Protein 7CBC (pdb70)

Foldseek 3Di:
DVLLLLLLLLLLLLLLLLLVLLVLLLVLLVLLVLLLVLLLVLLPDQPPVVNVVSLVVNVVVNVVSLVVSVVSLVVSVVVNVVSLVVSCVVVVPPPDPLSVLSSVLSSVLSVLLSVLSVLLSVLVSVLSVLSSVLSVVLSPDQDVVVNVVSLVVSVVVNCVSLVVSVVSLVVSVVVNVVSLVVSLVVLVVDDDPSSVSSNLSSVLSVVSSVLSSVSSVLSSVLSSVLSVLSSVLSVVSSVDPPCVVNNVSSVVSVVVNVVSSVVSVVRSCPCSLLSSLVSCVVVPDDLVRSLVSSVSSVHDPVSSVVNSVVCVVDPPD/DVLLVLLLLLLLLLLLLLLVLLVLVLVLLVLLVLLLVLLVCLLVDQPPVVNVVSLVVSVVVNVVSLVVSVVSLVVSVVVNVVSLVVSCVVVPPPPPPLSVLSSVLSSVLSVLLSVLSVLLSVLVSVLSVLSSVLSVVLSVDQDVVVNVVSLVVSVVVNVVSLVSSVVSLVVSVVVNVVSLVVSLVVLVPDDDDVSVSSVLSSVLSVVSSVLSSVSSVLVSVLVSVLSVLSSVLSVCSSPDPDVVVNVVSSVVSVVVNVVSSVVSVCDRCVCVLLSSLLSCVVVPDDLVRSQVSVVSSVHDNVSSVVSVVVNVD

Secondary structure (DSSP, 8-state):
-HHHHHHHHHHHHHHHHHHHHHHHHHH--HHHHHHHHHHHHHHH---HHHHHHHHHHHHHHHHHHHHHHHHHHHHHHHHHHHHHHHHHHHHTTTT-HHHHHHHHHHHHHHHHHHHHHHHHHHHHHHHHHHHHHHHHHHHH---HHHHHHHHHHHHHHHHHHHHHHHHHHHHHHHHHHHHHHHHHHHHHT--SHHHHHHHHHHHHHHHHHHHHHHHHHHHHHHHHHHHHHHHHHHHHHTS-S-HHHHHHHHHHHHHHHHHHHHHHHHSTTTTHHHHHHHHHHHTT--HHHHHHHHHHTT--HHHHHHHHHHHHHSTT-/-HHHHHHHHHHHHHHHHHHHHHHHHHH--HHHHHHHHHHHHHHH---HHHHHHHHHHHHHHHHHHHHHHHHHHHHHHHHHHHHHHHHHHHHTTS--HHHHHHHHHHHHHHHHHHHHHHHHHHHHHHHHHHHHHHHHHHTT---HHHHHHHHHHHHHHHHHHHHHHHHHHHHHHHHHHHHHHHHHHHHHT--SHHHHHHHHHHHHHHHHHHHHHHHHHHHHHHHHHHHHHHHHHHHHHHH---HHHHHHHHHHHHHHHHHHHHHHHHSSSTTHHHHHHHHHHHTT--HHHHHHHHHHTT--HHHHHHHHHHHH-

Sequence (630 aa):
SELARKLLEASTKLQRLNIRLAEALLEAARLQELNLELVYLAVELTDPKRIRDEIKEVKDKSKEIIRRAEKEIDDAAKESEKILEEAREAISGSGSYLAKLLLKAIAETQDLNLRAAKAFLEAAAKLQELNIRAVELLVKLYDPATIREALEHAKRRSKEIIDEAERAIRAAKRESERIIEEARRLIEKGSGSGSELARELLRAHAQLQRLNLELLRELLRALAQLQELNLDLLRLASELTDPDEARKAIARSKRESKRIVEDAERGGGTFACRIAAKIAAEFGYSEEQIKELLKNAGCSEDEARDAVEYLRSRPGLSELARKLLEASTKLQRLNIRLAEALLEAARLQELNLELVYLAVELTDPKRIRDEIKEVKDKSKEIIRRAEKEIDDAAKESEKILEEAREAISGSGSYLAKLLLKAIAETQDLNLRAAKAFLEAAAKLQELNIRAVELLVKLYDPATIREALEHAKRRSKEIIDEAERAIRAAKRESERIIEEARRLIEKGSGSGSELARELLRAHAQLQRLNLELLRELLRALAQLQELNLDLLRLASELTDPDEARKAIARSKRESKRIVEDAERGGGTFACRIAAKIAAEFGYSEEQIKELLKNAGCSEDEARDAVEYLRS

Solvent-accessible surface area: 32249 Å² total

Nearest PDB structures (foldseek):
  7cbc-assembly2_B  TM=9.978E-01  e=4.893E-31  synthetic construct
  7jh5-assembly1_A  TM=9.258E-01  e=6.608E-23  synthetic construct
  7jh5-assembly2_B  TM=9.285E-01  e=1.652E-22  synthetic construct
  7sqc-assembly1_1K  TM=2.642E-01  e=3.205E+00  Chlamydomonas reinhardtii
  7sqc-assembly1_1J  TM=1.547E-01  e=5.652E+00  Chlamydomonas reinhardtii

Radius of gyration: 29.93 Å; Cα contacts (8 Å, |Δi|>4): 578; chains: 2; bounding box: 89×37×78 Å

Structure (mmCIF, N/CA/C/O backbone):
data_7CBC
#
_entry.id   7CBC
#
_cell.length_a   178.993
_cell.length_b   60.127
_cell.length_c   71.799
_cell.angle_alpha   90.000
_cell.angle_beta   112.460
_cell.angle_gamma   90.000
#
_symmetry.space_group_name_H-M   'C 1 2 1'
#
loop_
_entity.id
_entity.type
_entity.pdbx_description
1 polymer 'De novo designed switch protein caging a hemagglutinin binder (sCageHA267_1S)'
2 non-polymer ETHANOL
3 water water
#
loop_
_atom_site.group_PDB
_atom_site.id
_atom_site.type_symbol
_atom_site.label_atom_id
_atom_site.label_alt_id
_atom_site.label_comp_id
_atom_site.label_asym_id
_atom_site.label_entity_id
_atom_site.label_seq_id
_atom_site.pdbx_PDB_ins_code
_atom_site.Cartn_x
_atom_site.Cartn_y
_atom_site.Cartn_z
_atom_site.occupancy
_atom_site.B_iso_or_equiv
_atom_site.auth_seq_id
_atom_site.auth_comp_id
_atom_site.auth_asym_id
_atom_site.auth_atom_id
_atom_site.pdbx_PDB_model_num
ATOM 9 N N . SER A 1 2 ? -11.541 25.470 32.734 1.00 57.12 2 SER A N 1
ATOM 10 C CA . SER A 1 2 ? -11.646 25.181 31.304 1.00 53.30 2 SER A CA 1
ATOM 11 C C . SER A 1 2 ? -10.656 24.079 30.979 1.00 53.59 2 SER A C 1
ATOM 12 O O . SER A 1 2 ? -9.529 24.102 31.487 1.00 47.68 2 SER A O 1
ATOM 15 N N . GLU A 1 3 ? -11.031 23.129 30.122 1.00 48.98 3 GLU A N 1
ATOM 16 C CA . GLU A 1 3 ? -10.045 22.117 29.754 1.00 51.25 3 GLU A CA 1
ATOM 17 C C . GLU A 1 3 ? -8.895 22.712 28.945 1.00 45.16 3 GLU A C 1
ATOM 18 O O . GLU A 1 3 ? -7.761 22.222 29.032 1.00 43.76 3 GLU A O 1
ATOM 24 N N . LEU A 1 4 ? -9.155 23.765 28.165 1.00 41.20 4 LEU A N 1
ATOM 25 C CA . LEU A 1 4 ? -8.091 24.377 27.380 1.00 38.46 4 LEU A CA 1
ATOM 26 C C . LEU A 1 4 ? -7.162 25.203 28.261 1.00 39.78 4 LEU A C 1
ATOM 27 O O . LEU A 1 4 ? -5.956 25.272 28.008 1.00 34.88 4 LEU A O 1
ATOM 32 N N . ALA A 1 5 ? -7.703 25.838 29.299 1.00 40.16 5 ALA A N 1
ATOM 33 C CA . ALA A 1 5 ? -6.844 26.543 30.240 1.00 40.13 5 ALA A CA 1
ATOM 34 C C . ALA A 1 5 ? -5.959 25.570 31.006 1.00 39.60 5 ALA A C 1
ATOM 35 O O . ALA A 1 5 ? -4.786 25.863 31.266 1.00 30.84 5 ALA A O 1
ATOM 37 N N . ARG A 1 6 ? -6.505 24.411 31.388 1.00 37.72 6 ARG A N 1
ATOM 38 C CA . ARG A 1 6 ? -5.703 23.431 32.111 1.00 39.35 6 ARG A CA 1
ATOM 39 C C . ARG A 1 6 ? -4.606 22.868 31.234 1.00 37.71 6 ARG A C 1
ATOM 40 O O . ARG A 1 6 ? -3.537 22.496 31.726 1.00 34.28 6 ARG A O 1
ATOM 48 N N . LYS A 1 7 ? -4.863 22.780 29.938 1.00 34.97 7 LYS A N 1
ATOM 49 C CA . LYS A 1 7 ? -3.867 22.253 29.026 1.00 35.10 7 LYS A CA 1
ATOM 50 C C . LYS A 1 7 ? -2.724 23.245 28.856 1.00 33.05 7 LYS A C 1
ATOM 51 O O . LYS A 1 7 ? -1.555 22.851 28.861 1.00 35.01 7 LYS A O 1
ATOM 57 N N . LEU A 1 8 ? -3.035 24.538 28.772 1.00 31.43 8 LEU A N 1
ATOM 58 C CA . LEU A 1 8 ? -1.994 25.552 28.680 1.00 33.41 8 LEU A CA 1
ATOM 59 C C . LEU A 1 8 ? -1.097 25.537 29.908 1.00 33.03 8 LEU A C 1
ATOM 60 O O . LEU A 1 8 ? 0.135 25.477 29.790 1.00 30.83 8 LEU A O 1
ATOM 65 N N . LEU A 1 9 ? -1.696 25.580 31.100 1.00 30.18 9 LEU A N 1
ATOM 66 C CA . LEU A 1 9 ? -0.898 25.527 32.318 1.00 31.32 9 LEU A CA 1
ATOM 67 C C . LEU A 1 9 ? -0.076 24.246 32.376 1.00 33.27 9 LEU A C 1
ATOM 68 O O . LEU A 1 9 ? 1.082 24.260 32.798 1.00 26.40 9 LEU A O 1
ATOM 73 N N . GLU A 1 10 ? -0.654 23.133 31.930 1.00 29.69 10 GLU A N 1
ATOM 74 C CA . GLU A 1 10 ? 0.065 21.866 31.907 1.00 32.23 10 GLU A CA 1
ATOM 75 C C . GLU A 1 10 ? 1.267 21.927 30.959 1.00 35.31 10 GLU A C 1
ATOM 76 O O . GLU A 1 10 ? 2.348 21.403 31.271 1.00 32.13 10 GLU A O 1
ATOM 82 N N . ALA A 1 11 ? 1.119 22.603 29.818 1.00 31.28 11 ALA A N 1
ATOM 83 C CA . ALA A 1 11 ? 2.269 22.835 28.950 1.00 32.71 11 ALA A CA 1
ATOM 84 C C . ALA A 1 11 ? 3.331 23.671 29.658 1.00 33.35 11 ALA A C 1
ATOM 85 O O . ALA A 1 11 ? 4.521 23.327 29.651 1.00 29.74 11 ALA A O 1
ATOM 87 N N . SER A 1 12 ? 2.915 24.771 30.291 1.00 30.04 12 SER A N 1
ATOM 88 C CA . SER A 1 12 ? 3.877 25.707 30.865 1.00 30.34 12 SER A CA 1
ATOM 89 C C . SER A 1 12 ? 4.679 25.076 31.996 1.00 30.79 12 SER A C 1
ATOM 90 O O . SER A 1 12 ? 5.905 25.238 32.060 1.00 29.38 12 SER A O 1
ATOM 93 N N . THR A 1 13 ? 4.015 24.362 32.903 1.00 28.90 13 THR A N 1
ATOM 94 C CA . THR A 1 13 ? 4.748 23.744 34.005 1.00 28.07 13 THR A CA 1
ATOM 95 C C . THR A 1 13 ? 5.674 22.644 33.494 1.00 31.85 13 THR A C 1
ATOM 96 O O . THR A 1 13 ? 6.829 22.540 33.934 1.00 29.39 13 THR A O 1
ATOM 100 N N . LYS A 1 14 ? 5.209 21.838 32.540 1.00 26.03 14 LYS A N 1
ATOM 101 C CA . LYS A 1 14 ? 6.081 20.819 31.959 1.00 32.85 14 LYS A CA 1
ATOM 102 C C . LYS A 1 14 ? 7.292 21.442 31.273 1.00 29.10 14 LYS A C 1
ATOM 103 O O . LYS A 1 14 ? 8.407 20.910 31.354 1.00 28.53 14 LYS A O 1
ATOM 109 N N . LEU A 1 15 ? 7.088 22.559 30.573 1.00 28.95 15 LEU A N 1
ATOM 110 C CA . LEU A 1 15 ? 8.211 23.252 29.963 1.00 27.53 15 LEU A CA 1
ATOM 111 C C . LEU A 1 15 ? 9.144 23.830 31.013 1.00 31.65 15 LEU A C 1
ATOM 112 O O . LEU A 1 15 ? 10.369 23.873 30.803 1.00 27.55 15 LEU A O 1
ATOM 117 N N . GLN A 1 16 ? 8.598 24.271 32.152 1.00 25.05 16 GLN A N 1
ATOM 118 C CA . GLN A 1 16 ? 9.471 24.772 33.204 1.00 28.34 16 GLN A CA 1
ATOM 119 C C . GLN A 1 16 ? 10.309 23.647 33.801 1.00 28.48 16 GLN A C 1
ATOM 120 O O . GLN A 1 16 ? 11.513 23.819 34.019 1.00 25.09 16 GLN A O 1
ATOM 126 N N . ARG A 1 17 ? 9.704 22.483 34.048 1.00 27.22 17 ARG A N 1
ATOM 127 C CA . ARG A 1 17 ? 10.479 21.344 34.539 1.00 29.85 17 ARG A CA 1
ATOM 128 C C . ARG A 1 17 ? 11.631 21.031 33.595 1.00 29.61 17 ARG A C 1
ATOM 129 O O . ARG A 1 17 ? 12.780 20.845 34.022 1.00 30.04 17 ARG A O 1
ATOM 137 N N . LEU A 1 18 ? 11.331 20.975 32.300 1.00 25.26 18 LEU A N 1
ATOM 138 C CA . LEU A 1 18 ? 12.351 20.735 31.295 1.00 29.89 18 LEU A CA 1
ATOM 139 C C . LEU A 1 18 ? 13.512 21.710 31.440 1.00 27.91 18 LEU A C 1
ATOM 140 O O . LEU A 1 18 ? 14.682 21.312 31.409 1.00 26.28 18 LEU A O 1
ATOM 145 N N . ASN A 1 19 ? 13.196 23.000 31.590 1.00 27.91 19 ASN A N 1
ATOM 146 C CA . ASN A 1 19 ? 14.220 24.026 31.720 1.00 23.95 19 ASN A CA 1
ATOM 147 C C . ASN A 1 19 ? 15.017 23.850 32.996 1.00 25.49 19 ASN A C 1
ATOM 148 O O . ASN A 1 19 ? 16.247 23.976 32.981 1.00 27.81 19 ASN A O 1
ATOM 153 N N . ILE A 1 20 ? 14.342 23.517 34.098 1.00 23.77 20 ILE A N 1
ATOM 154 C CA . ILE A 1 20 ? 15.046 23.214 35.343 1.00 27.62 20 ILE A CA 1
ATOM 155 C C . ILE A 1 20 ? 16.049 22.086 35.130 1.00 29.77 20 ILE A C 1
ATOM 156 O O . ILE A 1 20 ? 17.215 22.172 35.548 1.00 27.27 20 ILE A O 1
ATOM 161 N N . ARG A 1 21 ? 15.606 20.996 34.501 1.00 24.33 21 ARG A N 1
ATOM 162 C CA . ARG A 1 21 ? 16.506 19.866 34.282 1.00 30.69 21 ARG A CA 1
ATOM 163 C C . ARG A 1 21 ? 17.692 20.254 33.404 1.00 26.35 21 ARG A C 1
ATOM 164 O O . ARG A 1 21 ? 18.822 19.821 33.648 1.00 31.08 21 ARG A O 1
ATOM 172 N N . LEU A 1 22 ? 17.440 21.042 32.359 1.00 27.19 22 LEU A N 1
ATOM 173 C CA . LEU A 1 22 ? 18.497 21.515 31.479 1.00 26.52 22 LEU A CA 1
ATOM 174 C C . LEU A 1 22 ? 19.492 22.396 32.228 1.00 28.51 22 LEU A C 1
ATOM 175 O O . LEU A 1 22 ? 20.718 22.262 32.048 1.00 24.52 22 LEU A O 1
ATOM 180 N N . ALA A 1 23 ? 18.985 23.285 33.091 1.00 23.84 23 ALA A N 1
ATOM 181 C CA . ALA A 1 23 ? 19.864 24.151 33.869 1.00 28.17 23 ALA A CA 1
ATOM 182 C C . ALA A 1 23 ? 20.713 23.343 34.838 1.00 30.42 23 ALA A C 1
ATOM 183 O O . ALA A 1 23 ? 21.885 23.674 35.086 1.00 21.29 23 ALA A O 1
ATOM 185 N N . GLU A 1 24 ? 20.136 22.292 35.414 1.00 22.04 24 GLU A N 1
ATOM 186 C CA . GLU A 1 24 ? 20.927 21.413 36.265 1.00 30.10 24 GLU A CA 1
ATOM 187 C C . GLU A 1 24 ? 22.048 20.732 35.476 1.00 28.35 24 GLU A C 1
ATOM 188 O O . GLU A 1 24 ? 23.195 20.651 35.947 1.00 30.64 24 GLU A O 1
ATOM 194 N N . ALA A 1 25 ? 21.747 20.280 34.255 1.00 28.52 25 ALA A N 1
ATOM 195 C CA . ALA A 1 25 ? 22.757 19.641 33.413 1.00 28.54 25 ALA A CA 1
ATOM 196 C C . ALA A 1 25 ? 23.874 20.611 33.019 1.00 29.52 25 ALA A C 1
ATOM 197 O O . ALA A 1 25 ? 25.056 20.251 33.035 1.00 27.12 25 ALA A O 1
ATOM 199 N N . LEU A 1 26 ? 23.509 21.832 32.613 1.00 24.90 26 LEU A N 1
ATOM 200 C CA . LEU A 1 26 ? 24.499 22.840 32.257 1.00 25.35 26 LEU A CA 1
ATOM 201 C C . LEU A 1 26 ? 25.367 23.207 33.450 1.00 28.49 26 LEU A C 1
ATOM 202 O O . LEU A 1 26 ? 26.577 23.421 33.306 1.00 25.46 26 LEU A O 1
ATOM 207 N N . LEU A 1 27 ? 24.766 23.282 34.638 1.00 22.38 27 LEU A N 1
ATOM 208 C CA . LEU A 1 27 ? 25.543 23.472 35.855 1.00 25.61 27 LEU A CA 1
ATOM 209 C C . LEU A 1 27 ? 26.518 22.319 36.074 1.00 28.62 27 LEU A C 1
ATOM 210 O O . LEU A 1 27 ? 27.692 22.539 36.389 1.00 28.61 27 LEU A O 1
ATOM 215 N N . GLU A 1 28 ? 26.040 21.080 35.930 1.00 26.97 28 GLU A N 1
ATOM 216 C CA . GLU A 1 28 ? 26.907 19.918 36.074 1.00 28.07 28 GLU A CA 1
ATOM 217 C C . GLU A 1 28 ? 28.095 20.008 35.119 1.00 31.78 28 GLU A C 1
ATOM 218 O O . GLU A 1 28 ? 29.248 19.872 35.535 1.00 29.99 28 GLU A O 1
ATOM 224 N N . ALA A 1 29 ? 27.822 20.245 33.833 1.00 26.98 29 ALA A N 1
ATOM 225 C CA . ALA A 1 29 ? 28.881 20.332 32.840 1.00 30.36 29 ALA A CA 1
ATOM 226 C C . ALA A 1 29 ? 29.861 21.443 33.163 1.00 31.86 29 ALA A C 1
ATOM 227 O O . ALA A 1 29 ? 31.059 21.310 32.893 1.00 30.23 29 ALA A O 1
ATOM 237 N N . ALA A 1 31 ? 30.484 22.414 36.206 1.00 29.42 31 ALA A N 1
ATOM 238 C CA . ALA A 1 31 ? 31.267 21.859 37.306 1.00 32.49 31 ALA A CA 1
ATOM 239 C C . ALA A 1 31 ? 32.371 20.948 36.785 1.00 35.04 31 ALA A C 1
ATOM 240 O O . ALA A 1 31 ? 33.513 21.010 37.263 1.00 34.82 31 ALA A O 1
ATOM 242 N N . ARG A 1 32 ? 32.063 20.114 35.787 1.00 31.69 32 ARG A N 1
ATOM 243 C CA . ARG A 1 32 ? 33.089 19.242 35.223 1.00 32.61 32 ARG A CA 1
ATOM 244 C C . ARG A 1 32 ? 34.190 20.050 34.554 1.00 34.57 32 ARG A C 1
ATOM 245 O O . ARG A 1 32 ? 35.376 19.783 34.775 1.00 29.67 32 ARG A O 1
ATOM 253 N N . LEU A 1 33 ? 33.821 21.039 33.727 1.00 31.01 33 LEU A N 1
ATOM 254 C CA . LEU A 1 33 ? 34.832 21.869 33.062 1.00 33.23 33 LEU A CA 1
ATOM 255 C C . LEU A 1 33 ? 35.765 22.526 34.071 1.00 35.12 33 LEU A C 1
ATOM 256 O O . LEU A 1 33 ? 36.991 22.548 33.890 1.00 30.90 33 LEU A O 1
ATOM 261 N N . GLN A 1 34 ? 35.188 23.105 35.128 1.00 34.41 34 GLN A N 1
ATOM 262 C CA . GLN A 1 34 ? 35.991 23.734 36.172 1.00 34.31 34 GLN A CA 1
ATOM 263 C C . GLN A 1 34 ? 36.922 22.728 36.827 1.00 33.94 34 GLN A C 1
ATOM 264 O O . GLN A 1 34 ? 38.094 23.028 37.097 1.00 36.10 34 GLN A O 1
ATOM 270 N N . GLU A 1 35 ? 36.405 21.533 37.104 1.00 33.51 35 GLU A N 1
ATOM 271 C CA . GLU A 1 35 ? 37.209 20.475 37.698 1.00 37.70 35 GLU A CA 1
ATOM 272 C C . GLU A 1 35 ? 38.432 20.170 36.840 1.00 36.57 35 GLU A C 1
ATOM 273 O O . GLU A 1 35 ? 39.539 19.982 37.364 1.00 37.04 35 GLU A O 1
ATOM 279 N N . LEU A 1 36 ? 38.254 20.158 35.513 1.00 33.61 36 LEU A N 1
ATOM 280 C CA . LEU A 1 36 ? 39.378 19.975 34.597 1.00 36.86 36 LEU A CA 1
ATOM 281 C C . LEU A 1 36 ? 40.334 21.158 34.635 1.00 39.39 36 LEU A C 1
ATOM 282 O O . LEU A 1 36 ? 41.558 20.978 34.634 1.00 32.06 36 LEU A O 1
ATOM 287 N N . ASN A 1 37 ? 39.801 22.381 34.614 1.00 33.57 37 ASN A N 1
ATOM 288 C CA . ASN A 1 37 ? 40.690 23.537 34.610 1.00 33.72 37 ASN A CA 1
ATOM 289 C C . ASN A 1 37 ? 41.571 23.562 35.855 1.00 39.17 37 ASN A C 1
ATOM 290 O O . ASN A 1 37 ? 42.779 23.823 35.764 1.00 35.87 37 ASN A O 1
ATOM 295 N N . LEU A 1 38 ? 40.995 23.279 37.025 1.00 34.43 38 LEU A N 1
ATOM 296 C CA . LEU A 1 38 ? 41.807 23.279 38.235 1.00 37.22 38 LEU A CA 1
ATOM 297 C C . LEU A 1 38 ? 42.889 22.215 38.156 1.00 39.77 38 LEU A C 1
ATOM 298 O O . LEU A 1 38 ? 44.052 22.474 38.491 1.00 39.13 38 LEU A O 1
ATOM 303 N N . GLU A 1 39 ? 42.526 21.018 37.693 1.00 39.59 39 GLU A N 1
ATOM 304 C CA . GLU A 1 39 ? 43.499 19.948 37.525 1.00 41.48 39 GLU A CA 1
ATOM 305 C C . GLU A 1 39 ? 44.601 20.343 36.552 1.00 44.81 39 GLU A C 1
ATOM 306 O O . GLU A 1 39 ? 45.776 20.032 36.775 1.00 42.85 39 GLU A O 1
ATOM 312 N N . LEU A 1 40 ? 44.241 21.018 35.461 1.00 38.25 40 LEU A N 1
ATOM 313 C CA . LEU A 1 40 ? 45.247 21.419 34.486 1.00 39.42 40 LEU A CA 1
ATOM 314 C C . LEU A 1 40 ? 46.207 22.449 35.071 1.00 44.93 40 LEU A C 1
ATOM 315 O O . LEU A 1 40 ? 47.427 22.377 34.851 1.00 45.10 40 LEU A O 1
ATOM 320 N N . VAL A 1 41 ? 45.678 23.423 35.815 1.00 41.82 41 VAL A N 1
ATOM 321 C CA . VAL A 1 41 ? 46.551 24.385 36.478 1.00 42.49 41 VAL A CA 1
ATOM 322 C C . VAL A 1 41 ? 47.509 23.667 37.415 1.00 46.80 41 VAL A C 1
ATOM 323 O O . VAL A 1 41 ? 48.707 23.976 37.463 1.00 50.28 41 VAL A O 1
ATOM 327 N N . TYR A 1 42 ? 46.999 22.682 38.162 1.00 45.93 42 TYR A N 1
ATOM 328 C CA . TYR A 1 42 ? 47.820 21.997 39.151 1.00 50.75 42 TYR A CA 1
ATOM 329 C C . TYR A 1 42 ? 48.978 21.261 38.489 1.00 52.92 42 TYR A C 1
ATOM 330 O O . TYR A 1 42 ? 50.093 21.230 39.025 1.00 51.42 42 TYR A O 1
ATOM 339 N N . LEU A 1 43 ? 48.738 20.672 37.317 1.00 53.02 43 LEU A N 1
ATOM 340 C CA . LEU A 1 43 ? 49.798 19.950 36.632 1.00 50.97 43 LEU A CA 1
ATOM 341 C C . LEU A 1 43 ? 50.787 20.890 35.963 1.00 53.67 43 LEU A C 1
ATOM 342 O O . LEU A 1 43 ? 51.972 20.556 35.852 1.00 57.21 43 LEU A O 1
ATOM 347 N N . ALA A 1 44 ? 50.327 22.060 35.520 1.00 50.45 44 ALA A N 1
ATOM 348 C CA . ALA A 1 44 ? 51.221 23.051 34.935 1.00 51.38 44 ALA A CA 1
ATOM 349 C C . ALA A 1 44 ? 52.224 23.596 35.942 1.00 52.25 44 ALA A C 1
ATOM 350 O O . ALA A 1 44 ? 53.257 24.131 35.535 1.00 50.47 44 ALA A O 1
ATOM 352 N N . VAL A 1 45 ? 51.924 23.498 37.240 1.00 54.16 45 VAL A N 1
ATOM 353 C CA . VAL A 1 45 ? 52.891 23.867 38.270 1.00 54.34 45 VAL A CA 1
ATOM 354 C C . VAL A 1 45 ? 54.044 22.869 38.296 1.00 57.79 45 VAL A C 1
ATOM 355 O O . VAL A 1 45 ? 55.209 23.245 38.477 1.00 60.10 45 VAL A O 1
ATOM 359 N N . GLU A 1 46 ? 53.740 21.587 38.075 1.00 60.98 46 GLU A N 1
ATOM 360 C CA . GLU A 1 46 ? 54.737 20.522 38.147 1.00 66.44 46 GLU A CA 1
ATOM 361 C C . GLU A 1 46 ? 55.530 20.376 36.846 1.00 65.14 46 GLU A C 1
ATOM 362 O O . GLU A 1 46 ? 56.755 20.549 36.824 1.00 68.05 46 GLU A O 1
ATOM 368 N N . LEU A 1 47 ? 54.836 20.067 35.751 1.00 67.51 47 LEU A N 1
ATOM 369 C CA . LEU A 1 47 ? 55.481 19.570 34.539 1.00 66.55 47 LEU A CA 1
ATOM 370 C C . LEU A 1 47 ? 56.325 20.639 33.845 1.00 62.75 47 LEU A C 1
ATOM 371 O O . LEU A 1 47 ? 55.948 21.809 33.769 1.00 61.43 47 LEU A O 1
ATOM 373 N N . THR A 1 48 ? 57.481 20.213 33.332 1.00 65.51 48 THR A N 1
ATOM 374 C CA . THR A 1 48 ? 58.358 21.005 32.482 1.00 65.93 48 THR A CA 1
ATOM 375 C C . THR A 1 48 ? 58.692 20.304 31.167 1.00 63.76 48 THR A C 1
ATOM 376 O O . THR A 1 48 ? 59.014 20.983 30.190 1.00 63.17 48 THR A O 1
ATOM 380 N N . ASP A 1 49 ? 58.650 18.975 31.125 1.00 57.84 49 ASP A N 1
ATOM 381 C CA . ASP A 1 49 ? 58.764 18.163 29.919 1.00 62.27 49 ASP A CA 1
ATOM 382 C C . ASP A 1 49 ? 57.941 18.775 28.775 1.00 62.15 49 ASP A C 1
ATOM 383 O O . ASP A 1 49 ? 56.707 18.934 28.922 1.00 63.65 49 ASP A O 1
ATOM 388 N N . PRO A 1 50 ? 58.579 19.151 27.656 1.00 63.43 50 PRO A N 1
ATOM 389 C CA . PRO A 1 50 ? 57.809 19.753 26.550 1.00 60.56 50 PRO A CA 1
ATOM 390 C C . PRO A 1 50 ? 56.903 18.761 25.841 1.00 64.91 50 PRO A C 1
ATOM 391 O O . PRO A 1 50 ? 55.789 19.133 25.435 1.00 63.99 50 PRO A O 1
ATOM 395 N N . LYS A 1 51 ? 57.365 17.508 25.660 1.00 66.50 51 LYS A N 1
ATOM 396 C CA . LYS A 1 51 ? 56.546 16.482 25.016 1.00 62.38 51 LYS A CA 1
ATOM 397 C C . LYS A 1 51 ? 55.332 16.129 25.861 1.00 62.08 51 LYS A C 1
ATOM 398 O O . LYS A 1 51 ? 54.259 15.822 25.324 1.00 64.66 51 LYS A O 1
ATOM 404 N N . ARG A 1 52 ? 55.484 16.164 27.180 1.00 59.34 52 ARG A N 1
ATOM 405 C CA . ARG A 1 52 ? 54.407 15.755 28.067 1.00 54.83 52 ARG A CA 1
ATOM 406 C C . ARG A 1 52 ? 53.337 16.831 28.182 1.00 58.87 52 ARG A C 1
ATOM 407 O O . ARG A 1 52 ? 52.142 16.528 28.113 1.00 59.46 52 ARG A O 1
ATOM 415 N N . ILE A 1 53 ? 53.744 18.091 28.348 1.00 56.31 53 ILE A N 1
ATOM 416 C CA . ILE A 1 53 ? 52.770 19.162 28.514 1.00 54.39 53 ILE A CA 1
ATOM 417 C C . ILE A 1 53 ? 51.882 19.284 27.285 1.00 54.93 53 ILE A C 1
ATOM 418 O O . ILE A 1 53 ? 50.685 19.566 27.404 1.00 55.42 53 ILE A O 1
ATOM 423 N N . ARG A 1 54 ? 52.428 19.052 26.092 1.00 53.51 54 ARG A N 1
ATOM 424 C CA . ARG A 1 54 ? 51.579 19.111 24.909 1.00 55.27 54 ARG A CA 1
ATOM 425 C C . ARG A 1 54 ? 50.568 17.970 24.891 1.00 55.11 54 ARG A C 1
ATOM 426 O O . ARG A 1 54 ? 49.466 18.137 24.360 1.00 56.33 54 ARG A O 1
ATOM 434 N N . ASP A 1 55 ? 50.917 16.821 25.480 1.00 57.12 55 ASP A N 1
ATOM 435 C CA . ASP A 1 55 ? 50.006 15.679 25.524 1.00 53.38 55 ASP A CA 1
ATOM 436 C C . ASP A 1 55 ? 48.879 15.905 26.523 1.00 51.33 55 ASP A C 1
ATOM 437 O O . ASP A 1 55 ? 47.730 15.520 26.271 1.00 47.89 55 ASP A O 1
ATOM 442 N N . GLU A 1 56 ? 49.193 16.506 27.672 1.00 49.33 56 GLU A N 1
ATOM 443 C CA . GLU A 1 56 ? 48.166 16.721 28.681 1.00 51.04 56 GLU A CA 1
ATOM 444 C C . GLU A 1 56 ? 47.272 17.896 28.310 1.00 49.73 56 GLU A C 1
ATOM 445 O O . GLU A 1 56 ? 46.077 17.892 28.623 1.00 44.44 56 GLU A O 1
ATOM 451 N N . ILE A 1 57 ? 47.829 18.911 27.647 1.00 45.49 57 ILE A N 1
ATOM 452 C CA . ILE A 1 57 ? 46.997 19.974 27.090 1.00 47.92 57 ILE A CA 1
ATOM 453 C C . ILE A 1 57 ? 46.015 19.399 26.073 1.00 49.72 57 ILE A C 1
ATOM 454 O O . ILE A 1 57 ? 44.810 19.673 26.128 1.00 39.54 57 ILE A O 1
ATOM 459 N N . LYS A 1 58 ? 46.512 18.581 25.137 1.00 48.04 58 LYS A N 1
ATOM 460 C CA . LYS A 1 58 ? 45.621 17.964 24.157 1.00 47.51 58 LYS A CA 1
ATOM 461 C C . LYS A 1 58 ? 44.525 17.148 24.838 1.00 46.44 58 LYS A C 1
ATOM 462 O O . LYS A 1 58 ? 43.361 17.175 24.412 1.00 43.92 58 LYS A O 1
ATOM 468 N N . GLU A 1 59 ? 44.877 16.417 25.899 1.00 39.83 59 GLU A N 1
ATOM 469 C CA . GLU A 1 59 ? 43.909 15.538 26.531 1.00 45.49 59 GLU A CA 1
ATOM 470 C C . GLU A 1 59 ? 42.855 16.323 27.306 1.00 45.24 59 GLU A C 1
ATOM 471 O O . GLU A 1 59 ? 41.701 15.904 27.356 1.00 37.55 59 GLU A O 1
ATOM 477 N N . VAL A 1 60 ? 43.218 17.450 27.917 1.00 39.50 60 VAL A N 1
ATOM 478 C CA . VAL A 1 60 ? 42.179 18.243 28.556 1.00 39.83 60 VAL A CA 1
ATOM 479 C C . VAL A 1 60 ? 41.360 18.976 27.500 1.00 42.29 60 VAL A C 1
ATOM 480 O O . VAL A 1 60 ? 40.156 19.192 27.681 1.00 39.07 60 VAL A O 1
ATOM 484 N N . LYS A 1 61 ? 41.964 19.335 26.366 1.00 39.44 61 LYS A N 1
ATOM 485 C CA . LYS A 1 61 ? 41.167 19.882 25.274 1.00 38.40 61 LYS A CA 1
ATOM 486 C C . LYS A 1 61 ? 40.121 18.877 24.818 1.00 42.38 61 LYS A C 1
ATOM 487 O O . LYS A 1 61 ? 38.917 19.160 24.840 1.00 39.55 61 LYS A O 1
ATOM 493 N N . ASP A 1 62 ? 40.561 17.682 24.421 1.00 39.63 62 ASP A N 1
ATOM 494 C CA . ASP A 1 62 ? 39.608 16.667 23.983 1.00 38.54 62 ASP A CA 1
ATOM 495 C C . ASP A 1 62 ? 38.578 16.370 25.067 1.00 38.99 62 ASP A C 1
ATOM 496 O O . ASP A 1 62 ? 37.390 16.219 24.770 1.00 35.01 62 ASP A O 1
ATOM 501 N N . LYS A 1 63 ? 38.999 16.310 26.335 1.00 39.96 63 LYS A N 1
ATOM 502 C CA . LYS A 1 63 ? 38.032 16.032 27.394 1.00 35.61 63 LYS A CA 1
ATOM 503 C C . LYS A 1 63 ? 37.014 17.164 27.520 1.00 37.73 63 LYS A C 1
ATOM 504 O O . LYS A 1 63 ? 35.820 16.912 27.725 1.00 38.00 63 LYS A O 1
ATOM 510 N N . SER A 1 64 ? 37.464 18.414 27.385 1.00 34.59 64 SER A N 1
ATOM 511 C CA . SER A 1 64 ? 36.554 19.553 27.448 1.00 34.65 64 SER A CA 1
ATOM 512 C C . SER A 1 64 ? 35.560 19.541 26.296 1.00 35.29 64 SER A C 1
ATOM 513 O O . SER A 1 64 ? 34.368 19.818 26.494 1.00 33.44 64 SER A O 1
ATOM 516 N N . LYS A 1 65 ? 36.029 19.240 25.083 1.00 32.62 65 LYS A N 1
ATOM 517 C CA . LYS A 1 65 ? 35.132 19.278 23.940 1.00 36.75 65 LYS A CA 1
ATOM 518 C C . LYS A 1 65 ? 34.082 18.182 24.034 1.00 39.54 65 LYS A C 1
ATOM 519 O O . LYS A 1 65 ? 32.947 18.371 23.583 1.00 39.25 65 LYS A O 1
ATOM 525 N N . GLU A 1 66 ? 34.430 17.051 24.643 1.00 36.08 66 GLU A N 1
ATOM 526 C CA . GLU A 1 66 ? 33.441 16.016 24.879 1.00 40.61 66 GLU A CA 1
ATOM 527 C C . GLU A 1 66 ? 32.378 16.503 25.861 1.00 40.00 66 GLU A C 1
ATOM 528 O O . GLU A 1 66 ? 31.179 16.342 25.617 1.00 36.59 66 GLU A O 1
ATOM 534 N N . ILE A 1 67 ? 32.800 17.129 26.966 1.00 35.98 67 ILE A N 1
ATOM 535 C CA . ILE A 1 67 ? 31.848 17.709 27.911 1.00 32.80 67 ILE A CA 1
ATOM 536 C C . ILE A 1 67 ? 30.935 18.701 27.206 1.00 33.08 67 ILE A C 1
ATOM 537 O O . ILE A 1 67 ? 29.716 18.702 27.408 1.00 34.78 67 ILE A O 1
ATOM 542 N N . ILE A 1 68 ? 31.505 19.540 26.346 1.00 29.31 68 ILE A N 1
ATOM 543 C CA . ILE A 1 68 ? 30.724 20.576 25.689 1.00 31.03 68 ILE A CA 1
ATOM 544 C C . ILE A 1 68 ? 29.797 19.970 24.640 1.00 36.54 68 ILE A C 1
ATOM 545 O O . ILE A 1 68 ? 28.615 20.335 24.549 1.00 28.92 68 ILE A O 1
ATOM 550 N N . ARG A 1 69 ? 30.301 19.012 23.856 1.00 35.77 69 ARG A N 1
ATOM 551 C CA . ARG A 1 69 ? 29.457 18.366 22.854 1.00 36.37 69 ARG A CA 1
ATOM 552 C C . ARG A 1 69 ? 28.302 17.602 23.495 1.00 36.75 69 ARG A C 1
ATOM 553 O O . ARG A 1 69 ? 27.203 17.548 22.930 1.00 37.66 69 ARG A O 1
ATOM 561 N N . ARG A 1 70 ? 28.512 17.013 24.668 1.00 34.71 70 ARG A N 1
ATOM 562 C CA . ARG A 1 70 ? 27.405 16.314 25.305 1.00 36.17 70 ARG A CA 1
ATOM 563 C C . ARG A 1 70 ? 26.426 17.297 25.957 1.00 38.92 70 ARG A C 1
ATOM 564 O O . ARG A 1 70 ? 25.223 17.029 26.008 1.00 33.39 70 ARG A O 1
ATOM 572 N N . ALA A 1 71 ? 26.902 18.461 26.416 1.00 36.77 71 ALA A N 1
ATOM 573 C CA . ALA A 1 71 ? 25.982 19.504 26.876 1.00 35.85 71 ALA A CA 1
ATOM 574 C C . ALA A 1 71 ? 25.194 20.116 25.722 1.00 32.10 71 ALA A C 1
ATOM 575 O O . ALA A 1 71 ? 24.033 20.496 25.905 1.00 33.42 71 ALA A O 1
ATOM 577 N N . GLU A 1 72 ? 25.793 20.225 24.531 1.00 28.17 72 GLU A N 1
ATOM 578 C CA . GLU A 1 72 ? 25.012 20.614 23.358 1.00 34.52 72 GLU A CA 1
ATOM 579 C C . GLU A 1 72 ? 23.913 19.603 23.059 1.00 35.03 72 GLU A C 1
ATOM 580 O O . GLU A 1 72 ? 22.844 19.977 22.563 1.00 32.09 72 GLU A O 1
ATOM 586 N N . LYS A 1 73 ? 24.168 18.323 23.351 1.00 35.77 73 LYS A N 1
ATOM 587 C CA . LYS A 1 73 ? 23.171 17.279 23.144 1.00 37.34 73 LYS A CA 1
ATOM 588 C C . LYS A 1 73 ? 22.004 17.422 24.113 1.00 36.34 73 LYS A C 1
ATOM 589 O O . LYS A 1 73 ? 20.852 17.204 23.732 1.00 37.29 73 LYS A O 1
ATOM 595 N N . GLU A 1 74 ? 22.278 17.767 25.379 1.00 39.80 74 GLU A N 1
ATOM 596 C CA . GLU A 1 74 ? 21.188 17.993 26.330 1.00 35.85 74 GLU A CA 1
ATOM 597 C C . GLU A 1 74 ? 20.307 19.154 25.890 1.00 34.27 74 GLU A C 1
ATOM 598 O O . GLU A 1 74 ? 19.089 19.123 26.085 1.00 30.23 74 GLU A O 1
ATOM 604 N N . ILE A 1 75 ? 20.903 20.199 25.313 1.00 30.80 75 ILE A N 1
ATOM 605 C CA . ILE A 1 75 ? 20.106 21.327 24.829 1.00 31.00 75 ILE A CA 1
ATOM 606 C C . ILE A 1 75 ? 19.210 20.889 23.677 1.00 32.28 75 ILE A C 1
ATOM 607 O O . ILE A 1 75 ? 18.025 21.236 23.620 1.00 30.88 75 ILE A O 1
ATOM 612 N N . ASP A 1 76 ? 19.778 20.147 22.727 1.00 33.87 76 ASP A N 1
ATOM 613 C CA . ASP A 1 76 ? 19.018 19.666 21.580 1.00 36.25 76 ASP A CA 1
ATOM 614 C C . ASP A 1 76 ? 18.008 18.616 21.996 1.00 35.37 76 ASP A C 1
ATOM 615 O O . ASP A 1 76 ? 16.929 18.527 21.405 1.00 36.04 76 ASP A O 1
ATOM 620 N N . ASP A 1 77 ? 18.342 17.807 23.001 1.00 31.90 77 ASP A N 1
ATOM 621 C CA . ASP A 1 77 ? 17.356 16.899 23.561 1.00 35.55 77 ASP A CA 1
ATOM 622 C C . ASP A 1 77 ? 16.206 17.669 24.199 1.00 36.67 77 ASP A C 1
ATOM 623 O O . ASP A 1 77 ? 15.046 17.264 24.092 1.00 33.81 77 ASP A O 1
ATOM 628 N N . ALA A 1 78 ? 16.517 18.782 24.871 1.00 33.44 78 ALA A N 1
ATOM 629 C CA . ALA A 1 78 ? 15.492 19.627 25.467 1.00 30.54 78 ALA A CA 1
ATOM 630 C C . ALA A 1 78 ? 14.653 20.328 24.408 1.00 34.15 78 ALA A C 1
ATOM 631 O O . ALA A 1 78 ? 13.451 20.542 24.616 1.00 30.13 78 ALA A O 1
ATOM 633 N N . ALA A 1 79 ? 15.260 20.707 23.277 1.00 32.61 79 ALA A N 1
ATOM 634 C CA . ALA A 1 79 ? 14.468 21.266 22.183 1.00 33.64 79 ALA A CA 1
ATOM 635 C C . ALA A 1 79 ? 13.449 20.258 21.650 1.00 34.62 79 ALA A C 1
ATOM 636 O O . ALA A 1 79 ? 12.283 20.608 21.421 1.00 35.39 79 ALA A O 1
ATOM 638 N N . LYS A 1 80 ? 13.863 19.000 21.454 1.00 34.87 80 LYS A N 1
ATOM 639 C CA . LYS A 1 80 ? 12.947 18.003 20.898 1.00 35.72 80 LYS A CA 1
ATOM 640 C C . LYS A 1 80 ? 11.802 17.712 21.857 1.00 36.82 80 LYS A C 1
ATOM 641 O O . LYS A 1 80 ? 10.647 17.555 21.432 1.00 36.83 80 LYS A O 1
ATOM 647 N N . GLU A 1 81 ? 12.101 17.625 23.155 1.00 35.88 81 GLU A N 1
ATOM 648 C CA . GLU A 1 81 ? 11.039 17.418 24.129 1.00 32.94 81 GLU A CA 1
ATOM 649 C C . GLU A 1 81 ? 10.184 18.665 24.292 1.00 34.82 81 GLU A C 1
ATOM 650 O O . GLU A 1 81 ? 8.988 18.555 24.593 1.00 33.10 81 GLU A O 1
ATOM 656 N N . SER A 1 82 ? 10.767 19.853 24.102 1.00 29.89 82 SER A N 1
ATOM 657 C CA . SER A 1 82 ? 9.965 21.074 24.110 1.00 29.72 82 SER A CA 1
ATOM 658 C C . SER A 1 82 ? 8.921 21.032 23.003 1.00 32.53 82 SER A C 1
ATOM 659 O O . SER A 1 82 ? 7.764 21.421 23.207 1.00 31.31 82 SER A O 1
ATOM 662 N N . GLU A 1 83 ? 9.323 20.547 21.825 1.00 32.22 83 GLU A N 1
ATOM 663 C CA . GLU A 1 83 ? 8.461 20.493 20.655 1.00 37.39 83 GLU A CA 1
ATOM 664 C C . GLU A 1 83 ? 7.400 19.412 20.797 1.00 40.80 83 GLU A C 1
ATOM 665 O O . GLU A 1 83 ? 6.307 19.544 20.235 1.00 40.74 83 GLU A O 1
ATOM 671 N N . LYS A 1 84 ? 7.699 18.345 21.544 1.00 36.76 84 LYS A N 1
ATOM 672 C CA . LYS A 1 84 ? 6.684 17.342 21.842 1.00 39.13 84 LYS A CA 1
ATOM 673 C C . LYS A 1 84 ? 5.664 17.882 22.838 1.00 42.35 84 LYS A C 1
ATOM 674 O O . LYS A 1 84 ? 4.457 17.695 22.660 1.00 37.46 84 LYS A O 1
ATOM 680 N N . ILE A 1 85 ? 6.128 18.544 23.901 1.00 37.39 85 ILE A N 1
ATOM 681 C CA . ILE A 1 85 ? 5.205 19.094 24.888 1.00 34.76 85 ILE A CA 1
ATOM 682 C C . ILE A 1 85 ? 4.287 20.119 24.236 1.00 40.96 85 ILE A C 1
ATOM 683 O O . ILE A 1 85 ? 3.065 20.114 24.447 1.00 37.40 85 ILE A O 1
ATOM 688 N N . LEU A 1 86 ? 4.856 21.004 23.415 1.00 35.18 86 LEU A N 1
ATOM 689 C CA . LEU A 1 86 ? 4.017 21.981 22.731 1.00 39.51 86 LEU A CA 1
ATOM 690 C C . LEU A 1 86 ? 3.096 21.321 21.712 1.00 43.55 86 LEU A C 1
ATOM 691 O O . LEU A 1 86 ? 2.068 21.910 21.346 1.00 43.07 86 LEU A O 1
ATOM 696 N N . GLU A 1 87 ? 3.417 20.096 21.281 1.00 39.21 87 GLU A N 1
ATOM 697 C CA . GLU A 1 87 ? 2.615 19.414 20.273 1.00 44.68 87 GLU A CA 1
ATOM 698 C C . GLU A 1 87 ? 1.394 18.749 20.890 1.00 45.03 87 GLU A C 1
ATOM 699 O O . GLU A 1 87 ? 0.288 18.838 20.344 1.00 48.05 87 GLU A O 1
ATOM 705 N N . GLU A 1 88 ? 1.576 18.068 22.022 1.00 43.62 88 GLU A N 1
ATOM 706 C CA . GLU A 1 88 ? 0.417 17.588 22.763 1.00 48.09 88 GLU A CA 1
ATOM 707 C C . GLU A 1 88 ? -0.506 18.744 23.112 1.00 46.92 88 GLU A C 1
ATOM 708 O O . GLU A 1 88 ? -1.731 18.635 23.001 1.00 51.14 88 GLU A O 1
ATOM 714 N N . ALA A 1 89 ? 0.072 19.870 23.526 1.00 46.22 89 ALA A N 1
ATOM 715 C CA . ALA A 1 89 ? -0.725 21.058 23.803 1.00 44.28 89 ALA A CA 1
ATOM 716 C C . ALA A 1 89 ? -1.453 21.536 22.557 1.00 45.29 89 ALA A C 1
ATOM 717 O O . ALA A 1 89 ? -2.658 21.809 22.591 1.00 46.37 89 ALA A O 1
ATOM 719 N N . ARG A 1 90 ? -0.731 21.637 21.442 1.00 44.32 90 ARG A N 1
ATOM 720 C CA . ARG A 1 90 ? -1.315 22.138 20.207 1.00 47.11 90 ARG A CA 1
ATOM 721 C C . ARG A 1 90 ? -2.380 21.189 19.668 1.00 53.65 90 ARG A C 1
ATOM 722 O O . ARG A 1 90 ? -3.357 21.638 19.057 1.00 51.46 90 ARG A O 1
ATOM 730 N N . GLU A 1 91 ? -2.224 19.882 19.911 1.00 55.13 91 GLU A N 1
ATOM 731 C CA . GLU A 1 91 ? -3.211 18.907 19.454 1.00 52.79 91 GLU A CA 1
ATOM 732 C C . GLU A 1 91 ? -4.583 19.186 20.056 1.00 57.52 91 GLU A C 1
ATOM 733 O O . GLU A 1 91 ? -5.614 18.961 19.409 1.00 56.00 91 GLU A O 1
ATOM 739 N N . ALA A 1 92 ? -4.620 19.639 21.308 1.00 56.62 92 ALA A N 1
ATOM 740 C CA . ALA A 1 92 ? -5.897 20.007 21.902 1.00 53.89 92 ALA A CA 1
ATOM 741 C C . ALA A 1 92 ? -6.319 21.419 21.509 1.00 54.61 92 ALA A C 1
ATOM 742 O O . ALA A 1 92 ? -7.515 21.669 21.319 1.00 48.34 92 ALA A O 1
ATOM 744 N N . ILE A 1 93 ? -5.361 22.339 21.348 1.00 51.25 93 ILE A N 1
ATOM 745 C CA . ILE A 1 93 ? -5.695 23.747 21.121 1.00 49.39 93 ILE A CA 1
ATOM 746 C C . ILE A 1 93 ? -6.029 24.000 19.653 1.00 55.92 93 ILE A C 1
ATOM 747 O O . ILE A 1 93 ? -7.064 24.601 19.333 1.00 57.61 93 ILE A O 1
ATOM 752 N N . SER A 1 94 ? -5.163 23.539 18.741 1.00 55.10 94 SER A N 1
ATOM 753 C CA . SER A 1 94 ? -5.295 23.906 17.330 1.00 57.95 94 SER A CA 1
ATOM 754 C C . SER A 1 94 ? -6.663 23.556 16.762 1.00 56.73 94 SER A C 1
ATOM 755 O O . SER A 1 94 ? -7.197 24.290 15.924 1.00 63.83 94 SER A O 1
ATOM 758 N N . GLY A 1 95 ? -7.248 22.445 17.204 1.00 55.20 95 GLY A N 1
ATOM 759 C CA . GLY A 1 95 ? -8.509 22.011 16.647 1.00 56.33 95 GLY A CA 1
ATOM 760 C C . GLY A 1 95 ? -9.746 22.486 17.367 1.00 58.16 95 GLY A C 1
ATOM 761 O O . GLY A 1 95 ? -10.854 22.091 16.994 1.00 58.32 95 GLY A O 1
ATOM 762 N N . SER A 1 96 ? -9.603 23.324 18.393 1.00 59.15 96 SER A N 1
ATOM 763 C CA . SER A 1 96 ? -10.743 23.752 19.193 1.00 53.01 96 SER A CA 1
ATOM 764 C C . SER A 1 96 ? -11.359 25.054 18.701 1.00 54.88 96 SER A C 1
ATOM 765 O O . SER A 1 96 ? -12.480 25.389 19.112 1.00 54.23 96 SER A O 1
ATOM 768 N N . GLY A 1 97 ? -10.658 25.793 17.844 1.00 53.81 97 GLY A N 1
ATOM 769 C CA . GLY A 1 97 ? -11.183 27.050 17.348 1.00 52.55 97 GLY A CA 1
ATOM 770 C C . GLY A 1 97 ? -11.229 28.164 18.367 1.00 50.89 97 GLY A C 1
ATOM 771 O O . GLY A 1 97 ? -12.044 29.079 18.232 1.00 49.21 97 GLY A O 1
ATOM 772 N N . SER A 1 98 ? -10.376 28.114 19.390 1.00 49.70 98 SER A N 1
ATOM 773 C CA . SER A 1 98 ? -10.340 29.134 20.434 1.00 41.23 98 SER A CA 1
ATOM 774 C C . SER A 1 98 ? -9.213 30.110 20.108 1.00 43.68 98 SER A C 1
ATOM 775 O O . SER A 1 98 ? -8.031 29.746 20.160 1.00 38.62 98 SER A O 1
ATOM 778 N N . TYR A 1 99 ? -9.578 31.346 19.762 1.00 37.29 99 TYR A N 1
ATOM 779 C CA . TYR A 1 99 ? -8.560 32.338 19.431 1.00 38.85 99 TYR A CA 1
ATOM 780 C C . TYR A 1 99 ? -7.655 32.632 20.622 1.00 40.04 99 TYR A C 1
ATOM 781 O O . TYR A 1 99 ? -6.472 32.950 20.441 1.00 42.50 99 TYR A O 1
ATOM 790 N N . LEU A 1 100 ? -8.184 32.530 21.844 1.00 37.28 100 LEU A N 1
ATOM 791 C CA . LEU A 1 100 ? -7.387 32.849 23.024 1.00 38.28 100 LEU A CA 1
ATOM 792 C C . LEU A 1 100 ? -6.423 31.714 23.361 1.00 36.42 100 LEU A C 1
ATOM 793 O O . LEU A 1 100 ? -5.252 31.958 23.664 1.00 33.88 100 LEU A O 1
ATOM 798 N N . ALA A 1 101 ? -6.902 30.469 23.307 1.00 38.06 101 ALA A N 1
ATOM 799 C CA . ALA A 1 101 ? -6.027 29.319 23.504 1.00 35.03 101 ALA A CA 1
ATOM 800 C C . ALA A 1 101 ? -4.864 29.335 22.519 1.00 39.55 101 ALA A C 1
ATOM 801 O O . ALA A 1 101 ? -3.716 29.083 22.896 1.00 30.97 101 ALA A O 1
ATOM 803 N N . LYS A 1 102 ? -5.143 29.627 21.243 1.00 37.09 102 LYS A N 1
ATOM 804 C CA . LYS A 1 102 ? -4.076 29.632 20.245 1.00 38.34 102 LYS A CA 1
ATOM 805 C C . LYS A 1 102 ? -3.102 30.781 20.485 1.00 36.68 102 LYS A C 1
ATOM 806 O O . LYS A 1 102 ? -1.898 30.642 20.250 1.00 36.22 102 LYS A O 1
ATOM 812 N N . LEU A 1 103 ? -3.608 31.925 20.948 1.00 35.48 103 LEU A N 1
ATOM 813 C CA . LEU A 1 103 ? -2.752 33.070 21.230 1.00 30.65 103 LEU A CA 1
ATOM 814 C C . LEU A 1 103 ? -1.832 32.798 22.415 1.00 36.17 103 LEU A C 1
ATOM 815 O O . LEU A 1 103 ? -0.621 33.073 22.362 1.00 29.85 103 LEU A O 1
ATOM 820 N N . LEU A 1 104 ? -2.395 32.288 23.511 1.00 32.09 104 LEU A N 1
ATOM 821 C CA . LEU A 1 104 ? -1.569 31.947 24.660 1.00 26.99 104 LEU A CA 1
ATOM 822 C C . LEU A 1 104 ? -0.500 30.936 24.267 1.00 30.99 104 LEU A C 1
ATOM 823 O O . LEU A 1 104 ? 0.683 31.121 24.574 1.00 30.29 104 LEU A O 1
ATOM 828 N N . LEU A 1 105 ? -0.891 29.897 23.520 1.00 29.91 105 LEU A N 1
ATOM 829 C CA . LEU A 1 105 ? 0.051 28.848 23.148 1.00 30.79 105 LEU A CA 1
ATOM 830 C C . LEU A 1 105 ? 1.158 29.374 22.245 1.00 32.79 105 LEU A C 1
ATOM 831 O O . LEU A 1 105 ? 2.321 28.979 22.392 1.00 26.88 105 LEU A O 1
ATOM 836 N N . LYS A 1 106 ? 0.829 30.253 21.296 1.00 30.32 106 LYS A N 1
ATOM 837 C CA . LYS A 1 106 ? 1.902 30.866 20.513 1.00 32.26 106 LYS A CA 1
ATOM 838 C C . LYS A 1 106 ? 2.846 31.652 21.413 1.00 32.98 106 LYS A C 1
ATOM 839 O O . LYS A 1 106 ? 4.067 31.665 21.198 1.00 31.30 106 LYS A O 1
ATOM 845 N N . ALA A 1 107 ? 2.303 32.306 22.439 1.00 29.60 107 ALA A N 1
ATOM 846 C CA . ALA A 1 107 ? 3.165 33.029 23.362 1.00 31.09 107 ALA A CA 1
ATOM 847 C C . ALA A 1 107 ? 4.028 32.072 24.163 1.00 28.76 107 ALA A C 1
ATOM 848 O O . ALA A 1 107 ? 5.156 32.413 24.519 1.00 31.19 107 ALA A O 1
ATOM 850 N N . ILE A 1 108 ? 3.529 30.873 24.450 1.00 26.34 108 ILE A N 1
ATOM 851 C CA . ILE A 1 108 ? 4.349 29.912 25.176 1.00 27.70 108 ILE A CA 1
ATOM 852 C C . ILE A 1 108 ? 5.425 29.341 24.266 1.00 32.30 108 ILE A C 1
ATOM 853 O O . ILE A 1 108 ? 6.570 29.132 24.689 1.00 24.93 108 ILE A O 1
ATOM 858 N N . ALA A 1 109 ? 5.082 29.076 23.004 1.00 30.93 109 ALA A N 1
ATOM 859 C CA . ALA A 1 109 ? 6.070 28.510 22.093 1.00 26.55 109 ALA A CA 1
ATOM 860 C C . ALA A 1 109 ? 7.183 29.505 21.807 1.00 30.03 109 ALA A C 1
ATOM 861 O O . ALA A 1 109 ? 8.365 29.144 21.844 1.00 28.20 109 ALA A O 1
ATOM 863 N N . GLU A 1 110 ? 6.834 30.763 21.521 1.00 30.37 110 GLU A N 1
ATOM 864 C CA . GLU A 1 110 ? 7.868 31.771 21.288 1.00 32.92 110 GLU A CA 1
ATOM 865 C C . GLU A 1 110 ? 8.754 31.951 22.505 1.00 30.64 110 GLU A C 1
ATOM 866 O O . GLU A 1 110 ? 9.969 32.174 22.381 1.00 25.81 110 GLU A O 1
ATOM 872 N N . THR A 1 111 ? 8.150 31.945 23.691 1.00 26.44 111 THR A N 1
ATOM 873 C CA . THR A 1 111 ? 8.940 32.160 24.894 1.00 27.23 111 THR A CA 1
ATOM 874 C C . THR A 1 111 ? 9.890 30.992 25.124 1.00 32.17 111 THR A C 1
ATOM 875 O O . THR A 1 111 ? 11.073 31.191 25.438 1.00 32.71 111 THR A O 1
ATOM 879 N N . GLN A 1 112 ? 9.408 29.765 24.920 1.00 28.35 112 GLN A N 1
ATOM 880 C CA . GLN A 1 112 ? 10.284 28.623 25.123 1.00 31.46 112 GLN A CA 1
ATOM 881 C C . GLN A 1 112 ? 11.423 28.604 24.118 1.00 33.96 112 GLN A C 1
ATOM 882 O O . GLN A 1 112 ? 12.530 28.184 24.450 1.00 29.11 112 GLN A O 1
ATOM 888 N N . ASP A 1 113 ? 11.192 29.072 22.895 1.00 35.83 113 ASP A N 1
ATOM 889 C CA . ASP A 1 113 ? 12.300 29.122 21.955 1.00 31.28 113 ASP A CA 1
ATOM 890 C C . ASP A 1 113 ? 13.349 30.130 22.405 1.00 35.09 113 ASP A C 1
ATOM 891 O O . ASP A 1 113 ? 14.552 29.894 22.228 1.00 30.35 113 ASP A O 1
ATOM 896 N N . LEU A 1 114 ? 12.922 31.244 23.012 1.00 32.16 114 LEU A N 1
ATOM 897 C CA . LEU A 1 114 ? 13.889 32.179 23.591 1.00 32.28 114 LEU A CA 1
ATOM 898 C C . LEU A 1 114 ? 14.735 31.500 24.657 1.00 32.47 114 LEU A C 1
ATOM 899 O O . LEU A 1 114 ? 15.965 31.659 24.692 1.00 29.42 114 LEU A O 1
ATOM 904 N N . ASN A 1 115 ? 14.085 30.755 25.556 1.00 27.02 115 ASN A N 1
ATOM 905 C CA . ASN A 1 115 ? 14.818 30.104 26.635 1.00 30.90 115 ASN A CA 1
ATOM 906 C C . ASN A 1 115 ? 15.889 29.168 26.088 1.00 27.72 115 ASN A C 1
ATOM 907 O O . ASN A 1 115 ? 17.008 29.132 26.605 1.00 27.72 115 ASN A O 1
ATOM 912 N N . LEU A 1 116 ? 15.578 28.432 25.019 1.00 29.12 116 LEU A N 1
ATOM 913 C CA . LEU A 1 116 ? 16.550 27.508 24.437 1.00 30.80 116 LEU A CA 1
ATOM 914 C C . LEU A 1 116 ? 17.714 28.253 23.793 1.00 31.49 116 LEU A C 1
ATOM 915 O O . LEU A 1 116 ? 18.880 27.923 24.035 1.00 32.54 116 LEU A O 1
ATOM 920 N N . ARG A 1 117 ? 17.425 29.282 22.990 1.00 33.65 117 ARG A N 1
ATOM 921 C CA . ARG A 1 117 ? 18.502 30.087 22.417 1.00 36.10 117 ARG A CA 1
ATOM 922 C C . ARG A 1 117 ? 19.373 30.723 23.494 1.00 32.63 117 ARG A C 1
ATOM 923 O O . ARG A 1 117 ? 20.591 30.862 23.312 1.00 29.94 117 ARG A O 1
ATOM 931 N N . ALA A 1 118 ? 18.773 31.107 24.622 1.00 27.55 118 ALA A N 1
ATOM 932 C CA . ALA A 1 118 ? 19.550 31.658 25.726 1.00 28.56 118 ALA A CA 1
ATOM 933 C C . ALA A 1 118 ? 20.409 30.582 26.381 1.00 30.41 118 ALA A C 1
ATOM 934 O O . ALA A 1 118 ? 21.560 30.838 26.748 1.00 26.27 118 ALA A O 1
ATOM 936 N N . ALA A 1 119 ? 19.875 29.365 26.521 1.00 27.28 119 ALA A N 1
ATOM 937 C CA . ALA A 1 119 ? 20.684 28.258 27.030 1.00 27.22 119 ALA A CA 1
ATOM 938 C C . ALA A 1 119 ? 21.878 27.969 26.121 1.00 28.17 119 ALA A C 1
ATOM 939 O O . ALA A 1 119 ? 22.985 27.697 26.607 1.00 32.53 119 ALA A O 1
ATOM 941 N N . LYS A 1 120 ? 21.675 28.024 24.799 1.00 29.10 120 LYS A N 1
ATOM 942 C CA . LYS A 1 120 ? 22.782 27.867 23.852 1.00 31.43 120 LYS A CA 1
ATOM 943 C C . LYS A 1 120 ? 23.786 28.996 23.987 1.00 30.36 120 LYS A C 1
ATOM 944 O O . LYS A 1 120 ? 25.001 28.765 23.964 1.00 33.89 120 LYS A O 1
ATOM 950 N N . ALA A 1 121 ? 23.298 30.229 24.119 1.00 29.34 121 ALA A N 1
ATOM 951 C CA . ALA A 1 121 ? 24.197 31.349 24.337 1.00 29.33 121 ALA A CA 1
ATOM 952 C C . ALA A 1 121 ? 25.037 31.146 25.587 1.00 31.57 121 ALA A C 1
ATOM 953 O O . ALA A 1 121 ? 26.229 31.457 25.590 1.00 32.73 121 ALA A O 1
ATOM 955 N N . PHE A 1 122 ? 24.446 30.616 26.663 1.00 29.52 122 PHE A N 1
ATOM 956 C CA . PHE A 1 122 ? 25.243 30.419 27.870 1.00 28.04 122 PHE A CA 1
ATOM 957 C C . PHE A 1 122 ? 26.318 29.360 27.658 1.00 30.68 122 PHE A C 1
ATOM 958 O O . PHE A 1 122 ? 27.469 29.529 28.095 1.00 26.77 122 PHE A O 1
ATOM 966 N N . LEU A 1 123 ? 25.963 28.253 27.008 1.00 25.72 123 LEU A N 1
ATOM 967 C CA . LEU A 1 123 ? 26.926 27.178 26.832 1.00 28.71 123 LEU A CA 1
ATOM 968 C C . LEU A 1 123 ? 28.084 27.629 25.953 1.00 33.50 123 LEU A C 1
ATOM 969 O O . LEU A 1 123 ? 29.237 27.238 26.176 1.00 24.96 123 LEU A O 1
ATOM 974 N N . GLU A 1 124 ? 27.802 28.481 24.966 1.00 29.95 124 GLU A N 1
ATOM 975 C CA . GLU A 1 124 ? 28.860 28.947 24.087 1.00 32.05 124 GLU A CA 1
ATOM 976 C C . GLU A 1 124 ? 29.864 29.804 24.853 1.00 32.30 124 GLU A C 1
ATOM 977 O O . GLU A 1 124 ? 31.085 29.636 24.694 1.00 28.88 124 GLU A O 1
ATOM 983 N N . ALA A 1 125 ? 29.377 30.664 25.750 1.00 31.81 125 ALA A N 1
ATOM 984 C CA . ALA A 1 125 ? 30.284 31.422 26.610 1.00 29.18 125 ALA A CA 1
ATOM 985 C C . ALA A 1 125 ? 31.094 30.503 27.509 1.00 31.45 125 ALA A C 1
ATOM 986 O O . ALA A 1 125 ? 32.262 30.779 27.792 1.00 25.87 125 ALA A O 1
ATOM 988 N N . ALA A 1 126 ? 30.503 29.406 27.979 1.00 30.48 126 ALA A N 1
ATOM 989 C CA . ALA A 1 126 ? 31.284 28.487 28.808 1.00 26.88 126 ALA A CA 1
ATOM 990 C C . ALA A 1 126 ? 32.361 27.779 27.993 1.00 27.56 126 ALA A C 1
ATOM 991 O O . ALA A 1 126 ? 33.479 27.555 28.487 1.00 28.23 126 ALA A O 1
ATOM 993 N N . ALA A 1 127 ? 32.058 27.420 26.742 1.00 26.90 127 ALA A N 1
ATOM 994 C CA . ALA A 1 127 ? 33.089 26.823 25.890 1.00 25.69 127 ALA A CA 1
ATOM 995 C C . ALA A 1 127 ? 34.200 27.817 25.579 1.00 30.11 127 ALA A C 1
ATOM 996 O O . ALA A 1 127 ? 35.387 27.455 25.591 1.00 29.33 127 ALA A O 1
ATOM 998 N N . LYS A 1 128 ? 33.845 29.073 25.293 1.00 23.01 128 LYS A N 1
ATOM 999 C CA . LYS A 1 128 ? 34.866 30.062 24.973 1.00 25.43 128 LYS A CA 1
ATOM 1000 C C . LYS A 1 128 ? 35.799 30.300 26.155 1.00 31.08 128 LYS A C 1
ATOM 1001 O O . LYS A 1 128 ? 37.019 30.382 25.974 1.00 32.15 128 LYS A O 1
ATOM 1007 N N . LEU A 1 129 ? 35.253 30.402 27.370 1.00 26.34 129 LEU A N 1
ATOM 1008 C CA . LEU A 1 129 ? 36.115 30.551 28.534 1.00 24.42 129 LEU A CA 1
ATOM 1009 C C . LEU A 1 129 ? 37.016 29.340 28.708 1.00 31.65 129 LEU A C 1
ATOM 1010 O O . LEU A 1 129 ? 38.189 29.485 29.065 1.00 26.22 129 LEU A O 1
ATOM 1015 N N . GLN A 1 130 ? 36.500 28.136 28.452 1.00 30.94 130 GLN A N 1
ATOM 1016 C CA . GLN A 1 130 ? 37.342 26.946 28.590 1.00 27.83 130 GLN A CA 1
ATOM 1017 C C . GLN A 1 130 ? 38.513 26.979 27.617 1.00 32.81 130 GLN A C 1
ATOM 1018 O O . GLN A 1 130 ? 39.671 26.795 28.012 1.00 33.14 130 GLN A O 1
ATOM 1024 N N . GLU A 1 131 ? 38.228 27.196 26.335 1.00 32.06 131 GLU A N 1
ATOM 1025 C CA . GLU A 1 131 ? 39.292 27.285 25.344 1.00 35.31 131 GLU A CA 1
ATOM 1026 C C . GLU A 1 131 ? 40.292 28.376 25.712 1.00 33.75 131 GLU A C 1
ATOM 1027 O O . GLU A 1 131 ? 41.514 28.165 25.656 1.00 33.33 131 GLU A O 1
ATOM 1033 N N . LEU A 1 132 ? 39.787 29.538 26.122 1.00 28.01 132 LEU A N 1
ATOM 1034 C CA . LEU A 1 132 ? 40.643 30.594 26.640 1.00 31.32 132 LEU A CA 1
ATOM 1035 C C . LEU A 1 132 ? 41.473 30.103 27.811 1.00 35.39 132 LEU A C 1
ATOM 1036 O O . LEU A 1 132 ? 42.673 30.390 27.893 1.00 32.88 132 LEU A O 1
ATOM 1041 N N . ASN A 1 133 ? 40.858 29.358 28.732 1.00 30.15 133 ASN A N 1
ATOM 1042 C CA . ASN A 1 133 ? 41.597 28.945 29.919 1.00 35.06 133 ASN A CA 1
ATOM 1043 C C . ASN A 1 133 ? 42.663 27.908 29.587 1.00 38.26 133 ASN A C 1
ATOM 1044 O O . ASN A 1 133 ? 43.709 27.862 30.247 1.00 35.55 133 ASN A O 1
ATOM 1049 N N . ILE A 1 134 ? 42.428 27.077 28.572 1.00 35.54 134 ILE A N 1
ATOM 1050 C CA . ILE A 1 134 ? 43.441 26.108 28.174 1.00 35.71 134 ILE A CA 1
ATOM 1051 C C . ILE A 1 134 ? 44.599 26.811 27.476 1.00 37.24 134 ILE A C 1
ATOM 1052 O O . ILE A 1 134 ? 45.775 26.548 27.759 1.00 35.44 134 ILE A O 1
ATOM 1057 N N . ARG A 1 135 ? 44.276 27.698 26.533 1.00 35.57 135 ARG A N 1
ATOM 1058 C CA . ARG A 1 135 ? 45.299 28.434 25.807 1.00 36.32 135 ARG A CA 1
ATOM 1059 C C . ARG A 1 135 ? 46.162 29.241 26.765 1.00 40.49 135 ARG A C 1
ATOM 1060 O O . ARG A 1 135 ? 47.385 29.339 26.584 1.00 38.09 135 ARG A O 1
ATOM 1068 N N . ALA A 1 136 ? 45.539 29.810 27.801 1.00 34.16 136 ALA A N 1
ATOM 1069 C CA . ALA A 1 136 ? 46.275 30.585 28.792 1.00 35.60 136 ALA A CA 1
ATOM 1070 C C . ALA A 1 136 ? 47.315 29.728 29.504 1.00 39.38 136 ALA A C 1
ATOM 1071 O O . ALA A 1 136 ? 48.475 30.134 29.645 1.00 33.45 136 ALA A O 1
ATOM 1073 N N . VAL A 1 137 ? 46.917 28.544 29.973 1.00 36.11 137 VAL A N 1
ATOM 1074 C CA . VAL A 1 137 ? 47.869 27.646 30.623 1.00 37.89 137 VAL A CA 1
ATOM 1075 C C . VAL A 1 137 ? 48.972 27.251 29.646 1.00 41.95 137 VAL A C 1
ATOM 1076 O O . VAL A 1 137 ? 50.170 27.312 29.965 1.00 35.55 137 VAL A O 1
ATOM 1080 N N . GLU A 1 138 ? 48.570 26.855 28.436 1.00 35.86 138 GLU A N 1
ATOM 1081 C CA . GLU A 1 138 ? 49.495 26.442 27.385 1.00 40.16 138 GLU A CA 1
ATOM 1082 C C . GLU A 1 138 ? 50.569 27.497 27.129 1.00 45.21 138 GLU A C 1
ATOM 1083 O O . GLU A 1 138 ? 51.761 27.176 27.021 1.00 49.67 138 GLU A O 1
ATOM 1089 N N . LEU A 1 139 ? 50.170 28.765 27.043 1.00 41.81 139 LEU A N 1
ATOM 1090 C CA . LEU A 1 139 ? 51.136 29.830 26.820 1.00 41.43 139 LEU A CA 1
ATOM 1091 C C . LEU A 1 139 ? 51.908 30.171 28.087 1.00 45.59 139 LEU A C 1
ATOM 1092 O O . LEU A 1 139 ? 53.077 30.565 28.007 1.00 45.24 139 LEU A O 1
ATOM 1097 N N . LEU A 1 140 ? 51.294 30.008 29.263 1.00 40.51 140 LEU A N 1
ATOM 1098 C CA . LEU A 1 140 ? 51.995 30.363 30.493 1.00 42.26 140 LEU A CA 1
ATOM 1099 C C . LEU A 1 140 ? 53.137 29.401 30.804 1.00 46.07 140 LEU A C 1
ATOM 1100 O O . LEU A 1 140 ? 54.144 29.813 31.395 1.00 48.45 140 LEU A O 1
ATOM 1105 N N . VAL A 1 141 ? 53.021 28.129 30.416 1.00 42.79 141 VAL A N 1
ATOM 1106 C CA . VAL A 1 141 ? 54.075 27.184 30.778 1.00 48.00 141 VAL A CA 1
ATOM 1107 C C . VAL A 1 141 ? 55.341 27.406 29.947 1.00 49.26 141 VAL A C 1
ATOM 1108 O O . VAL A 1 141 ? 56.445 27.058 30.389 1.00 53.96 141 VAL A O 1
ATOM 1112 N N . LYS A 1 142 ? 55.216 27.976 28.741 1.00 50.05 142 LYS A N 1
ATOM 1113 C CA . LYS A 1 142 ? 56.381 28.246 27.903 1.00 49.23 142 LYS A CA 1
ATOM 1114 C C . LYS A 1 142 ? 57.071 29.561 28.244 1.00 49.95 142 LYS A C 1
ATOM 1115 O O . LYS A 1 142 ? 58.240 29.741 27.892 1.00 56.46 142 LYS A O 1
ATOM 1121 N N . LEU A 1 143 ? 56.382 30.492 28.890 1.00 49.79 143 LEU A N 1
ATOM 1122 C CA . LEU A 1 143 ? 56.937 31.810 29.158 1.00 51.46 143 LEU A CA 1
ATOM 1123 C C . LEU A 1 143 ? 57.556 31.849 30.548 1.00 49.42 143 LEU A C 1
ATOM 1124 O O . LEU A 1 143 ? 57.080 31.185 31.473 1.00 46.10 143 LEU A O 1
ATOM 1129 N N . TYR A 1 144 ? 58.626 32.626 30.683 1.00 51.67 144 TYR A N 1
ATOM 1130 C CA . TYR A 1 144 ? 59.288 32.847 31.960 1.00 49.51 144 TYR A CA 1
ATOM 1131 C C . TYR A 1 144 ? 59.401 34.316 32.326 1.00 48.86 144 TYR A C 1
ATOM 1132 O O . TYR A 1 144 ? 59.462 34.634 33.519 1.00 50.32 144 TYR A O 1
ATOM 1141 N N . ASP A 1 145 ? 59.421 35.211 31.336 1.00 47.57 145 ASP A N 1
ATOM 1142 C CA . ASP A 1 145 ? 59.604 36.634 31.599 1.00 46.95 145 ASP A CA 1
ATOM 1143 C C . ASP A 1 145 ? 58.334 37.226 32.205 1.00 48.13 145 ASP A C 1
ATOM 1144 O O . ASP A 1 145 ? 57.259 37.133 31.596 1.00 42.18 145 ASP A O 1
ATOM 1149 N N . PRO A 1 146 ? 58.418 37.845 33.386 1.00 45.67 146 PRO A N 1
ATOM 1150 C CA . PRO A 1 146 ? 57.198 38.295 34.076 1.00 40.80 146 PRO A CA 1
ATOM 1151 C C . PRO A 1 146 ? 56.384 39.321 33.305 1.00 44.83 146 PRO A C 1
ATOM 1152 O O . PRO A 1 146 ? 55.195 39.498 33.608 1.00 41.06 146 PRO A O 1
ATOM 1156 N N . ALA A 1 147 ? 56.975 40.003 32.323 1.00 42.16 147 ALA A N 1
ATOM 1157 C CA . ALA A 1 147 ? 56.210 40.971 31.548 1.00 41.06 147 ALA A CA 1
ATOM 1158 C C . ALA A 1 147 ? 55.325 40.270 30.527 1.00 44.17 147 ALA A C 1
ATOM 1159 O O . ALA A 1 147 ? 54.150 40.621 30.359 1.00 40.58 147 ALA A O 1
ATOM 1161 N N . THR A 1 148 ? 55.885 39.286 29.818 1.00 44.88 148 THR A N 1
ATOM 1162 C CA . THR A 1 148 ? 55.111 38.547 28.825 1.00 44.23 148 THR A CA 1
ATOM 1163 C C . THR A 1 148 ? 54.089 37.628 29.481 1.00 38.12 148 THR A C 1
ATOM 1164 O O . THR A 1 148 ? 53.049 37.338 28.885 1.00 46.06 148 THR A O 1
ATOM 1168 N N . ILE A 1 149 ? 54.397 37.133 30.684 1.00 42.16 149 ILE A N 1
ATOM 1169 C CA . ILE A 1 149 ? 53.432 36.393 31.487 1.00 38.63 149 ILE A CA 1
ATOM 1170 C C . ILE A 1 149 ? 52.242 37.278 31.823 1.00 44.88 149 ILE A C 1
ATOM 1171 O O . ILE A 1 149 ? 51.079 36.866 31.713 1.00 39.82 149 ILE A O 1
ATOM 1176 N N . ARG A 1 150 ? 52.515 38.510 32.245 1.00 37.63 150 ARG A N 1
ATOM 1177 C CA . ARG A 1 150 ? 51.431 39.390 32.640 1.00 40.29 150 ARG A CA 1
ATOM 1178 C C . ARG A 1 150 ? 50.634 39.854 31.428 1.00 43.46 150 ARG A C 1
ATOM 1179 O O . ARG A 1 150 ? 49.401 39.965 31.493 1.00 35.12 150 ARG A O 1
ATOM 1187 N N . GLU A 1 151 ? 51.313 40.102 30.304 1.00 37.99 151 GLU A N 1
ATOM 1188 C CA . GLU A 1 151 ? 50.592 40.417 29.072 1.00 39.58 151 GLU A CA 1
ATOM 1189 C C . GLU A 1 151 ? 49.585 39.323 28.735 1.00 42.63 151 GLU A C 1
ATOM 1190 O O . GLU A 1 151 ? 48.460 39.612 28.311 1.00 40.80 151 GLU A O 1
ATOM 1196 N N . ALA A 1 152 ? 49.966 38.061 28.937 1.00 40.94 152 ALA A N 1
ATOM 1197 C CA . ALA A 1 152 ? 49.045 36.960 28.680 1.00 39.60 152 ALA A CA 1
ATOM 1198 C C . ALA A 1 152 ? 47.908 36.933 29.699 1.00 37.89 152 ALA A C 1
ATOM 1199 O O . ALA A 1 152 ? 46.764 36.635 29.348 1.00 37.24 152 ALA A O 1
ATOM 1201 N N . LEU A 1 153 ? 48.200 37.234 30.965 1.00 38.97 153 LEU A N 1
ATOM 1202 C CA . LEU A 1 153 ? 47.150 37.273 31.978 1.00 36.88 153 LEU A CA 1
ATOM 1203 C C . LEU A 1 153 ? 46.170 38.417 31.722 1.00 39.54 153 LEU A C 1
ATOM 1204 O O . LEU A 1 153 ? 44.948 38.239 31.820 1.00 35.08 153 LEU A O 1
ATOM 1209 N N . GLU A 1 154 ? 46.691 39.604 31.404 1.00 37.03 154 GLU A N 1
ATOM 1210 C CA . GLU A 1 154 ? 45.827 40.740 31.094 1.00 37.76 154 GLU A CA 1
ATOM 1211 C C . GLU A 1 154 ? 44.954 40.454 29.882 1.00 37.91 154 GLU A C 1
ATOM 1212 O O . GLU A 1 154 ? 43.796 40.886 29.820 1.00 38.32 154 GLU A O 1
ATOM 1218 N N . HIS A 1 155 ? 45.488 39.721 28.906 1.00 35.23 155 HIS A N 1
ATOM 1219 C CA . HIS A 1 155 ? 44.680 39.368 27.747 1.00 40.13 155 HIS A CA 1
ATOM 1220 C C . HIS A 1 155 ? 43.553 38.416 28.137 1.00 39.91 155 HIS A C 1
ATOM 1221 O O . HIS A 1 155 ? 42.410 38.585 27.694 1.00 35.01 155 HIS A O 1
ATOM 1228 N N . ALA A 1 156 ? 43.858 37.422 28.981 1.00 38.94 156 ALA A N 1
ATOM 1229 C CA . ALA A 1 156 ? 42.841 36.490 29.465 1.00 38.17 156 ALA A CA 1
ATOM 1230 C C . ALA A 1 156 ? 41.770 37.206 30.280 1.00 37.45 156 ALA A C 1
ATOM 1231 O O . ALA A 1 156 ? 40.579 36.891 30.170 1.00 30.96 156 ALA A O 1
ATOM 1233 N N . LYS A 1 157 ? 42.179 38.154 31.123 1.00 36.65 157 LYS A N 1
ATOM 1234 C CA . LYS A 1 157 ? 41.216 38.952 31.867 1.00 36.47 157 LYS A CA 1
ATOM 1235 C C . LYS A 1 157 ? 40.286 39.708 30.923 1.00 38.59 157 LYS A C 1
ATOM 1236 O O . LYS A 1 157 ? 39.059 39.659 31.071 1.00 31.90 157 LYS A O 1
ATOM 1242 N N . ARG A 1 158 ? 40.854 40.389 29.922 1.00 34.02 158 ARG A N 1
ATOM 1243 C CA . ARG A 1 158 ? 40.036 41.191 29.017 1.00 37.03 158 ARG A CA 1
ATOM 1244 C C . ARG A 1 158 ? 39.054 40.319 28.245 1.00 38.09 158 ARG A C 1
ATOM 1245 O O . ARG A 1 158 ? 37.853 40.617 28.196 1.00 38.06 158 ARG A O 1
ATOM 1253 N N . ARG A 1 159 ? 39.545 39.230 27.640 1.00 32.59 159 ARG A N 1
ATOM 1254 C CA . ARG A 1 159 ? 38.685 38.369 26.831 1.00 36.77 159 ARG A CA 1
ATOM 1255 C C . ARG A 1 159 ? 37.614 37.695 27.676 1.00 37.42 159 ARG A C 1
ATOM 1256 O O . ARG A 1 159 ? 36.470 37.569 27.234 1.00 35.32 159 ARG A O 1
ATOM 1264 N N . SER A 1 160 ? 37.974 37.243 28.881 1.00 33.96 160 SER A N 1
ATOM 1265 C CA . SER A 1 160 ? 36.999 36.694 29.815 1.00 32.26 160 SER A CA 1
ATOM 1266 C C . SER A 1 160 ? 35.809 37.628 29.999 1.00 38.98 160 SER A C 1
ATOM 1267 O O . SER A 1 160 ? 34.646 37.209 29.882 1.00 26.60 160 SER A O 1
ATOM 1270 N N . LYS A 1 161 ? 36.083 38.902 30.300 1.00 35.16 161 LYS A N 1
ATOM 1271 C CA . LYS A 1 161 ? 34.993 39.827 30.585 1.00 36.31 161 LYS A CA 1
ATOM 1272 C C . LYS A 1 161 ? 34.215 40.194 29.329 1.00 38.98 161 LYS A C 1
ATOM 1273 O O . LYS A 1 161 ? 32.999 40.390 29.403 1.00 38.48 161 LYS A O 1
ATOM 1279 N N . GLU A 1 162 ? 34.882 40.295 28.176 1.00 36.85 162 GLU A N 1
ATOM 1280 C CA . GLU A 1 162 ? 34.150 40.428 26.919 1.00 37.76 162 GLU A CA 1
ATOM 1281 C C . GLU A 1 162 ? 33.231 39.231 26.694 1.00 37.85 162 GLU A C 1
ATOM 1282 O O . GLU A 1 162 ? 32.074 39.399 26.300 1.00 34.61 162 GLU A O 1
ATOM 1288 N N . ILE A 1 163 ? 33.724 38.014 26.947 1.00 35.63 163 ILE A N 1
ATOM 1289 C CA . ILE A 1 163 ? 32.895 36.820 26.752 1.00 37.16 163 ILE A CA 1
ATOM 1290 C C . ILE A 1 163 ? 31.708 36.823 27.716 1.00 34.96 163 ILE A C 1
ATOM 1291 O O . ILE A 1 163 ? 30.563 36.567 27.325 1.00 35.22 163 ILE A O 1
ATOM 1296 N N . ILE A 1 164 ? 31.966 37.096 28.996 1.00 29.60 164 ILE A N 1
ATOM 1297 C CA . ILE A 1 164 ? 30.891 37.096 29.978 1.00 32.76 164 ILE A CA 1
ATOM 1298 C C . ILE A 1 164 ? 29.924 38.246 29.724 1.00 37.82 164 ILE A C 1
ATOM 1299 O O . ILE A 1 164 ? 28.705 38.102 29.916 1.00 36.92 164 ILE A O 1
ATOM 1304 N N . ASP A 1 165 ? 30.438 39.398 29.280 1.00 35.89 165 ASP A N 1
ATOM 1305 C CA . ASP A 1 165 ? 29.563 40.535 29.007 1.00 39.30 165 ASP A CA 1
ATOM 1306 C C . ASP A 1 165 ? 28.613 40.255 27.854 1.00 40.33 165 ASP A C 1
ATOM 1307 O O . ASP A 1 165 ? 27.476 40.741 27.869 1.00 43.01 165 ASP A O 1
ATOM 1312 N N . GLU A 1 166 ? 29.039 39.486 26.842 1.00 37.36 166 GLU A N 1
ATOM 1313 C CA . GLU A 1 166 ? 28.097 39.191 25.762 1.00 38.53 166 GLU A CA 1
ATOM 1314 C C . GLU A 1 166 ? 27.085 38.118 26.167 1.00 40.88 166 GLU A C 1
ATOM 1315 O O . GLU A 1 166 ? 25.956 38.101 25.651 1.00 38.15 166 GLU A O 1
ATOM 1321 N N . ALA A 1 167 ? 27.454 37.242 27.103 1.00 35.09 167 ALA A N 1
ATOM 1322 C CA . ALA A 1 167 ? 26.486 36.322 27.686 1.00 37.64 167 ALA A CA 1
ATOM 1323 C C . ALA A 1 167 ? 25.448 37.070 28.512 1.00 40.20 167 ALA A C 1
ATOM 1324 O O . ALA A 1 167 ? 24.263 36.723 28.496 1.00 34.58 167 ALA A O 1
ATOM 1326 N N . GLU A 1 168 ? 25.868 38.099 29.247 1.00 37.20 168 GLU A N 1
ATOM 1327 C CA . GLU A 1 168 ? 24.903 38.891 29.994 1.00 38.98 168 GLU A CA 1
ATOM 1328 C C . GLU A 1 168 ? 24.054 39.764 29.082 1.00 40.17 168 GLU A C 1
ATOM 1329 O O . GLU A 1 168 ? 22.931 40.117 29.455 1.00 44.94 168 GLU A O 1
ATOM 1335 N N . ARG A 1 169 ? 24.545 40.099 27.887 1.00 37.85 169 ARG A N 1
ATOM 1336 C CA . ARG A 1 169 ? 23.693 40.781 26.919 1.00 39.74 169 ARG A CA 1
ATOM 1337 C C . ARG A 1 169 ? 22.607 39.853 26.393 1.00 41.73 169 ARG A C 1
ATOM 1338 O O . ARG A 1 169 ? 21.455 40.271 26.211 1.00 34.59 169 ARG A O 1
ATOM 1346 N N . ALA A 1 170 ? 22.965 38.599 26.111 1.00 38.35 170 ALA A N 1
ATOM 1347 C CA . ALA A 1 170 ? 21.994 37.674 25.543 1.00 38.32 170 ALA A CA 1
ATOM 1348 C C . ALA A 1 170 ? 20.870 37.388 26.528 1.00 38.74 170 ALA A C 1
ATOM 1349 O O . ALA A 1 170 ? 19.700 37.295 26.130 1.00 36.75 170 ALA A O 1
ATOM 1351 N N . ILE A 1 171 ? 21.201 37.244 27.814 1.00 36.55 171 ILE A N 1
ATOM 1352 C CA . ILE A 1 171 ? 20.154 36.997 28.797 1.00 34.89 171 ILE A CA 1
ATOM 1353 C C . ILE A 1 171 ? 19.272 38.225 28.944 1.00 37.63 171 ILE A C 1
ATOM 1354 O O . ILE A 1 171 ? 18.038 38.121 28.969 1.00 34.20 171 ILE A O 1
ATOM 1359 N N . ARG A 1 172 ? 19.884 39.410 28.991 1.00 36.06 172 ARG A N 1
ATOM 1360 C CA . ARG A 1 172 ? 19.097 40.635 28.993 1.00 37.78 172 ARG A CA 1
ATOM 1361 C C . ARG A 1 172 ? 18.251 40.760 27.727 1.00 38.22 172 ARG A C 1
ATOM 1362 O O . ARG A 1 172 ? 17.166 41.348 27.766 1.00 40.70 172 ARG A O 1
ATOM 1370 N N . ALA A 1 173 ? 18.702 40.197 26.603 1.00 34.93 173 ALA A N 1
ATOM 1371 C CA . ALA A 1 173 ? 17.842 40.214 25.425 1.00 38.77 173 ALA A CA 1
ATOM 1372 C C . ALA A 1 173 ? 16.708 39.210 25.554 1.00 39.07 173 ALA A C 1
ATOM 1373 O O . ALA A 1 173 ? 15.579 39.479 25.110 1.00 33.98 173 ALA A O 1
ATOM 1375 N N . ALA A 1 174 ? 16.997 38.041 26.135 1.00 33.62 174 ALA A N 1
ATOM 1376 C CA . ALA A 1 174 ? 15.942 37.068 26.389 1.00 33.85 174 ALA A CA 1
ATOM 1377 C C . ALA A 1 174 ? 14.893 37.642 27.332 1.00 34.75 174 ALA A C 1
ATOM 1378 O O . ALA A 1 174 ? 13.687 37.409 27.160 1.00 32.11 174 ALA A O 1
ATOM 1380 N N . LYS A 1 175 ? 15.331 38.412 28.326 1.00 28.59 175 LYS A N 1
ATOM 1381 C CA . LYS A 1 175 ? 14.388 39.032 29.244 1.00 33.49 175 LYS A CA 1
ATOM 1382 C C . LYS A 1 175 ? 13.501 40.034 28.516 1.00 37.08 175 LYS A C 1
ATOM 1383 O O . LYS A 1 175 ? 12.268 39.972 28.595 1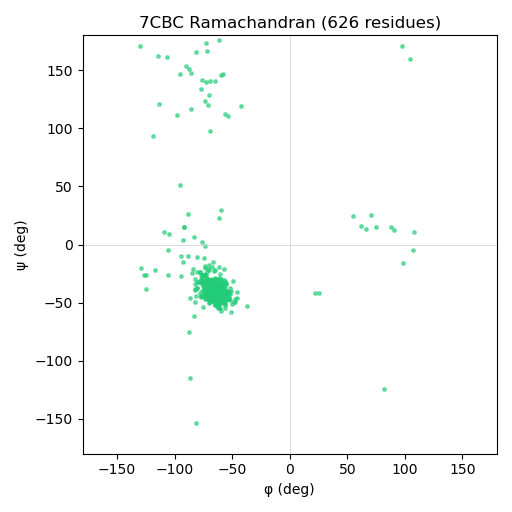.00 34.14 175 LYS A O 1
ATOM 1389 N N . ARG A 1 176 ? 14.115 40.958 27.780 1.00 35.45 176 ARG A N 1
ATOM 1390 C CA . ARG A 1 176 ? 13.335 41.999 27.136 1.00 36.44 176 ARG A CA 1
ATOM 1391 C C . ARG A 1 176 ? 12.398 41.432 26.078 1.00 37.61 176 ARG A C 1
ATOM 1392 O O . ARG A 1 176 ? 11.280 41.929 25.922 1.00 34.97 176 ARG A O 1
ATOM 1400 N N . GLU A 1 177 ? 12.822 40.384 25.367 1.00 33.25 177 GLU A N 1
ATOM 1401 C CA . GLU A 1 177 ? 11.966 39.759 24.358 1.00 38.41 177 GLU A CA 1
ATOM 1402 C C . GLU A 1 177 ? 10.845 38.923 24.993 1.00 36.98 177 GLU A C 1
ATOM 1403 O O . GLU A 1 177 ? 9.779 38.738 24.384 1.00 38.52 177 GLU A O 1
ATOM 1409 N N . SER A 1 178 ? 11.053 38.424 26.214 1.00 32.19 178 SER A N 1
ATOM 1410 C CA . SER A 1 178 ? 9.987 37.726 26.921 1.00 32.88 178 SER A CA 1
ATOM 1411 C C . SER A 1 178 ? 8.880 38.690 27.329 1.00 35.67 178 SER A C 1
ATOM 1412 O O . SER A 1 178 ? 7.688 38.385 27.185 1.00 34.41 178 SER A O 1
ATOM 1415 N N . GLU A 1 179 ? 9.261 39.857 27.853 1.00 34.95 179 GLU A N 1
ATOM 1416 C CA . GLU A 1 179 ? 8.276 40.857 28.235 1.00 40.56 179 GLU A CA 1
ATOM 1417 C C . GLU A 1 179 ? 7.552 41.412 27.019 1.00 39.66 179 GLU A C 1
ATOM 1418 O O . GLU A 1 179 ? 6.349 41.686 27.083 1.00 37.88 179 GLU A O 1
ATOM 1424 N N . ARG A 1 180 ? 8.261 41.569 25.900 1.00 37.19 180 ARG A N 1
ATOM 1425 C CA . ARG A 1 180 ? 7.614 42.076 24.696 1.00 40.27 180 ARG A CA 1
ATOM 1426 C C . ARG A 1 180 ? 6.581 41.086 24.173 1.00 38.15 180 ARG A C 1
ATOM 1427 O O . ARG A 1 180 ? 5.506 41.490 23.716 1.00 41.00 180 ARG A O 1
ATOM 1435 N N . ILE A 1 181 ? 6.876 39.786 24.258 1.00 38.56 181 ILE A N 1
ATOM 1436 C CA . ILE A 1 181 ? 5.897 38.762 23.895 1.00 35.01 181 ILE A CA 1
ATOM 1437 C C . ILE A 1 181 ? 4.655 38.886 24.769 1.00 34.88 181 ILE A C 1
ATOM 1438 O O . ILE A 1 181 ? 3.518 38.862 24.282 1.00 35.58 181 ILE A O 1
ATOM 1443 N N . ILE A 1 182 ? 4.864 39.033 26.075 1.00 34.26 182 ILE A N 1
ATOM 1444 C CA . ILE A 1 182 ? 3.757 39.158 27.007 1.00 33.49 182 ILE A CA 1
ATOM 1445 C C . ILE A 1 182 ? 2.975 40.438 26.741 1.00 33.17 182 ILE A C 1
ATOM 1446 O O . ILE A 1 182 ? 1.750 40.409 26.586 1.00 36.38 182 ILE A O 1
ATOM 1451 N N . GLU A 1 183 ? 3.664 41.578 26.677 1.00 33.57 183 GLU A N 1
ATOM 1452 C CA . GLU A 1 183 ? 2.963 42.849 26.519 1.00 37.23 183 GLU A CA 1
ATOM 1453 C C . GLU A 1 183 ? 2.167 42.892 25.218 1.00 39.15 183 GLU A C 1
ATOM 1454 O O . GLU A 1 183 ? 1.056 43.433 25.181 1.00 36.50 183 GLU A O 1
ATOM 1460 N N . GLU A 1 184 ? 2.704 42.310 24.145 1.00 36.53 184 GLU A N 1
ATOM 1461 C CA . GLU A 1 184 ? 1.936 42.192 22.908 1.00 36.29 184 GLU A CA 1
ATOM 1462 C C . GLU A 1 184 ? 0.662 41.382 23.117 1.00 38.29 184 GLU A C 1
ATOM 1463 O O . GLU A 1 184 ? -0.421 41.769 22.659 1.00 36.30 184 GLU A O 1
ATOM 1469 N N . ALA A 1 185 ? 0.785 40.221 23.761 1.00 32.12 185 ALA A N 1
ATOM 1470 C CA . ALA A 1 185 ? -0.379 39.379 23.979 1.00 35.55 185 ALA A CA 1
ATOM 1471 C C . ALA A 1 185 ? -1.357 40.041 24.944 1.00 37.84 185 ALA A C 1
ATOM 1472 O O . ALA A 1 185 ? -2.569 40.016 24.713 1.00 36.07 185 ALA A O 1
ATOM 1474 N N . ARG A 1 186 ? -0.853 40.664 26.011 1.00 34.55 186 ARG A N 1
ATOM 1475 C CA . ARG A 1 186 ? -1.733 41.389 26.919 1.00 37.26 186 ARG A CA 1
ATOM 1476 C C . ARG A 1 186 ? -2.536 42.442 26.169 1.00 41.75 186 ARG A C 1
ATOM 1477 O O . ARG A 1 186 ? -3.767 42.447 26.225 1.00 43.63 186 ARG A O 1
ATOM 1485 N N . ARG A 1 187 ? -1.853 43.329 25.438 1.00 40.83 187 ARG A N 1
ATOM 1486 C CA . ARG A 1 187 ? -2.558 44.388 24.722 1.00 41.30 187 ARG A CA 1
ATOM 1487 C C . ARG A 1 187 ? -3.627 43.816 23.811 1.00 44.12 187 ARG A C 1
ATOM 1488 O O . ARG A 1 187 ? -4.732 44.365 23.717 1.00 42.07 187 ARG A O 1
ATOM 1496 N N . LEU A 1 188 ? -3.327 42.701 23.147 1.00 39.96 188 LEU A N 1
ATOM 1497 C CA . LEU A 1 188 ? -4.336 42.085 22.301 1.00 41.40 188 LEU A CA 1
ATOM 1498 C C . LEU A 1 188 ? -5.518 41.579 23.124 1.00 43.76 188 LEU A C 1
ATOM 1499 O O . LEU A 1 188 ? -6.674 41.723 22.715 1.00 45.64 188 LEU A O 1
ATOM 1504 N N . ILE A 1 189 ? -5.258 41.014 24.302 1.00 41.28 189 ILE A N 1
ATOM 1505 C CA . ILE A 1 189 ? -6.357 40.503 25.114 1.00 41.70 189 ILE A CA 1
ATOM 1506 C C . ILE A 1 189 ? -7.211 41.647 25.655 1.00 42.45 189 ILE A C 1
ATOM 1507 O O . ILE A 1 189 ? -8.445 41.582 25.607 1.00 46.27 189 ILE A O 1
ATOM 1512 N N . GLU A 1 190 ? -6.575 42.719 26.163 1.00 42.49 190 GLU A N 1
ATOM 1513 C CA . GLU A 1 190 ? -7.298 43.746 26.919 1.00 44.07 190 GLU A CA 1
ATOM 1514 C C . GLU A 1 190 ? -8.431 44.366 26.120 1.00 45.18 190 GLU A C 1
ATOM 1515 O O . GLU A 1 190 ? -9.349 44.937 26.713 1.00 46.33 190 GLU A O 1
ATOM 1521 N N . LYS A 1 191 ? -8.383 44.274 24.792 1.00 47.67 191 LYS A N 1
ATOM 1522 C CA . LYS A 1 191 ? -9.489 44.744 23.976 1.00 44.37 191 LYS A CA 1
ATOM 1523 C C . LYS A 1 191 ? -10.744 43.906 24.174 1.00 50.12 191 LYS A C 1
ATOM 1524 O O . LYS A 1 191 ? -11.835 44.343 23.793 1.00 55.66 191 LYS A O 1
ATOM 1530 N N . GLY A 1 192 ? -10.621 42.722 24.770 1.00 46.19 192 GLY A N 1
ATOM 1531 C CA . GLY A 1 192 ? -11.760 41.844 24.939 1.00 47.12 192 GLY A CA 1
ATOM 1532 C C . GLY A 1 192 ? -12.514 42.061 26.240 1.00 46.05 192 GLY A C 1
ATOM 1533 O O . GLY A 1 192 ? -11.965 42.526 27.239 1.00 48.62 192 GLY A O 1
ATOM 1534 N N . SER A 1 193 ? -13.799 41.725 26.201 1.00 46.28 193 SER A N 1
ATOM 1535 C CA . SER A 1 193 ? -14.647 41.618 27.377 1.00 46.20 193 SER A CA 1
ATOM 1536 C C . SER A 1 193 ? -15.066 40.163 27.537 1.00 40.80 193 SER A C 1
ATOM 1537 O O . SER A 1 193 ? -14.943 39.360 26.610 1.00 44.99 193 SER A O 1
ATOM 1540 N N . GLY A 1 194 ? -15.516 39.809 28.722 1.00 35.94 194 GLY A N 1
ATOM 1541 C CA . GLY A 1 194 ? -16.014 38.457 28.891 1.00 37.92 194 GLY A CA 1
ATOM 1542 C C . GLY A 1 194 ? -15.029 37.581 29.639 1.00 38.51 194 GLY A C 1
ATOM 1543 O O . GLY A 1 194 ? -13.826 37.838 29.711 1.00 32.63 194 GLY A O 1
ATOM 1544 N N . SER A 1 195 ? -15.571 36.489 30.200 1.00 32.55 195 SER A N 1
ATOM 1545 C CA . SER A 1 195 ? -14.794 35.666 31.120 1.00 28.57 195 SER A CA 1
ATOM 1546 C C . SER A 1 195 ? -13.593 35.020 30.438 1.00 33.90 195 SER A C 1
ATOM 1547 O O . SER A 1 195 ? -12.575 34.768 31.092 1.00 25.70 195 SER A O 1
ATOM 1550 N N . GLY A 1 196 ? -13.694 34.738 29.133 1.00 32.72 196 GLY A N 1
ATOM 1551 C CA . GLY A 1 196 ? -12.585 34.120 28.429 1.00 28.89 196 GLY A CA 1
ATOM 1552 C C . GLY A 1 196 ? -11.389 35.036 28.294 1.00 31.73 196 GLY A C 1
ATOM 1553 O O . GLY A 1 196 ? -10.243 34.573 28.327 1.00 30.70 196 GLY A O 1
ATOM 1554 N N . SER A 1 197 ? -11.634 36.339 28.134 1.00 29.71 197 SER A N 1
ATOM 1555 C CA . SER A 1 197 ? -10.551 37.308 28.055 1.00 29.02 197 SER A CA 1
ATOM 1556 C C . SER A 1 197 ? -9.891 37.504 29.411 1.00 33.25 197 SER A C 1
ATOM 1557 O O . SER A 1 197 ? -8.657 37.551 29.503 1.00 30.33 197 SER A O 1
ATOM 1560 N N . GLU A 1 198 ? -10.685 37.608 30.477 1.00 26.88 198 GLU A N 1
ATOM 1561 C CA . GLU A 1 198 ? -10.084 37.761 31.795 1.00 27.81 198 GLU A CA 1
ATOM 1562 C C . GLU A 1 198 ? -9.331 36.501 32.208 1.00 30.28 198 GLU A C 1
ATOM 1563 O O . GLU A 1 198 ? -8.265 36.594 32.835 1.00 28.64 198 GLU A O 1
ATOM 1569 N N . LEU A 1 199 ? -9.843 35.313 31.843 1.00 24.49 199 LEU A N 1
ATOM 1570 C CA . LEU A 1 199 ? -9.070 34.094 32.080 1.00 26.27 199 LEU A CA 1
ATOM 1571 C C . LEU A 1 199 ? -7.732 34.148 31.356 1.00 26.64 199 LEU A C 1
ATOM 1572 O O . LEU A 1 199 ? -6.689 33.831 31.940 1.00 23.23 199 LEU A O 1
ATOM 1577 N N . ALA A 1 200 ? -7.744 34.571 30.089 1.00 24.93 200 ALA A N 1
ATOM 1578 C CA . ALA A 1 200 ? -6.513 34.658 29.318 1.00 28.32 200 ALA A CA 1
ATOM 1579 C C . ALA A 1 200 ? -5.525 35.638 29.943 1.00 29.31 200 ALA A C 1
ATOM 1580 O O . ALA A 1 200 ? -4.320 35.355 29.993 1.00 29.08 200 ALA A O 1
ATOM 1582 N N . ARG A 1 201 ? -6.007 36.799 30.417 1.00 27.19 201 ARG A N 1
ATOM 1583 C CA . ARG A 1 201 ? -5.130 37.720 31.140 1.00 28.50 201 ARG A CA 1
ATOM 1584 C C . ARG A 1 201 ? -4.538 37.062 32.379 1.00 29.09 201 ARG A C 1
ATOM 1585 O O . ARG A 1 201 ? -3.352 37.259 32.692 1.00 28.43 201 ARG A O 1
ATOM 1593 N N . GLU A 1 202 ? -5.356 36.290 33.103 1.00 23.00 202 GLU A N 1
ATOM 1594 C CA . GLU A 1 202 ? -4.889 35.543 34.270 1.00 24.03 202 GLU A CA 1
ATOM 1595 C C . GLU A 1 202 ? -3.819 34.526 33.884 1.00 30.85 202 GLU A C 1
ATOM 1596 O O . GLU A 1 202 ? -2.787 34.405 34.556 1.00 24.96 202 GLU A O 1
ATOM 1602 N N . LEU A 1 203 ? -4.058 33.765 32.811 1.00 27.36 203 LEU A N 1
ATOM 1603 C CA . LEU A 1 203 ? -3.060 32.798 32.365 1.00 24.35 203 LEU A CA 1
ATOM 1604 C C . LEU A 1 203 ? -1.793 33.500 31.910 1.00 29.51 203 LEU A C 1
ATOM 1605 O O . LEU A 1 203 ? -0.680 33.037 32.188 1.00 26.27 203 LEU A O 1
ATOM 1610 N N . LEU A 1 204 ? -1.938 34.647 31.247 1.00 25.64 204 LEU A N 1
ATOM 1611 C CA . LEU A 1 204 ? -0.757 35.413 30.883 1.00 30.24 204 LEU A CA 1
ATOM 1612 C C . LEU A 1 204 ? 0.059 35.800 32.118 1.00 29.36 204 LEU A C 1
ATOM 1613 O O . LEU A 1 204 ? 1.293 35.710 32.109 1.00 28.99 204 LEU A O 1
ATOM 1618 N N . ARG A 1 205 ? -0.604 36.221 33.198 1.00 25.25 205 ARG A N 1
ATOM 1619 C CA . ARG A 1 205 ? 0.137 36.563 34.411 1.00 32.48 205 ARG A CA 1
ATOM 1620 C C . ARG A 1 205 ? 0.787 35.338 35.050 1.00 31.02 205 ARG A C 1
ATOM 1621 O O . ARG A 1 205 ? 1.888 35.450 35.600 1.00 28.30 205 ARG A O 1
ATOM 1629 N N . ALA A 1 206 ? 0.141 34.171 34.983 1.00 21.85 206 ALA A N 1
ATOM 1630 C CA . ALA A 1 206 ? 0.792 32.939 35.432 1.00 23.85 206 ALA A CA 1
ATOM 1631 C C . ALA A 1 206 ? 1.973 32.578 34.539 1.00 30.57 206 ALA A C 1
ATOM 1632 O O . ALA A 1 206 ? 3.029 32.148 35.028 1.00 25.95 206 ALA A O 1
ATOM 1634 N N . HIS A 1 207 ? 1.817 32.739 33.224 1.00 24.68 207 HIS A N 1
ATOM 1635 C CA . HIS A 1 207 ? 2.945 32.524 32.327 1.00 28.15 207 HIS A CA 1
ATOM 1636 C C . HIS A 1 207 ? 4.118 33.416 32.700 1.00 28.84 207 HIS A C 1
ATOM 1637 O O . HIS A 1 207 ? 5.266 32.963 32.731 1.00 27.88 207 HIS A O 1
ATOM 1644 N N . ALA A 1 208 ? 3.853 34.700 32.967 1.00 25.23 208 ALA A N 1
ATOM 1645 C CA . ALA A 1 208 ? 4.940 35.626 33.268 1.00 26.98 208 ALA A CA 1
ATOM 1646 C C . ALA A 1 208 ? 5.674 35.222 34.537 1.00 34.51 208 ALA A C 1
ATOM 1647 O O . ALA A 1 208 ? 6.901 35.373 34.634 1.00 29.79 208 ALA A O 1
ATOM 1649 N N . GLN A 1 209 ? 4.937 34.709 35.522 1.00 29.18 209 GLN A N 1
ATOM 1650 C CA . GLN A 1 209 ? 5.566 34.234 36.746 1.00 29.83 209 GLN A CA 1
ATOM 1651 C C . GLN A 1 209 ? 6.495 33.051 36.467 1.00 33.95 209 GLN A C 1
ATOM 1652 O O . GLN A 1 209 ? 7.635 33.007 36.955 1.00 31.42 209 GLN A O 1
ATOM 1658 N N . LEU A 1 210 ? 6.035 32.086 35.664 1.00 29.12 210 LEU A N 1
ATOM 1659 C CA . LEU A 1 210 ? 6.875 30.931 35.349 1.00 28.09 210 LEU A CA 1
ATOM 1660 C C . LEU A 1 210 ? 8.076 31.329 34.500 1.00 28.57 210 LEU A C 1
ATOM 1661 O O . LEU A 1 210 ? 9.198 30.861 34.742 1.00 28.81 210 LEU A O 1
ATOM 1666 N N . GLN A 1 211 ? 7.870 32.208 33.514 1.00 24.52 211 GLN A N 1
ATOM 1667 C CA . GLN A 1 211 ? 8.990 32.667 32.702 1.00 24.16 211 GLN A CA 1
ATOM 1668 C C . GLN A 1 211 ? 10.036 33.385 33.541 1.00 30.27 211 GLN A C 1
ATOM 1669 O O . GLN A 1 211 ? 11.234 33.369 33.206 1.00 27.45 211 GLN A O 1
ATOM 1675 N N . ARG A 1 212 ? 9.608 34.012 34.636 1.00 27.47 212 ARG A N 1
ATOM 1676 C CA . ARG A 1 212 ? 10.545 34.660 35.550 1.00 29.89 212 ARG A CA 1
ATOM 1677 C C . ARG A 1 212 ? 11.522 33.649 36.138 1.00 27.46 212 ARG A C 1
ATOM 1678 O O . ARG A 1 212 ? 12.718 33.937 36.280 1.00 30.06 212 ARG A O 1
ATOM 1686 N N . LEU A 1 213 ? 11.033 32.455 36.482 1.00 27.02 213 LEU A N 1
ATOM 1687 C CA . LEU A 1 213 ? 11.908 31.423 37.029 1.00 27.84 213 LEU A CA 1
ATOM 1688 C C . LEU A 1 213 ? 12.794 30.822 35.946 1.00 28.72 213 LEU A C 1
ATOM 1689 O O . LEU A 1 213 ? 13.968 30.541 36.195 1.00 28.13 213 LEU A O 1
ATOM 1694 N N . ASN A 1 214 ? 12.246 30.592 34.750 1.00 29.38 214 ASN A N 1
ATOM 1695 C CA . ASN A 1 214 ? 13.072 30.138 33.633 1.00 28.13 214 ASN A CA 1
ATOM 1696 C C . ASN A 1 214 ? 14.240 31.090 33.392 1.00 28.88 214 ASN A C 1
ATOM 1697 O O . ASN A 1 214 ? 15.358 30.654 33.106 1.00 25.45 214 ASN A O 1
ATOM 1702 N N . LEU A 1 215 ? 13.992 32.400 33.462 1.00 27.44 215 LEU A N 1
ATOM 1703 C CA . LEU A 1 215 ? 15.060 33.358 33.204 1.00 27.44 215 LEU A CA 1
ATOM 1704 C C . LEU A 1 215 ? 16.039 33.421 34.369 1.00 29.56 215 LEU A C 1
ATOM 1705 O O . LEU A 1 215 ? 17.244 33.586 34.154 1.00 28.55 215 LEU A O 1
ATOM 1710 N N . GLU A 1 216 ? 15.554 33.257 35.603 1.00 29.46 216 GLU A N 1
ATOM 1711 C CA . GLU A 1 216 ? 16.465 33.259 36.745 1.00 28.49 216 GLU A CA 1
ATOM 1712 C C . GLU A 1 216 ? 17.391 32.040 36.724 1.00 32.10 216 GLU A C 1
ATOM 1713 O O . GLU A 1 216 ? 18.548 32.133 37.156 1.00 27.26 216 GLU A O 1
ATOM 1719 N N . LEU A 1 217 ? 16.910 30.901 36.215 1.00 25.13 217 LEU A N 1
ATOM 1720 C CA . LEU A 1 217 ? 17.797 29.770 35.951 1.00 29.42 217 LEU A CA 1
ATOM 1721 C C . LEU A 1 217 ? 19.047 30.215 35.200 1.00 27.33 217 LEU A C 1
ATOM 1722 O O . LEU A 1 217 ? 20.168 29.905 35.602 1.00 29.00 217 LEU A O 1
ATOM 1727 N N . LEU A 1 218 ? 18.866 30.978 34.119 1.00 27.57 218 LEU A N 1
ATOM 1728 C CA . LEU A 1 218 ? 19.996 31.372 33.290 1.00 29.23 218 LEU A CA 1
ATOM 1729 C C . LEU A 1 218 ? 20.866 32.398 33.994 1.00 29.89 218 LEU A C 1
ATOM 1730 O O . LEU A 1 218 ? 22.093 32.380 33.846 1.00 25.84 218 LEU A O 1
ATOM 1735 N N . ARG A 1 219 ? 20.251 33.316 34.740 1.00 27.73 219 ARG A N 1
ATOM 1736 C CA . ARG A 1 219 ? 21.035 34.269 35.512 1.00 29.23 219 ARG A CA 1
ATOM 1737 C C . ARG A 1 219 ? 21.880 33.560 36.556 1.00 29.61 219 ARG A C 1
ATOM 1738 O O . ARG A 1 219 ? 23.068 33.867 36.708 1.00 28.89 219 ARG A O 1
ATOM 1746 N N . GLU A 1 220 ? 21.291 32.603 37.278 1.00 25.25 220 GLU A N 1
ATOM 1747 C CA . GLU A 1 220 ? 22.044 31.859 38.284 1.00 27.63 220 GLU A CA 1
ATOM 1748 C C . GLU A 1 220 ? 23.228 31.130 37.663 1.00 30.48 220 GLU A C 1
ATOM 1749 O O . GLU A 1 220 ? 24.317 31.080 38.250 1.00 25.82 220 GLU A O 1
ATOM 1755 N N . LEU A 1 221 ? 23.039 30.564 36.475 1.00 26.85 221 LEU A N 1
ATOM 1756 C CA . LEU A 1 221 ? 24.143 29.917 35.785 1.00 28.14 221 LEU A CA 1
ATOM 1757 C C . LEU A 1 221 ? 25.214 30.927 35.397 1.00 29.27 221 LEU A C 1
ATOM 1758 O O . LEU A 1 221 ? 26.409 30.656 35.534 1.00 26.08 221 LEU A O 1
ATOM 1763 N N . LEU A 1 222 ? 24.807 32.097 34.902 1.00 28.34 222 LEU A N 1
ATOM 1764 C CA . LEU A 1 222 ? 25.792 33.072 34.449 1.00 30.11 222 LEU A CA 1
ATOM 1765 C C . LEU A 1 222 ? 26.565 33.667 35.620 1.00 33.20 222 LEU A C 1
ATOM 1766 O O . LEU A 1 222 ? 27.775 33.906 35.513 1.00 24.43 222 LEU A O 1
ATOM 1771 N N . ARG A 1 223 ? 25.892 33.921 36.744 1.00 30.83 223 ARG A N 1
ATOM 1772 C CA . ARG A 1 223 ? 26.613 34.427 37.909 1.00 33.29 223 ARG A CA 1
ATOM 1773 C C . ARG A 1 223 ? 27.650 33.427 38.390 1.00 31.65 223 ARG A C 1
ATOM 1774 O O . ARG A 1 223 ? 28.764 33.809 38.757 1.00 29.74 223 ARG A O 1
ATOM 1782 N N . ALA A 1 224 ? 27.303 32.140 38.401 1.00 31.46 224 ALA A N 1
ATOM 1783 C CA . ALA A 1 224 ? 28.272 31.125 38.790 1.00 29.48 224 ALA A CA 1
ATOM 1784 C C . ALA A 1 224 ? 29.425 31.058 37.802 1.00 33.19 224 ALA A C 1
ATOM 1785 O O . ALA A 1 224 ? 30.587 30.897 38.204 1.00 32.72 224 ALA A O 1
ATOM 1787 N N . LEU A 1 225 ? 29.129 31.161 36.503 1.00 28.77 225 LEU A N 1
ATOM 1788 C CA . LEU A 1 225 ? 30.197 31.134 35.508 1.00 26.47 225 LEU A CA 1
ATOM 1789 C C . LEU A 1 225 ? 31.160 32.299 35.705 1.00 32.64 225 LEU A C 1
ATOM 1790 O O . LEU A 1 225 ? 32.387 32.112 35.686 1.00 30.59 225 LEU A O 1
ATOM 1795 N N . ALA A 1 226 ? 30.624 33.508 35.917 1.00 29.40 226 ALA A N 1
ATOM 1796 C CA . ALA A 1 226 ? 31.474 34.679 36.132 1.00 24.01 226 ALA A CA 1
ATOM 1797 C C . ALA A 1 226 ? 32.316 34.539 37.398 1.00 34.24 226 ALA A C 1
ATOM 1798 O O . ALA A 1 226 ? 33.533 34.778 37.375 1.00 32.84 226 ALA A O 1
ATOM 1800 N N . GLN A 1 227 ? 31.696 34.145 38.513 1.00 31.75 227 GLN A N 1
ATOM 1801 C CA . GLN A 1 227 ? 32.467 33.953 39.742 1.00 34.05 227 GLN A CA 1
ATOM 1802 C C . GLN A 1 227 ? 33.536 32.875 39.576 1.00 36.46 227 GLN A C 1
ATOM 1803 O O . GLN A 1 227 ? 34.657 33.017 40.092 1.00 33.58 227 GLN A O 1
ATOM 1809 N N . LEU A 1 228 ? 33.215 31.789 38.866 1.00 28.72 228 LEU A N 1
ATOM 1810 C CA . LEU A 1 228 ? 34.220 30.763 38.617 1.00 36.59 228 LEU A CA 1
ATOM 1811 C C . LEU A 1 228 ? 35.384 31.309 37.796 1.00 32.91 228 LEU A C 1
ATOM 1812 O O . LEU A 1 228 ? 36.541 30.949 38.031 1.00 32.10 228 LEU A O 1
ATOM 1817 N N . GLN A 1 229 ? 35.099 32.173 36.821 1.00 32.85 229 GLN A N 1
ATOM 1818 C CA . GLN A 1 229 ? 36.171 32.684 35.980 1.00 32.76 229 GLN A CA 1
ATOM 1819 C C . GLN A 1 229 ? 37.016 33.721 36.705 1.00 37.07 229 GLN A C 1
ATOM 1820 O O . GLN A 1 229 ? 38.189 33.889 36.368 1.00 35.62 229 GLN A O 1
ATOM 1826 N N . GLU A 1 230 ? 36.457 34.430 37.691 1.00 36.30 230 GLU A N 1
ATOM 1827 C CA . GLU A 1 230 ? 37.300 35.307 38.502 1.00 39.27 230 GLU A CA 1
ATOM 1828 C C . GLU A 1 230 ? 38.274 34.504 39.358 1.00 39.25 230 GLU A C 1
ATOM 1829 O O . GLU A 1 230 ? 39.449 34.870 39.477 1.00 41.86 230 GLU A O 1
ATOM 1835 N N . LEU A 1 231 ? 37.814 33.402 39.952 1.00 38.65 231 LEU A N 1
ATOM 1836 C CA . LEU A 1 231 ? 38.742 32.484 40.607 1.00 38.81 231 LEU A CA 1
ATOM 1837 C C . LEU A 1 231 ? 39.831 32.029 39.654 1.00 39.85 231 LEU A C 1
ATOM 1838 O O . LEU A 1 231 ? 41.014 31.974 40.028 1.00 41.23 231 LEU A O 1
ATOM 1843 N N . ASN A 1 232 ? 39.451 31.668 38.426 1.00 34.55 232 ASN A N 1
ATOM 1844 C CA . ASN A 1 232 ? 40.419 31.114 37.485 1.00 38.66 232 ASN A CA 1
ATOM 1845 C C . ASN A 1 232 ? 41.521 32.119 37.159 1.00 38.86 232 ASN A C 1
ATOM 1846 O O . ASN A 1 232 ? 42.710 31.792 37.220 1.00 34.54 232 ASN A O 1
ATOM 1851 N N . LEU A 1 233 ? 41.147 33.355 36.827 1.00 35.99 233 LEU A N 1
ATOM 1852 C CA . LEU A 1 233 ? 42.152 34.369 36.540 1.00 37.17 233 LEU A CA 1
ATOM 1853 C C . LEU A 1 233 ? 43.001 34.675 37.771 1.00 40.83 233 LEU A C 1
ATOM 1854 O O . LEU A 1 233 ? 44.233 34.756 37.672 1.00 37.86 233 LEU A O 1
ATOM 1859 N N . ASP A 1 234 ? 42.367 34.827 38.939 1.00 40.06 234 ASP A N 1
ATOM 1860 C CA . ASP A 1 234 ? 43.112 35.055 40.178 1.00 41.39 234 ASP A CA 1
ATOM 1861 C C . ASP A 1 234 ? 44.100 33.924 40.443 1.00 43.28 234 ASP A C 1
ATOM 1862 O O . ASP A 1 234 ? 45.220 34.160 40.911 1.00 43.75 234 ASP A O 1
ATOM 1867 N N . LEU A 1 235 ? 43.702 32.687 40.146 1.00 38.08 235 LEU A N 1
ATOM 1868 C CA . LEU A 1 235 ? 44.586 31.551 40.364 1.00 37.98 235 LEU A CA 1
ATOM 1869 C C . LEU A 1 235 ? 45.732 31.541 39.361 1.00 44.14 235 LEU A C 1
ATOM 1870 O O . LEU A 1 235 ? 46.876 31.222 39.719 1.00 42.75 235 LEU A O 1
ATOM 1875 N N . LEU A 1 236 ? 45.445 31.883 38.099 1.00 41.26 236 LEU A N 1
ATOM 1876 C CA . LEU A 1 236 ? 46.503 32.003 37.097 1.00 39.06 236 LEU A CA 1
ATOM 1877 C C . LEU A 1 236 ? 47.454 33.142 37.431 1.00 43.61 236 LEU A C 1
ATOM 1878 O O . LEU A 1 236 ? 48.671 33.042 37.198 1.00 44.73 236 LEU A O 1
ATOM 1883 N N . ARG A 1 237 ? 46.916 34.245 37.949 1.00 41.30 237 ARG A N 1
ATOM 1884 C CA . ARG A 1 237 ? 47.768 35.321 38.429 1.00 44.28 237 ARG A CA 1
ATOM 1885 C C . ARG A 1 237 ? 48.735 34.810 39.484 1.00 42.98 237 ARG A C 1
ATOM 1886 O O . ARG A 1 237 ? 49.936 35.075 39.409 1.00 51.71 237 ARG A O 1
ATOM 1894 N N . LEU A 1 238 ? 48.235 34.033 40.448 1.00 43.66 238 LEU A N 1
ATOM 1895 C CA . LEU A 1 238 ? 49.062 33.548 41.551 1.00 49.17 238 LEU A CA 1
ATOM 1896 C C . LEU A 1 238 ? 49.992 32.412 41.129 1.00 51.59 238 LEU A C 1
ATOM 1897 O O . LEU A 1 238 ? 51.117 32.317 41.630 1.00 52.38 238 LEU A O 1
ATOM 1902 N N . ALA A 1 239 ? 49.542 31.532 40.231 1.00 45.89 239 ALA A N 1
ATOM 1903 C CA . ALA A 1 239 ? 50.329 30.361 39.868 1.00 48.55 239 ALA A CA 1
ATOM 1904 C C . ALA A 1 239 ? 51.515 30.697 38.980 1.00 51.35 239 ALA A C 1
ATOM 1905 O O . ALA A 1 239 ? 52.364 29.831 38.767 1.00 52.95 239 ALA A O 1
ATOM 1907 N N . SER A 1 240 ? 51.579 31.910 38.443 1.00 50.11 240 SER A N 1
ATOM 1908 C CA . SER A 1 240 ? 52.812 32.395 37.850 1.00 53.93 240 SER A CA 1
ATOM 1909 C C . SER A 1 240 ? 53.639 33.217 38.831 1.00 55.92 240 SER A C 1
ATOM 1910 O O . SER A 1 240 ? 54.782 33.550 38.516 1.00 59.17 240 SER A O 1
ATOM 1913 N N . GLU A 1 241 ? 53.094 33.561 39.996 1.00 56.86 241 GLU A N 1
ATOM 1914 C CA . GLU A 1 241 ? 53.866 34.158 41.094 1.00 58.78 241 GLU A CA 1
ATOM 1915 C C . GLU A 1 241 ? 54.311 33.078 42.067 1.00 60.06 241 GLU A C 1
ATOM 1916 O O . GLU A 1 241 ? 54.072 33.174 43.273 1.00 61.03 241 GLU A O 1
ATOM 1922 N N . LEU A 1 242 ? 54.923 32.012 41.577 1.00 61.64 242 LEU A N 1
ATOM 1923 C CA . LEU A 1 242 ? 55.385 30.944 42.446 1.00 64.29 242 LEU A CA 1
ATOM 1924 C C . LEU A 1 242 ? 56.903 30.892 42.423 1.00 73.49 242 LEU A C 1
ATOM 1925 O O . LEU A 1 242 ? 57.513 30.746 41.357 1.00 77.07 242 LEU A O 1
ATOM 1930 N N . THR A 1 243 ? 57.512 31.048 43.591 1.00 72.04 243 THR A N 1
ATOM 1931 C CA . THR A 1 243 ? 58.790 30.390 43.778 1.00 71.62 243 THR A CA 1
ATOM 1932 C C . THR A 1 243 ? 58.422 29.004 44.298 1.00 69.56 243 THR A C 1
ATOM 1933 O O . THR A 1 243 ? 58.408 28.023 43.550 1.00 66.12 243 THR A O 1
ATOM 1937 N N . ASP A 1 244 ? 58.039 28.950 45.550 1.00 68.12 244 ASP A N 1
ATOM 1938 C CA . ASP A 1 244 ? 57.477 27.827 46.278 1.00 68.91 244 ASP A CA 1
ATOM 1939 C C . ASP A 1 244 ? 56.267 27.248 45.552 1.00 72.20 244 ASP A C 1
ATOM 1940 O O . ASP A 1 244 ? 55.220 27.907 45.517 1.00 73.32 244 ASP A O 1
ATOM 1945 N N . PRO A 1 245 ? 56.330 26.040 44.973 1.00 71.51 245 PRO A N 1
ATOM 1946 C CA . PRO A 1 245 ? 55.103 25.454 44.435 1.00 66.13 245 PRO A CA 1
ATOM 1947 C C . PRO A 1 245 ? 54.244 24.806 45.498 1.00 69.37 245 PRO A C 1
ATOM 1948 O O . PRO A 1 245 ? 53.034 24.676 45.284 1.00 69.82 245 PRO A O 1
ATOM 1952 N N . ASP A 1 246 ? 54.814 24.385 46.633 1.00 69.84 246 ASP A N 1
ATOM 1953 C CA . ASP A 1 246 ? 53.978 23.792 47.675 1.00 68.78 246 ASP A CA 1
ATOM 1954 C C . ASP A 1 246 ? 52.916 24.774 48.142 1.00 71.47 246 ASP A C 1
ATOM 1955 O O . ASP A 1 246 ? 51.823 24.366 48.555 1.00 66.62 246 ASP A O 1
ATOM 1960 N N . GLU A 1 247 ? 53.221 26.069 48.073 1.00 71.30 247 GLU A N 1
ATOM 1961 C CA . GLU A 1 247 ? 52.228 27.095 48.340 1.00 69.35 247 GLU A CA 1
ATOM 1962 C C . GLU A 1 247 ? 51.319 27.314 47.137 1.00 65.89 247 GLU A C 1
ATOM 1963 O O . GLU A 1 247 ? 50.135 27.623 47.311 1.00 65.85 247 GLU A O 1
ATOM 1969 N N . ALA A 1 248 ? 51.842 27.148 45.918 1.00 65.51 248 ALA A N 1
ATOM 1970 C CA . ALA A 1 248 ? 50.981 27.202 44.741 1.00 60.90 248 ALA A CA 1
ATOM 1971 C C . ALA A 1 248 ? 49.944 26.085 44.770 1.00 62.18 248 ALA A C 1
ATOM 1972 O O . ALA A 1 248 ? 48.787 26.294 44.392 1.00 59.98 248 ALA A O 1
ATOM 1974 N N . ARG A 1 249 ? 50.336 24.892 45.232 1.00 64.64 249 ARG A N 1
ATOM 1975 C CA . ARG A 1 249 ? 49.399 23.773 45.275 1.00 59.69 249 ARG A CA 1
ATOM 1976 C C . ARG A 1 249 ? 48.268 24.019 46.268 1.00 59.67 249 ARG A C 1
ATOM 1977 O O . ARG A 1 249 ? 47.154 23.527 46.064 1.00 53.23 249 ARG A O 1
ATOM 1985 N N . LYS A 1 250 ? 48.523 24.774 47.338 1.00 60.20 250 LYS A N 1
ATOM 1986 C CA . LYS A 1 250 ? 47.475 25.049 48.310 1.00 58.50 250 LYS A CA 1
ATOM 1987 C C . LYS A 1 250 ? 46.593 26.236 47.928 1.00 53.96 250 LYS A C 1
ATOM 1988 O O . LYS A 1 250 ? 45.447 26.307 48.388 1.00 53.80 250 LYS A O 1
ATOM 1994 N N . ALA A 1 251 ? 47.092 27.168 47.109 1.00 53.30 251 ALA A N 1
ATOM 1995 C CA . ALA A 1 251 ? 46.201 28.154 46.502 1.00 52.55 251 ALA A CA 1
ATOM 1996 C C . ALA A 1 251 ? 45.220 27.489 45.546 1.00 53.50 251 ALA A C 1
ATOM 1997 O O . ALA A 1 251 ? 44.106 27.988 45.344 1.00 51.66 251 ALA A O 1
ATOM 1999 N N . ILE A 1 252 ? 45.622 26.368 44.947 1.00 51.46 252 ILE A N 1
ATOM 2000 C CA . ILE A 1 252 ? 44.708 25.577 44.136 1.00 45.44 252 ILE A CA 1
ATOM 2001 C C . ILE A 1 252 ? 43.704 24.855 45.023 1.00 51.52 252 ILE A C 1
ATOM 2002 O O . ILE A 1 252 ? 42.499 24.839 44.740 1.00 49.32 252 ILE A O 1
ATOM 2007 N N . ALA A 1 253 ? 44.184 24.242 46.109 1.00 49.06 253 ALA A N 1
ATOM 2008 C CA . ALA A 1 253 ? 43.269 23.605 47.051 1.00 50.30 253 ALA A CA 1
ATOM 2009 C C . ALA A 1 253 ? 42.219 24.595 47.552 1.00 48.77 253 ALA A C 1
ATOM 2010 O O . ALA A 1 253 ? 41.031 24.263 47.644 1.00 48.17 253 ALA A O 1
ATOM 2012 N N . ARG A 1 254 ? 42.644 25.823 47.859 1.00 46.92 254 ARG A N 1
ATOM 2013 C CA . ARG A 1 254 ? 41.719 26.874 48.264 1.00 44.32 254 ARG A CA 1
ATOM 2014 C C . ARG A 1 254 ? 40.753 27.220 47.135 1.00 48.95 254 ARG A C 1
ATOM 2015 O O . ARG A 1 254 ? 39.561 27.454 47.375 1.00 47.17 254 ARG A O 1
ATOM 2023 N N . SER A 1 255 ? 41.247 27.245 45.894 1.00 48.65 255 SER A N 1
ATOM 2024 C CA . SER A 1 255 ? 40.382 27.523 44.755 1.00 46.97 255 SER A CA 1
ATOM 2025 C C . SER A 1 255 ? 39.418 26.378 44.481 1.00 46.53 255 SER A C 1
ATOM 2026 O O . SER A 1 255 ? 38.293 26.619 44.028 1.00 45.18 255 SER A O 1
ATOM 2029 N N . LYS A 1 256 ? 39.824 25.133 44.741 1.00 43.92 256 LYS A N 1
ATOM 2030 C CA . LYS A 1 256 ? 38.877 24.032 44.597 1.00 44.48 256 LYS A CA 1
ATOM 2031 C C . LYS A 1 256 ? 37.751 24.138 45.624 1.00 49.02 256 LYS A C 1
ATOM 2032 O O . LYS A 1 256 ? 36.578 23.908 45.298 1.00 48.67 256 LYS A O 1
ATOM 2038 N N . ARG A 1 257 ? 38.078 24.528 46.861 1.00 50.69 257 ARG A N 1
ATOM 2039 C CA . ARG A 1 257 ? 37.048 24.661 47.890 1.00 48.26 257 ARG A CA 1
ATOM 2040 C C . ARG A 1 257 ? 36.031 25.737 47.531 1.00 45.12 257 ARG A C 1
ATOM 2041 O O . ARG A 1 257 ? 34.824 25.545 47.725 1.00 44.34 257 ARG A O 1
ATOM 2049 N N . GLU A 1 258 ? 36.495 26.882 47.015 1.00 42.83 258 GLU A N 1
ATOM 2050 C CA . GLU A 1 258 ? 35.562 27.963 46.704 1.00 47.29 258 GLU A CA 1
ATOM 2051 C C . GLU A 1 258 ? 34.760 27.656 45.444 1.00 42.95 258 GLU A C 1
ATOM 2052 O O . GLU A 1 258 ? 33.578 28.009 45.357 1.00 41.71 258 GLU A O 1
ATOM 2058 N N . SER A 1 259 ? 35.380 26.998 44.459 1.00 43.77 259 SER A N 1
ATOM 2059 C CA . SER A 1 259 ? 34.629 26.528 43.297 1.00 41.58 259 SER A CA 1
ATOM 2060 C C . SER A 1 259 ? 33.469 25.635 43.716 1.00 41.62 259 SER A C 1
ATOM 2061 O O . SER A 1 259 ? 32.363 25.744 43.172 1.00 40.75 259 SER A O 1
ATOM 2064 N N . LYS A 1 260 ? 33.698 24.745 44.685 1.00 40.03 260 LYS A N 1
ATOM 2065 C CA . LYS A 1 260 ? 32.607 23.899 45.150 1.00 43.23 260 LYS A CA 1
ATOM 2066 C C . LYS A 1 260 ? 31.549 24.719 45.877 1.00 44.93 260 LYS A C 1
ATOM 2067 O O . LYS A 1 260 ? 30.353 24.438 45.748 1.00 38.65 260 LYS A O 1
ATOM 2073 N N . ARG A 1 261 ? 31.963 25.764 46.601 1.00 39.62 261 ARG A N 1
ATOM 2074 C CA . ARG A 1 261 ? 30.996 26.622 47.275 1.00 43.36 261 ARG A CA 1
ATOM 2075 C C . ARG A 1 261 ? 30.194 27.457 46.283 1.00 43.68 261 ARG A C 1
ATOM 2076 O O . ARG A 1 261 ? 29.018 27.745 46.527 1.00 36.79 261 ARG A O 1
ATOM 2084 N N . ILE A 1 262 ? 30.814 27.859 45.173 1.00 42.35 262 ILE A N 1
ATOM 2085 C CA . ILE A 1 262 ? 30.112 28.626 44.152 1.00 36.53 262 ILE A CA 1
ATOM 2086 C C . ILE A 1 262 ? 29.095 27.747 43.436 1.00 40.86 262 ILE A C 1
ATOM 2087 O O . ILE A 1 262 ? 27.915 28.107 43.307 1.00 37.54 262 ILE A O 1
ATOM 2092 N N . VAL A 1 263 ? 29.531 26.573 42.976 1.00 35.91 263 VAL A N 1
ATOM 2093 C CA . VAL A 1 263 ? 28.606 25.614 42.381 1.00 33.16 263 VAL A CA 1
ATOM 2094 C C . VAL A 1 263 ? 27.472 25.297 43.353 1.00 41.88 263 VAL A C 1
ATOM 2095 O O . VAL A 1 263 ? 26.291 25.232 42.969 1.00 34.37 263 VAL A O 1
ATOM 2099 N N . GLU A 1 264 ? 27.812 25.114 44.633 1.00 40.72 264 GLU A N 1
ATOM 2100 C CA . GLU A 1 264 ? 26.799 24.848 45.648 1.00 41.73 264 GLU A CA 1
ATOM 2101 C C . GLU A 1 264 ? 25.810 26.000 45.764 1.00 42.64 264 GLU A C 1
ATOM 2102 O O . GLU A 1 264 ? 24.603 25.774 45.913 1.00 41.10 264 GLU A O 1
ATOM 2108 N N . ASP A 1 265 ? 26.304 27.247 45.723 1.00 40.13 265 ASP A N 1
ATOM 2109 C CA . ASP A 1 265 ? 25.398 28.392 45.751 1.00 38.85 265 ASP A CA 1
ATOM 2110 C C . ASP A 1 265 ? 24.375 28.327 44.622 1.00 39.55 265 ASP A C 1
ATOM 2111 O O . ASP A 1 265 ? 23.220 28.735 44.808 1.00 39.70 265 ASP A O 1
ATOM 2116 N N . ALA A 1 266 ? 24.765 27.789 43.464 1.00 33.33 266 ALA A N 1
ATOM 2117 C CA . ALA A 1 266 ? 23.841 27.684 42.345 1.00 38.54 266 ALA A CA 1
ATOM 2118 C C . ALA A 1 266 ? 22.903 26.481 42.485 1.00 39.92 266 ALA A C 1
ATOM 2119 O O . ALA A 1 266 ? 21.725 26.576 42.125 1.00 38.23 266 ALA A O 1
ATOM 2121 N N . GLU A 1 267 ? 23.407 25.353 43.008 1.00 35.58 267 GLU A N 1
ATOM 2122 C CA . GLU A 1 267 ? 22.578 24.166 43.217 1.00 40.19 267 GLU A CA 1
ATOM 2123 C C . GLU A 1 267 ? 21.408 24.467 44.144 1.00 40.58 267 GLU A C 1
ATOM 2124 O O . GLU A 1 267 ? 20.309 23.931 43.970 1.00 46.57 267 GLU A O 1
ATOM 2130 N N . ARG A 1 268 ? 21.620 25.347 45.124 1.00 42.48 268 ARG A N 1
ATOM 2131 C CA . ARG A 1 268 ? 20.601 25.584 46.138 1.00 39.47 268 ARG A CA 1
ATOM 2132 C C . ARG A 1 268 ? 19.414 26.382 45.596 1.00 42.79 268 ARG A C 1
ATOM 2133 O O . ARG A 1 268 ? 18.299 26.255 46.119 1.00 41.13 268 ARG A O 1
ATOM 2141 N N . GLY A 1 269 ? 19.619 27.195 44.562 1.00 41.05 269 GLY A N 1
ATOM 2142 C CA . GLY A 1 269 ? 18.512 27.872 43.911 1.00 36.84 269 GLY A CA 1
ATOM 2143 C C . GLY A 1 269 ? 17.915 26.987 42.836 1.00 36.21 269 GLY A C 1
ATOM 2144 O O . GLY A 1 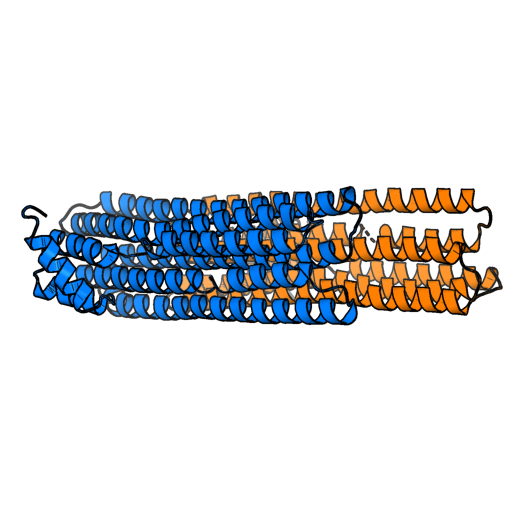269 ? 17.344 25.938 43.143 1.00 41.08 269 GLY A O 1
ATOM 2145 N N . GLY A 1 270 ? 18.028 27.409 41.579 1.00 35.77 270 GLY A N 1
ATOM 2146 C CA . GLY A 1 270 ? 17.829 26.562 40.415 1.00 35.83 270 GLY A CA 1
ATOM 2147 C C . GLY A 1 270 ? 16.530 25.785 40.258 1.00 41.78 270 GLY A C 1
ATOM 2148 O O . GLY A 1 270 ? 16.511 24.765 39.563 1.00 47.39 270 GLY A O 1
ATOM 2149 N N . GLY A 1 271 ? 15.439 26.234 40.861 1.00 31.39 271 GLY A N 1
ATOM 2150 C CA . GLY A 1 271 ? 14.185 25.514 40.759 1.00 42.72 271 GLY A CA 1
ATOM 2151 C C . GLY A 1 271 ? 13.755 24.805 42.022 1.00 42.97 271 GLY A C 1
ATOM 2152 O O . GLY A 1 271 ? 12.811 24.000 41.974 1.00 40.13 271 GLY A O 1
ATOM 2153 N N . THR A 1 272 ? 14.419 25.084 43.147 1.00 36.94 272 THR A N 1
ATOM 2154 C CA . THR A 1 272 ? 14.036 24.523 44.437 1.00 38.77 272 THR A CA 1
ATOM 2155 C C . THR A 1 272 ? 12.577 24.811 44.786 1.00 38.32 272 THR A C 1
ATOM 2156 O O . THR A 1 272 ? 11.919 23.993 45.438 1.00 38.09 272 THR A O 1
ATOM 2160 N N . PHE A 1 273 ? 12.047 25.956 44.369 1.00 40.85 273 PHE A N 1
ATOM 2161 C CA . PHE A 1 273 ? 10.713 26.364 44.791 1.00 39.86 273 PHE A CA 1
ATOM 2162 C C . PHE A 1 273 ? 9.691 26.304 43.665 1.00 39.43 273 PHE A C 1
ATOM 2163 O O . PHE A 1 273 ? 8.555 26.770 43.840 1.00 35.58 273 PHE A O 1
ATOM 2171 N N . ALA A 1 274 ? 10.055 25.704 42.528 1.00 37.04 274 ALA A N 1
ATOM 2172 C CA . ALA A 1 274 ? 9.147 25.640 41.387 1.00 35.59 274 ALA A CA 1
ATOM 2173 C C . ALA A 1 274 ? 7.886 24.846 41.711 1.00 37.78 274 ALA A C 1
ATOM 2174 O O . ALA A 1 274 ? 6.793 25.188 41.247 1.00 34.48 274 ALA A O 1
ATOM 2176 N N . CYS A 1 275 ? 8.017 23.767 42.493 1.00 36.57 275 CYS A N 1
ATOM 2177 C CA . CYS A 1 275 ? 6.852 22.944 42.794 1.00 37.54 275 CYS A CA 1
ATOM 2178 C C . CYS A 1 275 ? 5.863 23.686 43.685 1.00 35.76 275 CYS A C 1
ATOM 2179 O O . CYS A 1 275 ? 4.647 23.517 43.534 1.00 34.90 275 CYS A O 1
ATOM 2182 N N . ARG A 1 276 ? 6.353 24.532 44.592 1.00 37.42 276 ARG A N 1
ATOM 2183 C CA . ARG A 1 276 ? 5.446 25.355 45.389 1.00 37.05 276 ARG A CA 1
ATOM 2184 C C . ARG A 1 276 ? 4.848 26.484 44.562 1.00 36.32 276 ARG A C 1
ATOM 2185 O O . ARG A 1 276 ? 3.650 26.775 44.675 1.00 30.49 276 ARG A O 1
ATOM 2193 N N . ILE A 1 277 ? 5.670 27.142 43.738 1.00 35.60 277 ILE A N 1
ATOM 2194 C CA . ILE A 1 277 ? 5.175 28.253 42.928 1.00 33.13 277 ILE A CA 1
ATOM 2195 C C . ILE A 1 277 ? 4.052 27.781 42.014 1.00 33.03 277 ILE A C 1
ATOM 2196 O O . ILE A 1 277 ? 2.991 28.414 41.931 1.00 28.27 277 ILE A O 1
ATOM 2201 N N . ALA A 1 278 ? 4.264 26.655 41.323 1.00 30.27 278 ALA A N 1
ATOM 2202 C CA . ALA A 1 278 ? 3.196 26.082 40.510 1.00 33.67 278 ALA A CA 1
ATOM 2203 C C . ALA A 1 278 ? 1.996 25.718 41.368 1.00 32.77 278 ALA A C 1
ATOM 2204 O O . ALA A 1 278 ? 0.847 25.953 40.975 1.00 34.90 278 ALA A O 1
ATOM 2206 N N . ALA A 1 279 ? 2.244 25.126 42.538 1.00 33.52 279 ALA A N 1
ATOM 2207 C CA . ALA A 1 279 ? 1.155 24.805 43.450 1.00 32.47 279 ALA A CA 1
ATOM 2208 C C . ALA A 1 279 ? 0.345 26.046 43.790 1.00 34.36 279 ALA A C 1
ATOM 2209 O O . ALA A 1 279 ? -0.889 25.996 43.819 1.00 34.24 279 ALA A O 1
ATOM 2211 N N . LYS A 1 280 ? 1.016 27.175 44.031 1.00 33.55 280 LYS A N 1
ATOM 2212 C CA . LYS A 1 280 ? 0.285 28.403 44.341 1.00 33.34 280 LYS A CA 1
ATOM 2213 C C . LYS A 1 280 ? -0.521 28.877 43.141 1.00 36.05 280 LYS A C 1
ATOM 2214 O O . LYS A 1 280 ? -1.703 29.227 43.272 1.00 35.90 280 LYS A O 1
ATOM 2220 N N . ILE A 1 281 ? 0.098 28.871 41.956 1.00 30.84 281 ILE A N 1
ATOM 2221 C CA . ILE A 1 281 ? -0.612 29.245 40.734 1.00 33.29 281 ILE A CA 1
ATOM 2222 C C . ILE A 1 281 ? -1.860 28.381 40.541 1.00 35.75 281 ILE A C 1
ATOM 2223 O O . ILE A 1 281 ? -2.954 28.898 40.290 1.00 34.73 281 ILE A O 1
ATOM 2228 N N . ALA A 1 282 ? -1.726 27.055 40.677 1.00 31.95 282 ALA A N 1
ATOM 2229 C CA . ALA A 1 282 ? -2.881 26.183 40.460 1.00 30.02 282 ALA A CA 1
ATOM 2230 C C . ALA A 1 282 ? -3.977 26.414 41.486 1.00 34.57 282 ALA A C 1
ATOM 2231 O O . ALA A 1 282 ? -5.162 26.260 41.172 1.00 38.94 282 ALA A O 1
ATOM 2233 N N . ALA A 1 283 ? -3.611 26.735 42.723 1.00 35.07 283 ALA A N 1
ATOM 2234 C CA . ALA A 1 283 ? -4.633 26.994 43.727 1.00 35.47 2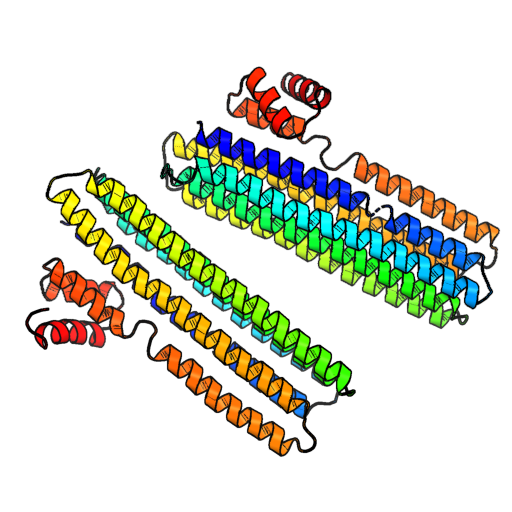83 ALA A CA 1
ATOM 2235 C C . ALA A 1 283 ? -5.394 28.273 43.406 1.00 35.37 283 ALA A C 1
ATOM 2236 O O . ALA A 1 283 ? -6.614 28.341 43.595 1.00 39.02 283 ALA A O 1
ATOM 2238 N N . GLU A 1 284 ? -4.694 29.287 42.898 1.00 34.08 284 GLU A N 1
ATOM 2239 C CA . GLU A 1 284 ? -5.353 30.531 42.530 1.00 38.05 284 GLU A CA 1
ATOM 2240 C C . GLU A 1 284 ? -6.299 30.327 41.357 1.00 40.48 284 GLU A C 1
ATOM 2241 O O . GLU A 1 284 ? -7.357 30.964 41.294 1.00 41.98 284 GLU A O 1
ATOM 2247 N N . PHE A 1 285 ? -5.977 29.413 40.451 1.00 37.28 285 PHE A N 1
ATOM 2248 C CA . PHE A 1 285 ? -6.965 29.045 39.449 1.00 34.33 285 PHE A CA 1
ATOM 2249 C C . PHE A 1 285 ? -8.067 28.135 39.991 1.00 35.49 285 PHE A C 1
ATOM 2250 O O . PHE A 1 285 ? -8.930 27.726 39.216 1.00 31.66 285 PHE A O 1
ATOM 2258 N N . GLY A 1 286 ? -8.063 27.795 41.278 1.00 34.37 286 GLY A N 1
ATOM 2259 C CA . GLY A 1 286 ? -9.148 27.018 41.847 1.00 36.69 286 GLY A CA 1
ATOM 2260 C C . GLY A 1 286 ? -9.009 25.512 41.772 1.00 39.25 286 GLY A C 1
ATOM 2261 O O . GLY A 1 286 ? -10.007 24.800 41.969 1.00 30.14 286 GLY A O 1
ATOM 2262 N N . TYR A 1 287 ? -7.814 25.005 41.484 1.00 32.30 287 TYR A N 1
ATOM 2263 C CA . TYR A 1 287 ? -7.563 23.570 41.487 1.00 35.38 287 TYR A CA 1
ATOM 2264 C C . TYR A 1 287 ? -7.842 22.975 42.864 1.00 37.40 287 TYR A C 1
ATOM 2265 O O . TYR A 1 287 ? -7.583 23.602 43.895 1.00 38.06 287 TYR A O 1
ATOM 2274 N N . SER A 1 288 ? -8.344 21.739 42.871 1.00 34.65 288 SER A N 1
ATOM 2275 C CA . SER A 1 288 ? -8.415 20.926 44.076 1.00 33.05 288 SER A CA 1
ATOM 2276 C C . SER A 1 288 ? -7.063 20.272 44.347 1.00 39.71 288 SER A C 1
ATOM 2277 O O . SER A 1 288 ? -6.198 20.204 43.473 1.00 38.66 288 SER A O 1
ATOM 2280 N N . GLU A 1 289 ? -6.895 19.751 45.568 1.00 39.88 289 GLU A N 1
ATOM 2281 C CA . GLU A 1 289 ? -5.614 19.151 45.941 1.00 42.50 289 GLU A CA 1
ATOM 2282 C C . GLU A 1 289 ? -5.236 18.009 45.006 1.00 42.38 289 GLU A C 1
ATOM 2283 O O . GLU A 1 289 ? -4.081 17.911 44.571 1.00 41.31 289 GLU A O 1
ATOM 2289 N N . GLU A 1 290 ? -6.196 17.143 44.677 1.00 41.82 290 GLU A N 1
ATOM 2290 C CA . GLU A 1 290 ? -5.937 16.082 43.709 1.00 42.65 290 GLU A CA 1
ATOM 2291 C C . GLU A 1 290 ? -5.492 16.666 42.376 1.00 40.82 290 GLU A C 1
ATOM 2292 O O . GLU A 1 290 ? -4.585 16.135 41.725 1.00 41.33 290 GLU A O 1
ATOM 2298 N N . GLN A 1 291 ? -6.103 17.776 41.964 1.00 37.05 291 GLN A N 1
ATOM 2299 C CA . GLN A 1 291 ? -5.729 18.384 40.695 1.00 39.60 291 GLN A CA 1
ATOM 2300 C C . GLN A 1 291 ? -4.353 19.030 40.772 1.00 33.92 291 GLN A C 1
ATOM 2301 O O . GLN A 1 291 ? -3.607 19.024 39.787 1.00 35.26 291 GLN A O 1
ATOM 2307 N N . ILE A 1 292 ? -4.005 19.600 41.926 1.00 31.64 292 ILE A N 1
ATOM 2308 C CA . ILE A 1 292 ? -2.675 20.172 42.091 1.00 36.51 292 ILE A CA 1
ATOM 2309 C C . ILE A 1 292 ? -1.621 19.074 42.124 1.00 38.91 292 ILE A C 1
ATOM 2310 O O . ILE A 1 292 ? -0.558 19.196 41.499 1.00 38.28 292 ILE A O 1
ATOM 2315 N N . LYS A 1 293 ? -1.894 17.978 42.838 1.00 39.11 293 LYS A N 1
ATOM 2316 C CA . LYS A 1 293 ? -0.904 16.906 42.886 1.00 41.07 293 LYS A CA 1
ATOM 2317 C C . LYS A 1 293 ? -0.737 16.235 41.525 1.00 38.86 293 LYS A C 1
ATOM 2318 O O . LYS A 1 293 ? 0.372 15.808 41.182 1.00 34.56 293 LYS A O 1
ATOM 2324 N N . GLU A 1 294 ? -1.810 16.149 40.729 1.00 35.53 294 GLU A N 1
ATOM 2325 C CA . GLU A 1 294 ? -1.669 15.626 39.374 1.00 37.62 294 GLU A CA 1
ATOM 2326 C C . GLU A 1 294 ? -0.867 16.587 38.506 1.00 36.39 294 GLU A C 1
ATOM 2327 O O . GLU A 1 294 ? -0.095 16.161 37.637 1.00 34.13 294 GLU A O 1
ATOM 2333 N N . LEU A 1 295 ? -1.041 17.892 38.728 1.00 33.17 295 LEU A N 1
ATOM 2334 C CA . LEU A 1 295 ? -0.312 18.870 37.940 1.00 33.64 295 LEU A CA 1
ATOM 2335 C C . LEU A 1 295 ? 1.175 18.838 38.278 1.00 32.54 295 LEU A C 1
ATOM 2336 O O . LEU A 1 295 ? 2.021 18.911 37.382 1.00 30.87 295 LEU A O 1
ATOM 2341 N N . LEU A 1 296 ? 1.505 18.714 39.566 1.00 33.92 296 LEU A N 1
ATOM 2342 C CA . LEU A 1 296 ? 2.906 18.700 39.982 1.00 33.78 296 LEU A CA 1
ATOM 2343 C C . LEU A 1 296 ? 3.593 17.404 39.561 1.00 34.17 296 LEU A C 1
ATOM 2344 O O . LEU A 1 296 ? 4.758 17.421 39.149 1.00 35.26 296 LEU A O 1
ATOM 2349 N N . LYS A 1 297 ? 2.888 16.270 39.659 1.00 34.36 297 LYS A N 1
ATOM 2350 C CA . LYS A 1 297 ? 3.470 14.994 39.250 1.00 36.91 297 LYS A CA 1
ATOM 2351 C C . LYS A 1 297 ? 3.806 15.010 37.765 1.00 36.91 297 LYS A C 1
ATOM 2352 O O . LYS A 1 297 ? 4.901 14.611 37.356 1.00 34.27 297 LYS A O 1
ATOM 2358 N N . ASN A 1 298 ? 2.876 15.500 36.943 1.00 35.85 298 ASN A N 1
ATOM 2359 C CA . ASN A 1 298 ? 3.106 15.586 35.505 1.00 38.00 298 ASN A CA 1
ATOM 2360 C C . ASN A 1 298 ? 4.125 16.654 35.148 1.00 34.21 298 ASN A C 1
ATOM 2361 O O . ASN A 1 298 ? 4.682 16.617 34.045 1.00 35.90 298 ASN A O 1
ATOM 2366 N N . ALA A 1 299 ? 4.343 17.625 36.036 1.00 32.33 299 ALA A N 1
ATOM 2367 C CA . ALA A 1 299 ? 5.404 18.611 35.880 1.00 34.65 299 ALA A CA 1
ATOM 2368 C C . ALA A 1 299 ? 6.724 18.140 36.492 1.00 33.25 299 ALA A C 1
ATOM 2369 O O . ALA A 1 299 ? 7.558 18.967 36.900 1.00 35.85 299 ALA A O 1
ATOM 2371 N N . GLY A 1 300 ? 6.930 16.829 36.577 1.00 35.68 300 GLY A N 1
ATOM 2372 C CA . GLY A 1 300 ? 8.188 16.280 37.054 1.00 36.23 300 GLY A CA 1
ATOM 2373 C C . GLY A 1 300 ? 8.529 16.531 38.506 1.00 37.46 300 GLY A C 1
ATOM 2374 O O . GLY A 1 300 ? 9.686 16.337 38.890 1.00 38.42 300 GLY A O 1
ATOM 2375 N N . CYS A 1 301 ? 7.582 16.975 39.328 1.00 36.89 301 CYS A N 1
ATOM 2376 C CA . CYS A 1 301 ? 7.838 17.028 40.761 1.00 40.50 301 CYS A CA 1
ATOM 2377 C C . CYS A 1 301 ? 7.837 15.611 41.311 1.00 40.84 301 CYS A C 1
ATOM 2378 O O . CYS A 1 301 ? 7.024 14.776 40.907 1.00 35.72 301 CYS A O 1
ATOM 2381 N N . SER A 1 302 ? 8.769 15.333 42.221 1.00 40.39 302 SER A N 1
ATOM 2382 C CA . SER A 1 302 ? 8.761 14.067 42.943 1.00 43.30 302 SER A CA 1
ATOM 2383 C C . SER A 1 302 ? 7.478 13.939 43.756 1.00 48.56 302 SER A C 1
ATOM 2384 O O . SER A 1 302 ? 6.667 14.874 43.813 1.00 45.41 302 SER A O 1
ATOM 2387 N N . GLU A 1 303 ? 7.282 12.793 44.407 1.00 50.67 303 GLU A N 1
ATOM 2388 C CA . GLU A 1 303 ? 6.192 12.712 45.371 1.00 51.30 303 GLU A CA 1
ATOM 2389 C C . GLU A 1 303 ? 6.517 13.504 46.628 1.00 50.06 303 GLU A C 1
ATOM 2390 O O . GLU A 1 303 ? 5.616 14.069 47.254 1.00 50.86 303 GLU A O 1
ATOM 2396 N N . ASP A 1 304 ? 7.799 13.552 47.004 1.00 53.99 304 ASP A N 1
ATOM 2397 C CA . ASP A 1 304 ? 8.235 14.390 48.117 1.00 53.33 304 ASP A CA 1
ATOM 2398 C C . ASP A 1 304 ? 7.879 15.848 47.876 1.00 46.90 304 ASP A C 1
ATOM 2399 O O . ASP A 1 304 ? 7.391 16.539 48.776 1.00 45.74 304 ASP A O 1
ATOM 2404 N N . GLU A 1 305 ? 8.159 16.337 46.669 1.00 44.90 305 GLU A N 1
ATOM 2405 C CA . GLU A 1 305 ? 8.004 17.755 46.381 1.00 44.64 305 GLU A CA 1
ATOM 2406 C C . GLU A 1 305 ? 6.530 18.129 46.268 1.00 42.40 305 GLU A C 1
ATOM 2407 O O . GLU A 1 305 ? 6.106 19.157 46.806 1.00 40.78 305 GLU A O 1
ATOM 2413 N N . ALA A 1 306 ? 5.735 17.302 45.582 1.00 41.39 306 ALA A N 1
ATOM 2414 C CA . ALA A 1 306 ? 4.316 17.607 45.407 1.00 41.32 306 ALA A CA 1
ATOM 2415 C C . ALA A 1 306 ? 3.585 17.599 46.744 1.00 44.23 306 ALA A C 1
ATOM 2416 O O . ALA A 1 306 ? 2.896 18.564 47.087 1.00 48.44 306 ALA A O 1
ATOM 2418 N N . ARG A 1 307 ? 3.726 16.515 47.515 1.00 49.61 307 ARG A N 1
ATOM 2419 C CA . ARG A 1 307 ? 3.149 16.473 48.858 1.00 49.92 307 ARG A CA 1
ATOM 2420 C C . ARG A 1 307 ? 3.582 17.684 49.674 1.00 46.83 307 ARG A C 1
ATOM 2421 O O . ARG A 1 307 ? 2.769 18.299 50.370 1.00 45.65 307 ARG A O 1
ATOM 2429 N N . ASP A 1 308 ? 4.855 18.066 49.571 1.00 49.65 308 ASP A N 1
ATOM 2430 C CA . ASP A 1 308 ? 5.331 19.237 50.302 1.00 47.98 308 ASP A CA 1
ATOM 2431 C C . ASP A 1 308 ? 4.665 20.516 49.816 1.00 41.75 308 ASP A C 1
ATOM 2432 O O . ASP A 1 308 ? 4.415 21.428 50.607 1.00 40.94 308 ASP A O 1
ATOM 2437 N N . ALA A 1 309 ? 4.409 20.619 48.509 1.00 44.07 309 ALA A N 1
ATOM 2438 C CA . ALA A 1 309 ? 3.842 21.851 47.967 1.00 43.08 309 ALA A CA 1
ATOM 2439 C C . ALA A 1 309 ? 2.378 22.019 48.372 1.00 39.48 309 ALA A C 1
ATOM 2440 O O . ALA A 1 309 ? 1.943 23.135 48.678 1.00 37.61 309 ALA A O 1
ATOM 2442 N N . VAL A 1 310 ? 1.608 20.926 48.396 1.00 41.86 310 VAL A N 1
ATOM 2443 C CA . VAL A 1 310 ? 0.208 21.027 48.809 1.00 45.09 310 VAL A CA 1
ATOM 2444 C C . VAL A 1 310 ? 0.105 21.200 50.322 1.00 46.49 310 VAL A C 1
ATOM 2445 O O . VAL A 1 310 ? -0.662 22.039 50.809 1.00 45.63 310 VAL A O 1
ATOM 2449 N N . GLU A 1 311 ? 0.882 20.423 51.089 1.00 47.06 311 GLU A N 1
ATOM 2450 C CA . GLU A 1 311 ? 0.989 20.668 52.524 1.00 46.55 311 GLU A CA 1
ATOM 2451 C C . GLU A 1 311 ? 1.426 22.101 52.805 1.00 49.60 311 GLU A C 1
ATOM 2452 O O . GLU A 1 311 ? 0.983 22.700 53.792 1.00 49.57 311 GLU A O 1
ATOM 2458 N N . TYR A 1 312 ? 2.276 22.670 51.939 1.00 50.03 312 TYR A N 1
ATOM 2459 C CA . TYR A 1 312 ? 2.716 24.054 52.107 1.00 47.26 312 TYR A CA 1
ATOM 2460 C C . TYR A 1 312 ? 1.569 25.038 51.902 1.00 44.69 312 TYR A C 1
ATOM 2461 O O . TYR A 1 312 ? 1.482 26.045 52.614 1.00 46.92 312 TYR A O 1
ATOM 2470 N N . LEU A 1 313 ? 0.689 24.782 50.929 1.00 48.58 313 LEU A N 1
ATOM 2471 C CA . LEU A 1 313 ? -0.462 25.667 50.734 1.00 47.00 313 LEU A CA 1
ATOM 2472 C C . LEU A 1 313 ? -1.379 25.654 51.951 1.00 45.13 313 LEU A C 1
ATOM 2473 O O . LEU A 1 313 ? -1.887 26.704 52.369 1.00 41.83 313 LEU A O 1
ATOM 2478 N N . ARG A 1 314 ? -1.607 24.472 52.533 1.00 45.20 314 ARG A N 1
ATOM 2479 C CA . ARG A 1 314 ? -2.474 24.375 53.703 1.00 46.92 314 ARG A CA 1
ATOM 2480 C C . ARG A 1 314 ? -1.785 24.822 54.989 1.00 46.41 314 ARG A C 1
ATOM 2481 O O . ARG A 1 314 ? -2.479 25.208 55.936 1.00 42.65 314 ARG A O 1
ATOM 2489 N N . SER A 1 315 ? -0.444 24.782 55.044 1.00 45.50 315 SER A N 1
ATOM 2490 C CA . SER A 1 315 ? 0.287 25.257 56.217 1.00 44.61 315 SER A CA 1
ATOM 2491 C C . SER A 1 315 ? 0.217 26.771 56.361 1.00 43.63 315 SER A C 1
ATOM 2492 O O . SER A 1 315 ? 0.405 27.290 57.467 1.00 46.10 315 SER A O 1
ATOM 2495 N N . ARG A 1 316 ? -0.057 27.488 55.272 1.00 43.48 316 ARG A N 1
ATOM 2496 C CA . ARG A 1 316 ? -0.284 28.931 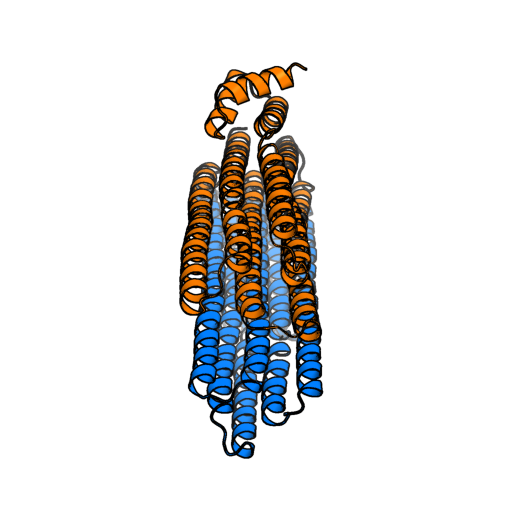55.300 1.00 43.70 316 ARG A CA 1
ATOM 2497 C C . ARG A 1 316 ? -1.702 29.206 54.805 1.00 45.44 316 ARG A C 1
ATOM 2498 O O . ARG A 1 316 ? -1.941 29.314 53.591 1.00 46.25 316 ARG A O 1
ATOM 2506 N N . PRO A 1 317 ? -2.679 29.302 55.700 1.00 40.75 317 PRO A N 1
ATOM 2507 C CA . PRO A 1 317 ? -4.015 29.739 55.272 1.00 46.91 317 PRO A CA 1
ATOM 2508 C C . PRO A 1 317 ? -3.958 31.117 54.623 1.00 46.59 317 PRO A C 1
ATOM 2509 O O . PRO A 1 317 ? -3.130 31.964 54.977 1.00 48.32 317 PRO A O 1
ATOM 2513 N N . GLY A 1 318 ? -4.836 31.327 53.640 1.00 45.58 318 GLY A N 1
ATOM 2514 C CA . GLY A 1 318 ? -4.910 32.573 52.912 1.00 43.34 318 GLY A CA 1
ATOM 2515 C C . GLY A 1 318 ? -4.195 32.578 51.575 1.00 46.98 318 GLY A C 1
ATOM 2516 O O . GLY A 1 318 ? -4.428 33.489 50.769 1.00 44.49 318 GLY A O 1
ATOM 2517 N N . LEU A 1 319 ? -3.315 31.612 51.327 1.00 47.66 319 LEU A N 1
ATOM 2518 C CA . LEU A 1 319 ? -2.745 31.427 49.989 1.00 51.68 319 LEU A CA 1
ATOM 2519 C C . LEU A 1 319 ? -3.854 31.062 48.992 1.00 51.71 319 LEU A C 1
ATOM 2520 O O . LEU A 1 319 ? -4.647 31.911 48.559 1.00 56.91 319 LEU A O 1
ATOM 2533 N N . SER B 1 2 ? 1.563 39.209 1.929 1.00 54.29 2 SER B N 1
ATOM 2534 C CA . SER B 1 2 ? 2.465 39.535 0.833 1.00 46.72 2 SER B CA 1
ATOM 2535 C C . SER B 1 2 ? 3.406 40.668 1.220 1.00 48.55 2 SER B C 1
ATOM 2536 O O . SER B 1 2 ? 4.612 40.593 0.958 1.00 37.92 2 SER B O 1
ATOM 2539 N N . GLU B 1 3 ? 2.879 41.726 1.849 1.00 42.11 3 GLU B N 1
ATOM 2540 C CA . GLU B 1 3 ? 3.744 42.850 2.206 1.00 45.13 3 GLU B CA 1
ATOM 2541 C C . GLU B 1 3 ? 4.918 42.393 3.060 1.00 39.97 3 GLU B C 1
ATOM 2542 O O . GLU B 1 3 ? 6.054 42.847 2.859 1.00 39.17 3 GLU B O 1
ATOM 2548 N N . LEU B 1 4 ? 4.665 41.493 4.016 1.00 40.44 4 LEU B N 1
ATOM 2549 C CA . LEU B 1 4 ? 5.750 40.963 4.829 1.00 40.49 4 LEU B CA 1
ATOM 2550 C C . LEU B 1 4 ? 6.710 40.145 3.978 1.00 38.72 4 LEU B C 1
ATOM 2551 O O . LEU B 1 4 ? 7.925 40.205 4.180 1.00 33.05 4 LEU B O 1
ATOM 2556 N N . ALA B 1 5 ? 6.185 39.382 3.014 1.00 36.76 5 ALA B N 1
ATOM 2557 C CA . ALA B 1 5 ? 7.058 38.649 2.105 1.00 32.87 5 ALA B CA 1
ATOM 2558 C C . ALA B 1 5 ? 7.983 39.589 1.340 1.00 35.26 5 ALA B C 1
ATOM 2559 O O . ALA B 1 5 ? 9.180 39.307 1.184 1.00 27.28 5 ALA B O 1
ATOM 2561 N N . ARG B 1 6 ? 7.460 40.719 0.861 1.00 29.29 6 ARG B N 1
ATOM 2562 C CA . ARG B 1 6 ? 8.318 41.581 0.055 1.00 34.26 6 ARG B CA 1
ATOM 2563 C C . ARG B 1 6 ? 9.360 42.292 0.917 1.00 33.84 6 ARG B C 1
ATOM 2564 O O . ARG B 1 6 ? 10.499 42.489 0.473 1.00 30.58 6 ARG B O 1
ATOM 2572 N N . LYS B 1 7 ? 9.015 42.629 2.164 1.00 31.66 7 LYS B N 1
ATOM 2573 C CA . LYS B 1 7 ? 10.009 43.190 3.073 1.00 35.04 7 LYS B CA 1
ATOM 2574 C C . LYS B 1 7 ? 11.096 42.169 3.408 1.00 32.22 7 LYS B C 1
ATOM 2575 O O . LYS B 1 7 ? 12.274 42.528 3.517 1.00 27.27 7 LYS B O 1
ATOM 2581 N N . LEU B 1 8 ? 10.724 40.894 3.569 1.00 29.96 8 LEU B N 1
ATOM 2582 C CA . LEU B 1 8 ? 11.718 39.846 3.787 1.00 27.17 8 LEU B CA 1
ATOM 2583 C C . LEU B 1 8 ? 12.626 39.693 2.577 1.00 28.37 8 LEU B C 1
ATOM 2584 O O . LEU B 1 8 ? 13.851 39.576 2.713 1.00 27.43 8 LEU B O 1
ATOM 2589 N N . LEU B 1 9 ? 12.040 39.651 1.382 1.00 27.48 9 LEU B N 1
ATOM 2590 C CA . LEU B 1 9 ? 12.859 39.539 0.181 1.00 26.03 9 LEU B CA 1
ATOM 2591 C C . LEU B 1 9 ? 13.686 40.802 -0.021 1.00 29.57 9 LEU B C 1
ATOM 2592 O O . LEU B 1 9 ? 14.818 40.741 -0.512 1.00 21.23 9 LEU B O 1
ATOM 2597 N N . GLU B 1 10 ? 13.156 41.955 0.393 1.00 26.02 10 GLU B N 1
ATOM 2598 C CA . GLU B 1 10 ? 13.908 43.201 0.265 1.00 25.29 10 GLU B CA 1
ATOM 2599 C C . GLU B 1 10 ? 15.140 43.196 1.172 1.00 24.66 10 GLU B C 1
ATOM 2600 O O . GLU B 1 10 ? 16.233 43.585 0.756 1.00 21.60 10 GLU B O 1
ATOM 2606 N N . ALA B 1 11 ? 14.980 42.751 2.421 1.00 23.72 11 ALA B N 1
ATOM 2607 C CA . ALA B 1 11 ? 16.115 42.705 3.330 1.00 27.43 11 ALA B CA 1
ATOM 2608 C C . ALA B 1 11 ? 17.157 41.682 2.888 1.00 25.20 11 ALA B C 1
ATOM 2609 O O . ALA B 1 11 ? 18.353 41.887 3.114 1.00 23.53 11 ALA B O 1
ATOM 2611 N N . SER B 1 12 ? 16.727 40.572 2.270 1.00 22.93 12 SER B N 1
ATOM 2612 C CA . SER B 1 12 ? 17.666 39.514 1.898 1.00 28.82 12 SER B CA 1
ATOM 2613 C C . SER B 1 12 ? 18.512 39.905 0.691 1.00 25.64 12 SER B C 1
ATOM 2614 O O . SER B 1 12 ? 19.724 39.637 0.655 1.00 22.23 12 SER B O 1
ATOM 2617 N N . THR B 1 13 ? 17.900 40.543 -0.306 1.00 18.35 13 THR B N 1
ATOM 2618 C CA . THR B 1 13 ? 18.672 40.974 -1.473 1.00 19.42 13 THR B CA 1
ATOM 2619 C C . THR B 1 13 ? 19.597 42.145 -1.149 1.00 22.69 13 THR B C 1
ATOM 2620 O O . THR B 1 13 ? 20.711 42.228 -1.682 1.00 22.54 13 THR B O 1
ATOM 2624 N N . LYS B 1 14 ? 19.163 43.074 -0.293 1.00 22.60 14 LYS B N 1
ATOM 2625 C CA . LYS B 1 14 ? 20.065 44.159 0.096 1.00 25.45 14 LYS B CA 1
ATOM 2626 C C . LYS B 1 14 ? 21.252 43.643 0.906 1.00 20.97 14 LYS B C 1
ATOM 2627 O O . LYS B 1 14 ? 22.363 44.166 0.773 1.00 24.34 14 LYS B O 1
ATOM 2633 N N . LEU B 1 15 ? 21.034 42.627 1.761 1.00 15.80 15 LEU B N 1
ATOM 2634 C CA . LEU B 1 15 ? 22.126 41.995 2.491 1.00 23.82 15 LEU B CA 1
ATOM 2635 C C . LEU B 1 15 ? 23.071 41.251 1.549 1.00 23.22 15 LEU B C 1
ATOM 2636 O O . LEU B 1 15 ? 24.295 41.215 1.772 1.00 21.88 15 LEU B O 1
ATOM 2641 N N . GLN B 1 16 ? 22.527 40.625 0.504 1.00 18.52 16 GLN B N 1
ATOM 2642 C CA . GLN B 1 16 ? 23.402 40.016 -0.485 1.00 20.65 16 GLN B CA 1
ATOM 2643 C C . GLN B 1 16 ? 24.243 41.067 -1.198 1.00 21.75 16 GLN B C 1
ATOM 2644 O O . GLN B 1 16 ? 25.424 40.837 -1.486 1.00 18.46 16 GLN B O 1
ATOM 2650 N N . ARG B 1 17 ? 23.659 42.216 -1.527 1.00 18.26 17 ARG B N 1
ATOM 2651 C CA . ARG B 1 17 ? 24.482 43.265 -2.126 1.00 22.71 17 ARG B CA 1
ATOM 2652 C C . ARG B 1 17 ? 25.560 43.722 -1.154 1.00 19.38 17 ARG B C 1
ATOM 2653 O O . ARG B 1 17 ? 26.691 44.012 -1.559 1.00 18.61 17 ARG B O 1
ATOM 2661 N N . LEU B 1 18 ? 25.224 43.800 0.139 1.00 17.34 18 LEU B N 1
ATOM 2662 C CA . LEU B 1 18 ? 26.225 44.170 1.130 1.00 22.88 18 LEU B CA 1
ATOM 2663 C C . LEU B 1 18 ? 27.368 43.173 1.122 1.00 19.04 18 LEU B C 1
ATOM 2664 O O . LEU B 1 18 ? 28.540 43.556 1.154 1.00 18.71 18 LEU B O 1
ATOM 2669 N N . ASN B 1 19 ? 27.036 41.883 1.056 1.00 19.58 19 ASN B N 1
ATOM 2670 C CA . ASN B 1 19 ? 28.051 40.841 1.081 1.00 20.68 19 ASN B CA 1
ATOM 2671 C C . ASN B 1 19 ? 28.871 40.832 -0.211 1.00 22.44 19 ASN B C 1
ATOM 2672 O O . ASN B 1 19 ? 30.091 40.616 -0.182 1.00 23.18 19 ASN B O 1
ATOM 2677 N N . ILE B 1 20 ? 28.230 41.100 -1.348 1.00 16.84 20 ILE B N 1
ATOM 2678 C CA . ILE B 1 20 ? 28.962 41.203 -2.610 1.00 15.89 20 ILE B CA 1
ATOM 2679 C C . ILE B 1 20 ? 29.978 42.339 -2.535 1.00 18.91 20 ILE B C 1
ATOM 2680 O O . ILE B 1 20 ? 31.165 42.163 -2.848 1.00 18.57 20 ILE B O 1
ATOM 2685 N N . ARG B 1 21 ? 29.524 43.523 -2.103 1.00 20.24 21 ARG B N 1
ATOM 2686 C CA . ARG B 1 21 ? 30.424 44.666 -1.931 1.00 20.96 21 ARG B CA 1
ATOM 2687 C C . ARG B 1 21 ? 31.572 44.333 -0.986 1.00 20.25 21 ARG B C 1
ATOM 2688 O O . ARG B 1 21 ? 32.735 44.690 -1.245 1.00 22.28 21 ARG B O 1
ATOM 2696 N N . LEU B 1 22 ? 31.276 43.647 0.119 1.00 18.37 22 LEU B N 1
ATOM 2697 C CA . LEU B 1 22 ? 32.340 43.294 1.054 1.00 23.37 22 LEU B CA 1
ATOM 2698 C C . LEU B 1 22 ? 33.329 42.321 0.417 1.00 22.17 22 LEU B C 1
ATOM 2699 O O . LEU B 1 22 ? 34.551 42.440 0.600 1.00 21.41 22 LEU B O 1
ATOM 2704 N N . ALA B 1 23 ? 32.815 41.365 -0.356 1.00 19.84 23 ALA B N 1
ATOM 2705 C CA . ALA B 1 23 ? 33.669 40.401 -1.032 1.00 17.15 23 ALA B CA 1
ATOM 2706 C C . ALA B 1 23 ? 34.512 41.063 -2.111 1.00 20.99 23 ALA B C 1
ATOM 2707 O O . ALA B 1 23 ? 35.673 40.681 -2.314 1.00 18.25 23 ALA B O 1
ATOM 2709 N N . GLU B 1 24 ? 33.974 42.068 -2.789 1.00 18.51 24 GLU B N 1
ATOM 2710 C CA . GLU B 1 24 ? 34.780 42.806 -3.758 1.00 19.41 24 GLU B CA 1
ATOM 2711 C C . GLU B 1 24 ? 35.886 43.588 -3.067 1.00 19.90 24 GLU B C 1
ATOM 2712 O O . GLU B 1 24 ? 36.989 43.729 -3.616 1.00 21.16 24 GLU B O 1
ATOM 2718 N N . ALA B 1 25 ? 35.607 44.095 -1.859 1.00 17.95 25 ALA B N 1
ATOM 2719 C CA . ALA B 1 25 ? 36.604 44.826 -1.082 1.00 20.54 25 ALA B CA 1
ATOM 2720 C C . ALA B 1 25 ? 37.693 43.895 -0.555 1.00 20.91 25 ALA B C 1
ATOM 2721 O O . ALA B 1 25 ? 38.882 44.257 -0.530 1.00 21.98 25 ALA B O 1
ATOM 2723 N N . LEU B 1 26 ? 37.297 42.714 -0.071 1.00 18.16 26 LEU B N 1
ATO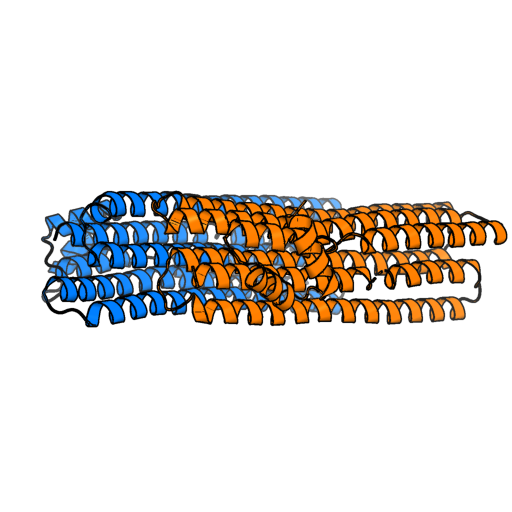M 2724 C CA . LEU B 1 26 ? 38.264 41.738 0.391 1.00 23.39 26 LEU B CA 1
ATOM 2725 C C . LEU B 1 26 ? 39.098 41.201 -0.763 1.00 26.26 26 LEU B C 1
ATOM 2726 O O . LEU B 1 26 ? 40.275 40.889 -0.579 1.00 19.25 26 LEU B O 1
ATOM 2731 N N . LEU B 1 27 ? 38.517 41.087 -1.956 1.00 19.33 27 LEU B N 1
ATOM 2732 C CA . LEU B 1 27 ? 39.314 40.652 -3.097 1.00 19.31 27 LEU B CA 1
ATOM 2733 C C . LEU B 1 27 ? 40.373 41.690 -3.445 1.00 24.68 27 LEU B C 1
ATOM 2734 O O . LEU B 1 27 ? 41.514 41.343 -3.788 1.00 21.48 27 LEU B O 1
ATOM 2739 N N . GLU B 1 28 ? 40.009 42.969 -3.350 1.00 21.38 28 GLU B N 1
ATOM 2740 C CA . GLU B 1 28 ? 40.955 44.039 -3.636 1.00 24.32 28 GLU B CA 1
ATOM 2741 C C . GLU B 1 28 ? 42.060 44.071 -2.597 1.00 23.84 28 GLU B C 1
ATOM 2742 O O . GLU B 1 28 ? 43.216 44.324 -2.930 1.00 20.95 28 GLU B O 1
ATOM 2748 N N . ALA B 1 29 ? 41.714 43.832 -1.331 1.00 19.01 29 ALA B N 1
ATOM 2749 C CA . ALA B 1 29 ? 42.724 43.770 -0.284 1.00 28.44 29 ALA B CA 1
ATOM 2750 C C . ALA B 1 29 ? 43.714 42.643 -0.551 1.00 24.97 29 ALA B C 1
ATOM 2751 O O . ALA B 1 29 ? 44.931 42.849 -0.504 1.00 21.07 29 ALA B O 1
ATOM 2761 N N . ALA B 1 31 ? 44.404 41.224 -3.446 1.00 21.80 31 ALA B N 1
ATOM 2762 C CA . ALA B 1 31 ? 45.190 41.577 -4.625 1.00 19.83 31 ALA B CA 1
ATOM 2763 C C . ALA B 1 31 ? 46.252 42.613 -4.291 1.00 25.36 31 ALA B C 1
ATOM 2764 O O . ALA B 1 31 ? 47.404 42.498 -4.741 1.00 21.90 31 ALA B O 1
ATOM 2766 N N . ARG B 1 32 ? 45.909 43.619 -3.475 1.00 21.65 32 ARG B N 1
ATOM 2767 C CA . ARG B 1 32 ? 46.953 44.573 -3.066 1.00 22.76 32 ARG B CA 1
ATOM 2768 C C . ARG B 1 32 ? 48.023 43.910 -2.205 1.00 24.42 32 ARG B C 1
ATOM 2769 O O . ARG B 1 32 ? 49.202 44.284 -2.271 1.00 25.57 32 ARG B O 1
ATOM 2777 N N . LEU B 1 33 ? 47.643 42.932 -1.388 1.00 21.88 33 LEU B N 1
ATOM 2778 C CA . LEU B 1 33 ? 48.632 42.224 -0.589 1.00 23.34 33 LEU B CA 1
ATOM 2779 C C . LEU B 1 33 ? 49.541 41.379 -1.473 1.00 25.81 33 LEU B C 1
ATOM 2780 O O . LEU B 1 33 ? 50.770 41.405 -1.326 1.00 26.44 33 LEU B O 1
ATOM 2785 N N . GLN B 1 34 ? 48.955 40.648 -2.425 1.00 24.40 34 GLN B N 1
ATOM 2786 C CA . GLN B 1 34 ? 49.758 39.858 -3.350 1.00 25.31 34 GLN B CA 1
ATOM 2787 C C . GLN B 1 34 ? 50.715 40.735 -4.147 1.00 27.65 34 GLN B C 1
ATOM 2788 O O . GLN B 1 34 ? 51.875 40.367 -4.358 1.00 27.57 34 GLN B O 1
ATOM 2794 N N . GLU B 1 35 ? 50.252 41.904 -4.586 1.00 22.23 35 GLU B N 1
ATOM 2795 C CA . GLU B 1 35 ? 51.133 42.856 -5.247 1.00 26.53 35 GLU B CA 1
ATOM 2796 C C . GLU B 1 35 ? 52.339 43.178 -4.367 1.00 29.03 35 GLU B C 1
ATOM 2797 O O . GLU B 1 35 ? 53.473 43.242 -4.853 1.00 27.04 35 GLU B O 1
ATOM 2803 N N . LEU B 1 36 ? 52.116 43.341 -3.055 1.00 27.64 36 LEU B N 1
ATOM 2804 C CA . LEU B 1 36 ? 53.220 43.638 -2.144 1.00 29.25 36 LEU B CA 1
ATOM 2805 C C . LEU B 1 36 ? 54.104 42.414 -1.886 1.00 29.84 36 LEU B C 1
ATOM 2806 O O . LEU B 1 36 ? 55.320 42.564 -1.701 1.00 30.97 36 LEU B O 1
ATOM 2811 N N . ASN B 1 37 ? 53.520 41.209 -1.828 1.00 28.44 37 ASN B N 1
ATOM 2812 C CA . ASN B 1 37 ? 54.326 39.992 -1.732 1.00 31.51 37 ASN B CA 1
ATOM 2813 C C . ASN B 1 37 ? 55.304 39.904 -2.892 1.00 33.00 37 ASN B C 1
ATOM 2814 O O . ASN B 1 37 ? 56.479 39.554 -2.709 1.00 32.81 37 ASN B O 1
ATOM 2819 N N . LEU B 1 38 ? 54.836 40.214 -4.101 1.00 28.74 38 LEU B N 1
ATOM 2820 C CA . LEU B 1 38 ? 55.694 40.065 -5.270 1.00 29.75 38 LEU B CA 1
ATOM 2821 C C . LEU B 1 38 ? 56.779 41.132 -5.304 1.00 36.49 38 LEU B C 1
ATOM 2822 O O . LEU B 1 38 ? 57.896 40.860 -5.762 1.00 39.28 38 LEU B O 1
ATOM 2827 N N . GLU B 1 39 ? 56.490 42.344 -4.827 1.00 35.39 39 GLU B N 1
ATOM 2828 C CA . GLU B 1 39 ? 57.546 43.346 -4.805 1.00 32.24 39 GLU B CA 1
ATOM 2829 C C . GLU B 1 39 ? 58.542 43.053 -3.696 1.00 36.21 39 GLU B C 1
ATOM 2830 O O . GLU B 1 39 ? 59.713 43.416 -3.805 1.00 36.69 39 GLU B O 1
ATOM 2836 N N . LEU B 1 40 ? 58.102 42.374 -2.639 1.00 36.22 40 LEU B N 1
ATOM 2837 C CA . LEU B 1 40 ? 59.030 41.919 -1.616 1.00 33.55 40 LEU B CA 1
ATOM 2838 C C . LEU B 1 40 ? 60.053 40.951 -2.195 1.00 37.24 40 LEU B C 1
ATOM 2839 O O . LEU B 1 40 ? 61.248 41.032 -1.883 1.00 36.86 40 LEU B O 1
ATOM 2844 N N . VAL B 1 41 ? 59.600 40.014 -3.029 1.00 34.94 41 VAL B N 1
ATOM 2845 C CA . VAL B 1 41 ? 60.517 39.046 -3.620 1.00 33.96 41 VAL B CA 1
ATOM 2846 C C . VAL B 1 41 ? 61.450 39.728 -4.608 1.00 37.25 41 VAL B C 1
ATOM 2847 O O . VAL B 1 41 ? 62.643 39.401 -4.686 1.00 38.57 41 VAL B O 1
ATOM 2851 N N . TYR B 1 42 ? 60.922 40.680 -5.378 1.00 32.49 42 TYR B N 1
ATOM 2852 C CA . TYR B 1 42 ? 61.731 41.371 -6.375 1.00 37.61 42 TYR B CA 1
ATOM 2853 C C . TYR B 1 42 ? 62.887 42.110 -5.715 1.00 43.52 42 TYR B C 1
ATOM 2854 O O . TYR B 1 42 ? 64.040 42.013 -6.160 1.00 44.95 42 TYR B O 1
ATOM 2863 N N . LEU B 1 43 ? 62.607 42.831 -4.627 1.00 41.63 43 LEU B N 1
ATOM 2864 C CA . LEU B 1 43 ? 63.665 43.581 -3.960 1.00 40.69 43 LEU B CA 1
ATOM 2865 C C . LEU B 1 43 ? 64.620 42.677 -3.194 1.00 42.72 43 LEU B C 1
ATOM 2866 O O . LEU B 1 43 ? 65.746 43.094 -2.900 1.00 42.42 43 LEU B O 1
ATOM 2871 N N . ALA B 1 44 ? 64.204 41.457 -2.863 1.00 42.69 44 ALA B N 1
ATOM 2872 C CA . ALA B 1 44 ? 65.106 40.514 -2.217 1.00 37.54 44 ALA B CA 1
ATOM 2873 C C . ALA B 1 44 ? 66.077 39.880 -3.201 1.00 38.10 44 ALA B C 1
ATOM 2874 O O . ALA B 1 44 ? 67.151 39.430 -2.790 1.00 41.82 44 ALA B O 1
ATOM 2876 N N . VAL B 1 45 ? 65.727 39.837 -4.487 1.00 43.27 45 VAL B N 1
ATOM 2877 C CA . VAL B 1 45 ? 66.668 39.372 -5.503 1.00 47.38 45 VAL B CA 1
ATOM 2878 C C . VAL B 1 45 ? 67.626 40.491 -5.917 1.00 46.79 45 VAL B C 1
ATOM 2879 O O . VAL B 1 45 ? 68.776 40.226 -6.283 1.00 47.11 45 VAL B O 1
ATOM 2883 N N . GLU B 1 46 ? 67.180 41.746 -5.853 1.00 46.26 46 GLU B N 1
ATOM 2884 C CA . GLU B 1 46 ? 67.945 42.884 -6.347 1.00 46.09 46 GLU B CA 1
ATOM 2885 C C . GLU B 1 46 ? 68.910 43.448 -5.312 1.00 44.28 46 GLU B C 1
ATOM 2886 O O . GLU B 1 46 ? 70.072 43.711 -5.632 1.00 45.79 46 GLU B O 1
ATOM 2892 N N . LEU B 1 47 ? 68.450 43.641 -4.080 1.00 42.57 47 LEU B N 1
ATOM 2893 C CA . LEU B 1 47 ? 69.201 44.372 -3.073 1.00 39.48 47 LEU B CA 1
ATOM 2894 C C . LEU B 1 47 ? 70.142 43.454 -2.301 1.00 42.65 47 LEU B C 1
ATOM 2895 O O . LEU B 1 47 ? 69.888 42.258 -2.133 1.00 40.39 47 LEU B O 1
ATOM 2900 N N . THR B 1 48 ? 71.234 44.038 -1.830 1.00 41.75 48 THR B N 1
ATOM 2901 C CA . THR B 1 48 ? 72.219 43.372 -0.991 1.00 38.38 48 THR B CA 1
ATOM 2902 C C . THR B 1 48 ? 72.468 44.108 0.316 1.00 37.82 48 THR B C 1
ATOM 2903 O O . THR B 1 48 ? 72.616 43.463 1.359 1.00 37.68 48 THR B O 1
ATOM 2907 N N . ASP B 1 49 ? 72.482 45.441 0.293 1.00 37.91 49 ASP B N 1
ATOM 2908 C CA . ASP B 1 49 ? 72.684 46.265 1.487 1.00 39.42 49 ASP B CA 1
ATOM 2909 C C . ASP B 1 49 ? 71.665 45.961 2.588 1.00 39.63 49 ASP B C 1
ATOM 2910 O O . ASP B 1 49 ? 70.479 46.282 2.442 1.00 35.66 49 ASP B O 1
ATOM 2915 N N . PRO B 1 50 ? 72.106 45.385 3.716 1.00 40.86 50 PRO B N 1
ATOM 2916 C CA . PRO B 1 50 ? 71.174 45.059 4.812 1.00 35.97 50 PRO B CA 1
ATOM 2917 C C . PRO B 1 50 ? 70.195 46.169 5.180 1.00 41.63 50 PRO B C 1
ATOM 2918 O O . PRO B 1 50 ? 69.023 45.884 5.460 1.00 33.92 50 PRO B O 1
ATOM 2922 N N . LYS B 1 51 ? 70.655 47.422 5.217 1.00 41.96 51 LYS B N 1
ATOM 2923 C CA . LYS B 1 51 ? 69.803 48.528 5.652 1.00 41.46 51 LYS B CA 1
ATOM 2924 C C . LYS B 1 51 ? 68.704 48.812 4.639 1.00 39.99 51 LYS B C 1
ATOM 2925 O O . LYS B 1 51 ? 67.537 49.002 5.011 1.00 40.43 51 LYS B O 1
ATOM 2931 N N . ARG B 1 52 ? 69.059 48.852 3.354 1.00 38.91 52 ARG B N 1
ATOM 2932 C CA . ARG B 1 52 ? 68.059 49.025 2.309 1.00 37.67 52 ARG B CA 1
ATOM 2933 C C . ARG B 1 52 ? 67.027 47.910 2.374 1.00 40.85 52 ARG B C 1
ATOM 2934 O O . ARG B 1 52 ? 65.815 48.160 2.322 1.00 34.95 52 ARG B O 1
ATOM 2942 N N . ILE B 1 53 ? 67.500 46.669 2.496 1.00 32.47 53 ILE B N 1
ATOM 2943 C CA . ILE B 1 53 ? 66.612 45.521 2.641 1.00 37.13 53 ILE B CA 1
ATOM 2944 C C . ILE B 1 53 ? 65.686 45.709 3.835 1.00 38.74 53 ILE B C 1
ATOM 2945 O O . ILE B 1 53 ? 64.467 45.535 3.728 1.00 36.06 53 ILE B O 1
ATOM 2950 N N . ARG B 1 54 ? 66.249 46.077 4.989 1.00 33.87 54 ARG B N 1
ATOM 2951 C CA . ARG B 1 54 ? 65.435 46.280 6.186 1.00 36.34 54 ARG B CA 1
ATOM 2952 C C . ARG B 1 54 ? 64.421 47.413 5.991 1.00 39.03 54 ARG B C 1
ATOM 2953 O O . ARG B 1 54 ? 63.262 47.313 6.430 1.00 37.72 54 ARG B O 1
ATOM 2961 N N . ASP B 1 55 ? 64.821 48.479 5.288 1.00 37.07 55 ASP B N 1
ATOM 2962 C CA . ASP B 1 55 ? 63.914 49.600 5.060 1.00 36.88 55 ASP B CA 1
ATOM 2963 C C . ASP B 1 55 ? 62.760 49.210 4.147 1.00 36.01 55 ASP B C 1
ATOM 2964 O O . ASP B 1 55 ? 61.628 49.640 4.371 1.00 31.14 55 ASP B O 1
ATOM 2969 N N . GLU B 1 56 ? 63.033 48.433 3.094 1.00 34.93 56 GLU B N 1
ATOM 2970 C CA . GLU B 1 56 ? 61.984 48.046 2.155 1.00 34.78 56 GLU B CA 1
ATOM 2971 C C . GLU B 1 56 ? 60.994 47.098 2.804 1.00 36.31 56 GLU B C 1
ATOM 2972 O O . GLU B 1 56 ? 59.776 47.229 2.614 1.00 32.92 56 GLU B O 1
ATOM 2978 N N . ILE B 1 57 ? 61.502 46.129 3.569 1.00 34.37 57 ILE B N 1
ATOM 2979 C CA . ILE B 1 57 ? 60.623 45.239 4.315 1.00 33.29 57 ILE B CA 1
ATOM 2980 C C . ILE B 1 57 ? 59.736 46.042 5.250 1.00 34.87 57 ILE B C 1
ATOM 2981 O O . ILE B 1 57 ? 58.536 45.766 5.388 1.00 29.49 57 ILE B O 1
ATOM 2986 N N . LYS B 1 58 ? 60.303 47.071 5.882 1.00 32.20 58 LYS B N 1
ATOM 2987 C CA . LYS B 1 58 ? 59.515 47.885 6.793 1.00 32.66 58 LYS B CA 1
ATOM 2988 C C . LYS B 1 58 ? 58.336 48.520 6.063 1.00 32.63 58 LYS B C 1
ATOM 2989 O O . LYS B 1 58 ? 57.212 48.521 6.575 1.00 31.43 58 LYS B O 1
ATOM 2995 N N . GLU B 1 59 ? 58.567 49.029 4.848 1.00 30.41 59 GLU B N 1
ATOM 2996 C CA . GLU B 1 59 ? 57.499 49.713 4.130 1.00 34.89 59 GLU B CA 1
ATOM 2997 C C . GLU B 1 59 ? 56.454 48.723 3.640 1.00 31.34 59 GLU B C 1
ATOM 2998 O O . GLU B 1 59 ? 55.259 49.018 3.689 1.00 30.84 59 GLU B O 1
ATOM 3004 N N . VAL B 1 60 ? 56.876 47.530 3.202 1.00 26.35 60 VAL B N 1
ATOM 3005 C CA . VAL B 1 60 ? 55.908 46.492 2.853 1.00 29.55 60 VAL B CA 1
ATOM 3006 C C . VAL B 1 60 ? 55.021 46.169 4.051 1.00 33.33 60 VAL B C 1
ATOM 3007 O O . VAL B 1 60 ? 53.787 46.124 3.939 1.00 26.74 60 VAL B O 1
ATOM 3011 N N . LYS B 1 61 ? 55.629 45.976 5.222 1.00 27.28 61 LYS B N 1
ATOM 3012 C CA . LYS B 1 61 ? 54.840 45.696 6.417 1.00 27.54 61 LYS B CA 1
ATOM 3013 C C . LYS B 1 61 ? 53.874 46.833 6.711 1.00 29.47 61 LYS B C 1
ATOM 3014 O O . LYS B 1 61 ? 52.699 46.592 7.015 1.00 29.42 61 LYS B O 1
ATOM 3020 N N . ASP B 1 62 ? 54.343 48.083 6.619 1.00 23.55 62 ASP B N 1
ATOM 3021 C CA . ASP B 1 62 ? 53.446 49.207 6.894 1.00 31.32 62 ASP B CA 1
ATOM 3022 C C . ASP B 1 62 ? 52.317 49.293 5.870 1.00 26.46 62 ASP B C 1
ATOM 3023 O O . ASP B 1 62 ? 51.180 49.604 6.231 1.00 26.26 62 ASP B O 1
ATOM 3028 N N . LYS B 1 63 ? 52.610 49.074 4.579 1.00 24.33 63 LYS B N 1
ATOM 3029 C CA . LYS B 1 63 ? 51.526 49.097 3.595 1.00 26.72 63 LYS B CA 1
ATOM 3030 C C . LYS B 1 63 ? 50.584 47.927 3.809 1.00 27.47 63 LYS B C 1
ATOM 3031 O O . LYS B 1 63 ? 49.373 48.065 3.639 1.00 23.72 63 LYS B O 1
ATOM 3037 N N . SER B 1 64 ? 51.118 46.760 4.165 1.00 27.89 64 SER B N 1
ATOM 3038 C CA . SER B 1 64 ? 50.255 45.612 4.432 1.00 26.24 64 SER B CA 1
ATOM 3039 C C . SER B 1 64 ? 49.339 45.884 5.613 1.00 27.83 64 SER B C 1
ATOM 3040 O O . SER B 1 64 ? 48.128 45.642 5.542 1.00 24.47 64 SER B O 1
ATOM 3043 N N . LYS B 1 65 ? 49.893 46.395 6.713 1.00 24.50 65 LYS B N 1
ATOM 3044 C CA . LYS B 1 65 ? 49.031 46.724 7.848 1.00 28.55 65 LYS B CA 1
ATOM 3045 C C . LYS B 1 65 ? 47.989 47.775 7.490 1.00 28.17 65 LYS B C 1
ATOM 3046 O O . LYS B 1 65 ? 46.939 47.841 8.140 1.00 25.76 65 LYS B O 1
ATOM 3052 N N . GLU B 1 66 ? 48.259 48.619 6.494 1.00 26.97 66 GLU B N 1
ATOM 3053 C CA . GLU B 1 66 ? 47.255 49.604 6.118 1.00 24.97 66 GLU B CA 1
ATOM 3054 C C . GLU B 1 66 ? 46.142 48.951 5.308 1.00 28.68 66 GLU B C 1
ATOM 3055 O O . GLU B 1 66 ? 44.967 49.278 5.492 1.00 28.72 66 GLU B O 1
ATOM 3061 N N . ILE B 1 67 ? 46.511 48.029 4.412 1.00 24.54 67 ILE B N 1
ATOM 3062 C CA . ILE B 1 67 ? 45.540 47.265 3.642 1.00 27.50 67 ILE B CA 1
ATOM 3063 C C . ILE B 1 67 ? 44.661 46.434 4.567 1.00 25.77 67 ILE B C 1
ATOM 3064 O O . ILE B 1 67 ? 43.431 46.408 4.421 1.00 28.56 67 ILE B O 1
ATOM 3069 N N . ILE B 1 68 ? 45.270 45.762 5.548 1.00 25.61 68 ILE B N 1
ATOM 3070 C CA . ILE B 1 68 ? 44.491 44.965 6.502 1.00 26.05 68 ILE B CA 1
ATOM 3071 C C . ILE B 1 68 ? 43.516 45.846 7.273 1.00 29.96 68 ILE B C 1
ATOM 3072 O O . ILE B 1 68 ? 42.305 45.574 7.321 1.00 22.94 68 ILE B O 1
ATOM 3077 N N . ARG B 1 69 ? 44.034 46.908 7.912 1.00 28.36 69 ARG B N 1
ATOM 3078 C CA . ARG B 1 69 ? 43.181 47.800 8.694 1.00 27.01 69 ARG B CA 1
ATOM 3079 C C . ARG B 1 69 ? 41.981 48.252 7.878 1.00 28.08 69 ARG B C 1
ATOM 3080 O O . ARG B 1 69 ? 40.857 48.335 8.394 1.00 27.47 69 ARG B O 1
ATOM 3088 N N . ARG B 1 70 ? 42.214 48.541 6.592 1.00 27.05 70 ARG B N 1
ATOM 3089 C CA . ARG B 1 70 ? 41.148 48.942 5.676 1.00 33.05 70 ARG B CA 1
ATOM 3090 C C . ARG B 1 70 ? 40.125 47.843 5.471 1.00 30.69 70 ARG B C 1
ATOM 3091 O O . ARG B 1 70 ? 38.918 48.107 5.448 1.00 28.18 70 ARG B O 1
ATOM 3099 N N . ALA B 1 71 ? 40.599 46.624 5.218 1.00 27.33 71 ALA B N 1
ATOM 3100 C CA . ALA B 1 71 ? 39.690 45.501 5.055 1.00 24.18 71 ALA B CA 1
ATOM 3101 C C . ALA B 1 71 ? 38.920 45.242 6.339 1.00 25.02 71 ALA B C 1
ATOM 3102 O O . ALA B 1 71 ? 37.731 44.919 6.300 1.00 23.56 71 ALA B O 1
ATOM 3104 N N . GLU B 1 72 ? 39.560 45.406 7.496 1.00 23.48 72 GLU B N 1
ATOM 3105 C CA . GLU B 1 72 ? 38.831 45.215 8.753 1.00 29.39 72 GLU B CA 1
ATOM 3106 C C . GLU B 1 72 ? 37.718 46.239 8.916 1.00 28.13 72 GLU B C 1
ATOM 3107 O O . GLU B 1 72 ? 36.655 45.936 9.484 1.00 30.11 72 GLU B O 1
ATOM 3113 N N . LYS B 1 73 ? 37.949 47.465 8.448 1.00 25.43 73 LYS B N 1
ATOM 3114 C CA . LYS B 1 73 ? 36.922 48.490 8.565 1.00 27.41 73 LYS B CA 1
ATOM 3115 C C . LYS B 1 73 ? 35.754 48.199 7.628 1.00 28.72 73 LYS B C 1
ATOM 3116 O O . LYS B 1 73 ? 34.603 48.486 7.962 1.00 28.18 73 LYS B O 1
ATOM 3122 N N . GLU B 1 74 ? 36.037 47.656 6.442 1.00 26.71 74 GLU B N 1
ATOM 3123 C CA . GLU B 1 74 ? 34.969 47.210 5.557 1.00 30.17 74 GLU B CA 1
ATOM 3124 C C . GLU B 1 74 ? 34.075 46.195 6.256 1.00 29.10 74 GLU B C 1
ATOM 3125 O O . GLU B 1 74 ? 32.842 46.236 6.123 1.00 26.39 74 GLU B O 1
ATOM 3131 N N . ILE B 1 75 ? 34.674 45.274 7.013 1.00 26.85 75 ILE B N 1
ATOM 3132 C CA . ILE B 1 75 ? 33.867 44.279 7.715 1.00 31.03 75 ILE B CA 1
ATOM 3133 C C . ILE B 1 75 ? 33.056 44.937 8.831 1.00 31.42 75 ILE B C 1
ATOM 3134 O O . ILE B 1 75 ? 31.839 44.728 8.942 1.00 27.01 75 ILE B O 1
ATOM 3139 N N . ASP B 1 76 ? 33.711 45.755 9.660 1.00 24.51 76 ASP B N 1
ATOM 3140 C CA . ASP B 1 76 ? 32.994 46.520 10.678 1.00 30.33 76 ASP B CA 1
ATOM 3141 C C . ASP B 1 76 ? 31.877 47.347 10.058 1.00 30.74 76 ASP B C 1
ATOM 3142 O O . ASP B 1 76 ? 30.772 47.423 10.611 1.00 31.34 76 ASP B O 1
ATOM 3147 N N . ASP B 1 77 ? 32.149 47.988 8.917 1.00 26.05 77 ASP B N 1
ATOM 3148 C CA . ASP B 1 77 ? 31.115 48.771 8.255 1.00 25.72 77 ASP B CA 1
ATOM 3149 C C . ASP B 1 77 ? 29.979 47.871 7.769 1.00 31.86 77 ASP B C 1
ATOM 3150 O O . ASP B 1 77 ? 28.796 48.216 7.903 1.00 31.59 77 ASP B O 1
ATOM 3155 N N . ALA B 1 78 ? 30.317 46.694 7.235 1.00 26.42 78 ALA B N 1
ATOM 3156 C CA . ALA B 1 78 ? 29.280 45.768 6.801 1.00 28.02 78 ALA B CA 1
ATOM 3157 C C . ALA B 1 78 ? 28.415 45.324 7.976 1.00 29.70 78 ALA B C 1
ATOM 3158 O O . ALA B 1 78 ? 27.195 45.215 7.846 1.00 26.77 78 ALA B O 1
ATOM 3160 N N . ALA B 1 79 ? 29.023 45.097 9.141 1.00 27.23 79 ALA B N 1
ATOM 3161 C CA . ALA B 1 79 ? 28.231 44.699 10.304 1.00 31.47 79 ALA B CA 1
ATOM 3162 C C . ALA B 1 79 ? 27.212 45.772 10.674 1.00 29.57 79 ALA B C 1
ATOM 3163 O O . ALA B 1 79 ? 26.049 45.462 10.965 1.00 31.75 79 ALA B O 1
ATOM 3165 N N . LYS B 1 80 ? 27.632 47.041 10.674 1.00 29.74 80 LYS B N 1
ATOM 3166 C CA . LYS B 1 80 ? 26.714 48.130 10.999 1.00 30.82 80 LYS B CA 1
ATOM 3167 C C . LYS B 1 80 ? 25.594 48.239 9.972 1.00 32.00 80 LYS B C 1
ATOM 3168 O O . LYS B 1 80 ? 24.421 48.393 10.334 1.00 31.57 80 LYS B O 1
ATOM 3174 N N . GLU B 1 81 ? 25.936 48.158 8.682 1.00 31.45 81 GLU B N 1
ATOM 3175 C CA . GLU B 1 81 ? 24.925 48.264 7.635 1.00 31.44 81 GLU B CA 1
ATOM 3176 C C . GLU B 1 81 ? 24.006 47.045 7.609 1.00 30.94 81 GLU B C 1
ATOM 3177 O O . GLU B 1 81 ? 22.831 47.168 7.251 1.00 29.96 81 GLU B O 1
ATOM 3183 N N . SER B 1 82 ? 24.509 45.866 7.989 1.00 28.09 82 SER B N 1
ATOM 3184 C CA . SER B 1 82 ? 23.633 44.708 8.148 1.00 25.43 82 SER B CA 1
ATOM 3185 C C . SER B 1 82 ? 22.595 44.958 9.233 1.00 32.98 82 SER B C 1
ATOM 3186 O O . SER B 1 82 ? 21.390 44.746 9.022 1.00 25.94 82 SER B O 1
ATOM 3189 N N . GLU B 1 83 ? 23.052 45.403 10.408 1.00 30.05 83 GLU B N 1
ATOM 3190 C CA . GLU B 1 83 ? 22.138 45.756 11.489 1.00 33.90 83 GLU B CA 1
ATOM 3191 C C . GLU B 1 83 ? 21.110 46.781 11.031 1.00 37.98 83 GLU B C 1
ATOM 3192 O O . GLU B 1 83 ? 19.921 46.652 11.336 1.00 37.60 83 GLU B O 1
ATOM 3198 N N . LYS B 1 84 ? 21.544 47.798 10.277 1.00 37.97 84 LYS B N 1
ATOM 3199 C CA . LYS B 1 84 ? 20.611 48.808 9.781 1.00 33.79 84 LYS B CA 1
ATOM 3200 C C . LYS B 1 84 ? 19.568 48.189 8.854 1.00 37.27 84 LYS B C 1
ATOM 3201 O O . LYS B 1 84 ? 18.364 48.438 8.991 1.00 34.09 84 LYS B O 1
ATOM 3207 N N . ILE B 1 85 ? 20.015 47.375 7.897 1.00 34.21 85 ILE B N 1
ATOM 3208 C CA . ILE B 1 85 ? 19.077 46.710 7.001 1.00 31.50 85 ILE B CA 1
ATOM 3209 C C . ILE B 1 85 ? 18.133 45.817 7.792 1.00 34.53 85 ILE B C 1
ATOM 3210 O O . ILE B 1 85 ? 16.915 45.810 7.563 1.00 36.52 85 ILE B O 1
ATOM 3215 N N . LEU B 1 86 ? 18.668 45.070 8.754 1.00 29.88 86 LEU B N 1
ATOM 3216 C CA . LEU B 1 86 ? 17.823 44.168 9.524 1.00 34.37 86 LEU B CA 1
ATOM 3217 C C . LEU B 1 86 ? 16.852 44.939 10.408 1.00 41.40 86 LEU B C 1
ATOM 3218 O O . LEU B 1 86 ? 15.663 44.594 10.478 1.00 38.72 86 LEU B O 1
ATOM 3223 N N . GLU B 1 87 ? 17.326 45.998 11.073 1.00 38.54 87 GLU B N 1
ATOM 3224 C CA . GLU B 1 87 ? 16.416 46.786 11.903 1.00 44.87 87 GLU B CA 1
ATOM 3225 C C . GLU B 1 87 ? 15.266 47.339 11.078 1.00 43.92 87 GLU B C 1
ATOM 3226 O O . GLU B 1 87 ? 14.135 47.447 11.564 1.00 45.48 87 GLU B O 1
ATOM 3232 N N . GLU B 1 88 ? 15.539 47.690 9.825 1.00 42.40 88 GLU B N 1
ATOM 3233 C CA . GLU B 1 88 ? 14.491 48.185 8.955 1.00 42.32 88 GLU B CA 1
ATOM 3234 C C . GLU B 1 88 ? 13.428 47.116 8.722 1.00 48.73 88 GLU B C 1
ATOM 3235 O O . GLU B 1 88 ? 12.231 47.424 8.667 1.00 49.32 88 GLU B O 1
ATOM 3241 N N . ALA B 1 89 ? 13.837 45.847 8.614 1.00 46.11 89 ALA B N 1
ATOM 3242 C CA . ALA B 1 89 ? 12.852 44.781 8.441 1.00 42.51 89 ALA B CA 1
ATOM 3243 C C . ALA B 1 89 ? 12.137 44.445 9.745 1.00 46.05 89 ALA B C 1
ATOM 3244 O O . ALA B 1 89 ? 10.956 44.069 9.723 1.00 45.67 89 ALA B O 1
ATOM 3246 N N . ARG B 1 90 ? 12.826 44.575 10.883 1.00 42.07 90 ARG B N 1
ATOM 3247 C CA . ARG B 1 90 ? 12.160 44.424 12.173 1.00 46.28 90 ARG B CA 1
ATOM 3248 C C . ARG B 1 90 ? 11.038 45.442 12.341 1.00 51.19 90 ARG B C 1
ATOM 3249 O O . ARG B 1 90 ? 10.020 45.138 12.963 1.00 51.56 90 ARG B O 1
ATOM 3257 N N . GLU B 1 91 ? 11.191 46.641 11.771 1.00 50.68 91 GLU B N 1
ATOM 3258 C CA . GLU B 1 91 ? 10.151 47.663 11.869 1.00 51.51 91 GLU B CA 1
ATOM 3259 C C . GLU B 1 91 ? 8.819 47.155 11.335 1.00 54.16 91 GLU B C 1
ATOM 3260 O O . GLU B 1 91 ? 7.782 47.255 12.009 1.00 53.18 91 GLU B O 1
ATOM 3266 N N . ALA B 1 92 ? 8.827 46.617 10.114 1.00 50.28 92 ALA B N 1
ATOM 3267 C CA . ALA B 1 92 ? 7.600 46.097 9.524 1.00 51.02 92 ALA B CA 1
ATOM 3268 C C . ALA B 1 92 ? 7.211 44.759 10.140 1.00 54.24 92 ALA B C 1
ATOM 3269 O O . ALA B 1 92 ? 6.091 44.596 10.641 1.00 50.20 92 ALA B O 1
ATOM 3271 N N . ILE B 1 93 ? 8.125 43.796 10.134 1.00 51.78 93 ILE B N 1
ATOM 3272 C CA . ILE B 1 93 ? 7.770 42.463 10.600 1.00 51.90 93 ILE B CA 1
ATOM 3273 C C . ILE B 1 93 ? 7.365 42.514 12.070 1.00 59.03 93 ILE B C 1
ATOM 3274 O O . ILE B 1 93 ? 6.247 42.113 12.420 1.00 61.65 93 ILE B O 1
ATOM 3279 N N . SER B 1 94 ? 8.225 43.063 12.933 1.00 62.65 94 SER B N 1
ATOM 3280 C CA . SER B 1 94 ? 7.902 43.081 14.357 1.00 62.60 94 SER B CA 1
ATOM 3281 C C . SER B 1 94 ? 6.762 44.048 14.632 1.00 63.76 94 SER B C 1
ATOM 3282 O O . SER B 1 94 ? 6.769 45.187 14.159 1.00 61.69 94 SER B O 1
ATOM 3285 N N . GLY B 1 95 ? 5.743 43.545 15.342 1.00 65.31 95 GLY B N 1
ATOM 3286 C CA . GLY B 1 95 ? 4.535 44.280 15.627 1.00 60.93 95 GLY B CA 1
ATOM 3287 C C . GLY B 1 95 ? 3.315 43.837 14.848 1.00 66.24 95 GLY B C 1
ATOM 3288 O O . GLY B 1 95 ? 2.224 44.378 15.080 1.00 66.63 95 GLY B O 1
ATOM 3289 N N . SER B 1 96 ? 3.458 42.895 13.917 1.00 64.97 96 SER B N 1
ATOM 3290 C CA . SER B 1 96 ? 2.300 42.319 13.240 1.00 65.36 96 SER B CA 1
ATOM 3291 C C . SER B 1 96 ? 1.989 40.906 13.717 1.00 60.05 96 SER B C 1
ATOM 3292 O O . SER B 1 96 ? 0.982 40.324 13.289 1.00 58.82 96 SER B O 1
ATOM 3295 N N . GLY B 1 97 ? 2.834 40.341 14.583 1.00 54.49 97 GLY B N 1
ATOM 3296 C CA . GLY B 1 97 ? 2.541 39.075 15.222 1.00 53.31 97 GLY B CA 1
ATOM 3297 C C . GLY B 1 97 ? 2.399 37.929 14.245 1.00 54.78 97 GLY B C 1
ATOM 3298 O O . GLY B 1 97 ? 1.838 36.875 14.573 1.00 53.29 97 GLY B O 1
ATOM 3299 N N . SER B 1 98 ? 2.874 38.145 13.020 1.00 52.86 98 SER B N 1
ATOM 3300 C CA . SER B 1 98 ? 3.047 37.052 12.074 1.00 45.48 98 SER B CA 1
ATOM 3301 C C . SER B 1 98 ? 4.192 36.197 12.587 1.00 47.82 98 SER B C 1
ATOM 3302 O O . SER B 1 98 ? 5.367 36.527 12.403 1.00 46.98 98 SER B O 1
ATOM 3305 N N . TYR B 1 99 ? 3.855 35.109 13.276 1.00 41.63 99 TYR B N 1
ATOM 3306 C CA . TYR B 1 99 ? 4.896 34.223 13.765 1.00 43.19 99 TYR B CA 1
ATOM 3307 C C . TYR B 1 99 ? 5.783 33.724 12.630 1.00 42.17 99 TYR B C 1
ATOM 3308 O O . TYR B 1 99 ? 6.987 33.507 12.831 1.00 39.94 99 TYR B O 1
ATOM 3317 N N . LEU B 1 100 ? 5.220 33.565 11.430 1.00 38.21 100 LEU B N 1
ATOM 3318 C CA . LEU B 1 100 ? 6.007 33.065 10.307 1.00 39.05 100 LEU B CA 1
ATOM 3319 C C . LEU B 1 100 ? 7.031 34.099 9.846 1.00 36.00 100 LEU B C 1
ATOM 3320 O O . LEU B 1 100 ? 8.212 33.782 9.683 1.00 35.36 100 LEU B O 1
ATOM 3325 N N . ALA B 1 101 ? 6.601 35.343 9.644 1.00 36.76 101 ALA B N 1
ATOM 3326 C CA . ALA B 1 101 ? 7.533 36.375 9.213 1.00 37.34 101 ALA B CA 1
ATOM 3327 C C . ALA B 1 101 ? 8.625 36.608 10.255 1.00 38.76 101 ALA B C 1
ATOM 3328 O O . ALA B 1 101 ? 9.785 36.844 9.901 1.00 34.88 101 ALA B O 1
ATOM 3330 N N . LYS B 1 102 ? 8.278 36.537 11.547 1.00 38.94 102 LYS B N 1
ATOM 3331 C CA . LYS B 1 102 ? 9.280 36.657 12.610 1.00 39.89 102 LYS B CA 1
ATOM 3332 C C . LYS B 1 102 ? 10.306 35.555 12.529 1.00 36.64 102 LYS B C 1
ATOM 3333 O O . LYS B 1 102 ? 11.510 35.778 12.734 1.00 40.72 102 LYS B O 1
ATOM 3339 N N . LEU B 1 103 ? 9.812 34.341 12.369 1.00 30.58 103 LEU B N 1
ATOM 3340 C CA . LEU B 1 103 ? 10.666 33.190 12.216 1.00 34.21 103 LEU B CA 1
ATOM 3341 C C . LEU B 1 103 ? 11.588 33.355 11.013 1.00 36.45 103 LEU B C 1
ATOM 3342 O O . LEU B 1 103 ? 12.774 33.023 11.088 1.00 31.85 103 LEU B O 1
ATOM 3347 N N . LEU B 1 104 ? 11.087 33.930 9.914 1.00 32.32 104 LEU B N 1
ATOM 3348 C CA . LEU B 1 104 ? 11.948 34.085 8.744 1.00 32.19 104 LEU B CA 1
ATOM 3349 C C . LEU B 1 104 ? 12.978 35.190 8.940 1.00 32.61 104 LEU B C 1
ATOM 3350 O O . LEU B 1 104 ? 14.145 35.019 8.573 1.00 29.08 104 LEU B O 1
ATOM 3355 N N . LEU B 1 105 ? 12.577 36.335 9.498 1.00 30.39 105 LEU B N 1
ATOM 3356 C CA . LEU B 1 105 ? 13.554 37.392 9.759 1.00 32.12 105 LEU B CA 1
ATOM 3357 C C . LEU B 1 105 ? 14.657 36.915 10.704 1.00 32.09 105 LEU B C 1
ATOM 3358 O O . LEU B 1 105 ? 15.837 37.242 10.519 1.00 33.66 105 LEU B O 1
ATOM 3363 N N . LYS B 1 106 ? 14.290 36.142 11.725 1.00 33.12 106 LYS B N 1
ATOM 3364 C CA . LYS B 1 106 ? 15.278 35.612 12.653 1.00 35.30 106 LYS B CA 1
ATOM 3365 C C . LYS B 1 106 ? 16.269 34.715 11.933 1.00 35.75 106 LYS B C 1
ATOM 3366 O O . LYS B 1 106 ? 17.482 34.801 12.164 1.00 36.61 106 LYS B O 1
ATOM 3372 N N . ALA B 1 107 ? 15.771 33.840 11.061 1.00 32.73 107 ALA B N 1
ATOM 3373 C CA . ALA B 1 107 ? 16.667 33.009 10.272 1.00 31.76 107 ALA B CA 1
ATOM 3374 C C . ALA B 1 107 ? 17.629 33.867 9.447 1.00 29.99 107 ALA B C 1
ATOM 3375 O O . ALA B 1 107 ? 18.812 33.534 9.310 1.00 28.63 107 ALA B O 1
ATOM 3377 N N . ILE B 1 108 ? 17.146 35.004 8.936 1.00 27.76 108 ILE B N 1
ATOM 3378 C CA . ILE B 1 108 ? 17.952 35.839 8.051 1.00 27.73 108 ILE B CA 1
ATOM 3379 C C . ILE B 1 108 ? 19.021 36.574 8.843 1.00 31.39 108 ILE B C 1
ATOM 3380 O O . ILE B 1 108 ? 20.187 36.632 8.438 1.00 24.20 108 ILE B O 1
ATOM 3385 N N . ALA B 1 109 ? 18.623 37.176 9.966 1.00 30.65 109 ALA B N 1
ATOM 3386 C CA . ALA B 1 109 ? 19.566 37.883 10.821 1.00 28.50 109 ALA B CA 1
ATOM 3387 C C . ALA B 1 109 ? 20.661 36.947 11.331 1.00 31.97 109 ALA B C 1
ATOM 3388 O O . ALA B 1 109 ? 21.854 37.291 11.321 1.00 27.67 109 ALA B O 1
ATOM 3390 N N . GLU B 1 110 ? 20.268 35.753 11.779 1.00 29.68 110 GLU B N 1
ATOM 3391 C CA . GLU B 1 110 ? 21.228 34.786 12.288 1.00 30.23 110 GLU B CA 1
ATOM 3392 C C . GLU B 1 110 ? 22.198 34.348 11.203 1.00 31.43 110 GLU B C 1
ATOM 3393 O O . GLU B 1 110 ? 23.387 34.108 11.466 1.00 27.12 110 GLU B O 1
ATOM 3399 N N . THR B 1 111 ? 21.704 34.219 9.976 1.00 26.38 111 THR B N 1
ATOM 3400 C CA . THR B 1 111 ? 22.560 33.784 8.886 1.00 25.91 111 THR B CA 1
ATOM 3401 C C . THR B 1 111 ? 23.570 34.871 8.523 1.00 30.63 111 THR B C 1
ATOM 3402 O O . THR B 1 111 ? 24.756 34.584 8.276 1.00 26.66 111 THR B O 1
ATOM 3406 N N . GLN B 1 112 ? 23.124 36.131 8.526 1.00 28.56 112 GLN B N 1
ATOM 3407 C CA . GLN B 1 112 ? 24.030 37.223 8.197 1.00 26.52 112 GLN B CA 1
ATOM 3408 C C . GLN B 1 112 ? 25.169 37.332 9.193 1.00 28.63 112 GLN B C 1
ATOM 3409 O O . GLN B 1 112 ? 26.266 37.759 8.824 1.00 28.34 112 GLN B O 1
ATOM 3415 N N . ASP B 1 113 ? 24.944 36.954 10.450 1.00 26.82 113 ASP B N 1
ATOM 3416 C CA . ASP B 1 113 ? 26.060 36.913 11.389 1.00 33.37 113 ASP B CA 1
ATOM 3417 C C . ASP B 1 113 ? 27.118 35.912 10.940 1.00 30.98 113 ASP B C 1
ATOM 3418 O O . ASP B 1 113 ? 28.318 36.221 10.930 1.00 32.56 113 ASP B O 1
ATOM 3423 N N . LEU B 1 114 ? 26.690 34.702 10.567 1.00 27.90 114 LEU B N 1
ATOM 3424 C CA . LEU B 1 114 ? 27.620 33.694 10.064 1.00 28.46 114 LEU B CA 1
ATOM 3425 C C . LEU B 1 114 ? 28.455 34.232 8.907 1.00 27.38 114 LEU B C 1
ATOM 3426 O O . LEU B 1 114 ? 29.676 34.045 8.871 1.00 27.01 114 LEU B O 1
ATOM 3431 N N . ASN B 1 115 ? 27.806 34.885 7.938 1.00 22.58 115 ASN B N 1
ATOM 3432 C CA . ASN B 1 115 ? 28.531 35.469 6.812 1.00 22.77 115 ASN B CA 1
ATOM 3433 C C . ASN B 1 115 ? 29.594 36.457 7.284 1.00 27.37 115 ASN B C 1
ATOM 3434 O O . ASN B 1 115 ? 30.714 36.474 6.759 1.00 19.19 115 ASN B O 1
ATOM 3439 N N . LEU B 1 116 ? 29.266 37.295 8.270 1.00 29.74 116 LEU B N 1
ATOM 3440 C CA . LEU B 1 116 ? 30.236 38.298 8.711 1.00 26.85 116 LEU B CA 1
ATOM 3441 C C . LEU B 1 116 ? 31.393 37.664 9.471 1.00 25.44 116 LEU B C 1
ATOM 3442 O O . LEU B 1 116 ? 32.545 38.078 9.294 1.00 24.30 116 LEU B O 1
ATOM 3447 N N . ARG B 1 117 ? 31.124 36.672 10.333 1.00 26.07 117 ARG B N 1
ATOM 3448 C CA . ARG B 1 117 ? 32.238 35.978 10.970 1.00 28.52 117 ARG B CA 1
ATOM 3449 C C . ARG B 1 117 ? 33.078 35.251 9.936 1.00 29.90 117 ARG B C 1
ATOM 3450 O O . ARG B 1 117 ? 34.313 35.262 10.011 1.00 22.75 117 ARG B O 1
ATOM 3458 N N . ALA B 1 118 ? 32.431 34.628 8.951 1.00 22.39 118 ALA B N 1
ATOM 3459 C CA . ALA B 1 118 ? 33.201 33.945 7.915 1.00 25.21 118 ALA B CA 1
ATOM 3460 C C . ALA B 1 118 ? 34.084 34.927 7.154 1.00 26.62 118 ALA B C 1
ATOM 3461 O O . ALA B 1 118 ? 35.221 34.600 6.799 1.00 25.73 118 ALA B O 1
ATOM 3463 N N . ALA B 1 119 ? 33.583 36.144 6.908 1.00 22.49 119 ALA B N 1
ATOM 3464 C CA . ALA B 1 119 ? 34.390 37.169 6.251 1.00 23.40 119 ALA B CA 1
ATOM 3465 C C . ALA B 1 119 ? 35.643 37.507 7.061 1.00 24.25 119 ALA B C 1
ATOM 3466 O O . ALA B 1 119 ? 36.727 37.695 6.497 1.00 21.86 119 ALA B O 1
ATOM 3468 N N . LYS B 1 120 ? 35.496 37.608 8.387 1.00 26.90 120 LYS B N 1
ATOM 3469 C CA . LYS B 1 120 ? 36.607 37.929 9.274 1.00 25.53 120 LYS B CA 1
ATOM 3470 C C . LYS B 1 120 ? 37.645 36.817 9.292 1.00 29.28 120 LYS B C 1
ATOM 3471 O O . LYS B 1 120 ? 38.847 37.092 9.399 1.00 25.42 120 LYS B O 1
ATOM 3477 N N . ALA B 1 121 ? 37.209 35.561 9.162 1.00 27.01 121 ALA B N 1
ATOM 3478 C CA . ALA B 1 121 ? 38.159 34.450 9.150 1.00 29.33 121 ALA B CA 1
ATOM 3479 C C . ALA B 1 121 ? 38.939 34.404 7.844 1.00 24.72 121 ALA B C 1
ATOM 3480 O O . ALA B 1 121 ? 40.125 34.047 7.836 1.00 27.66 121 ALA B O 1
ATOM 3482 N N . PHE B 1 122 ? 38.301 34.741 6.725 1.00 22.03 122 PHE B N 1
ATOM 3483 C CA . PHE B 1 122 ? 39.071 34.851 5.490 1.00 22.08 122 PHE B CA 1
ATOM 3484 C C . PHE B 1 122 ? 40.128 35.937 5.621 1.00 23.19 122 PHE B C 1
ATOM 3485 O O . PHE B 1 122 ? 41.272 35.766 5.179 1.00 21.74 122 PHE B O 1
ATOM 3493 N N . LEU B 1 123 ? 39.759 37.067 6.224 1.00 22.45 123 LEU B N 1
ATOM 3494 C CA . LEU B 1 123 ? 40.688 38.187 6.315 1.00 23.75 123 LEU B CA 1
ATOM 3495 C C . LEU B 1 123 ? 41.827 37.883 7.280 1.00 22.02 123 LEU B C 1
ATOM 3496 O O . LEU B 1 123 ? 42.974 38.257 7.021 1.00 24.39 123 LEU B O 1
ATOM 3501 N N . GLU B 1 124 ? 41.525 37.212 8.398 1.00 22.38 124 GLU B N 1
ATOM 3502 C CA . GLU B 1 124 ? 42.574 36.776 9.311 1.00 27.53 124 GLU B CA 1
ATOM 3503 C C . GLU B 1 124 ? 43.568 35.856 8.604 1.00 27.10 124 GLU B C 1
ATOM 3504 O O . GLU B 1 124 ? 44.787 36.004 8.769 1.00 25.62 124 GLU B O 1
ATOM 3510 N N . ALA B 1 125 ? 43.071 34.912 7.798 1.00 21.64 125 ALA B N 1
ATOM 3511 C CA . ALA B 1 125 ? 43.962 34.024 7.061 1.00 22.82 125 ALA B CA 1
ATOM 3512 C C . ALA B 1 125 ? 44.811 34.793 6.069 1.00 25.69 125 ALA B C 1
ATOM 3513 O O . ALA B 1 125 ? 46.006 34.502 5.909 1.00 18.56 125 ALA B O 1
ATOM 3515 N N . ALA B 1 126 ? 44.217 35.771 5.382 1.00 19.39 126 ALA B N 1
ATOM 3516 C CA . ALA B 1 126 ? 45.014 36.588 4.473 1.00 23.46 126 ALA B CA 1
ATOM 3517 C C . ALA B 1 126 ? 46.073 37.382 5.227 1.00 23.73 126 ALA B C 1
ATOM 3518 O O . ALA B 1 126 ? 47.186 37.574 4.725 1.00 22.27 126 ALA B O 1
ATOM 3520 N N . ALA B 1 127 ? 45.741 37.872 6.430 1.00 23.63 127 ALA B N 1
ATOM 3521 C CA . ALA B 1 127 ? 46.719 38.641 7.204 1.00 25.93 127 ALA B CA 1
ATOM 3522 C C . ALA B 1 127 ? 47.819 37.741 7.764 1.00 24.18 127 ALA B C 1
ATOM 3523 O O . ALA B 1 127 ? 49.007 38.110 7.753 1.00 29.16 127 ALA B O 1
ATOM 3525 N N . LYS B 1 128 ? 47.454 36.550 8.256 1.00 21.93 128 LYS B N 1
ATOM 3526 C CA . LYS B 1 128 ? 48.472 35.603 8.722 1.00 28.05 128 LYS B CA 1
ATOM 3527 C C . LYS B 1 128 ? 49.393 35.165 7.592 1.00 22.41 128 LYS B C 1
ATOM 3528 O O . LYS B 1 128 ? 50.603 34.994 7.794 1.00 25.79 128 LYS B O 1
ATOM 3534 N N . LEU B 1 129 ? 48.840 34.924 6.403 1.00 22.51 129 LEU B N 1
ATOM 3535 C CA . LEU B 1 129 ? 49.701 34.557 5.288 1.00 23.58 129 LEU B CA 1
ATOM 3536 C C . LEU B 1 129 ? 50.650 35.694 4.938 1.00 27.21 129 LEU B C 1
ATOM 3537 O O . LEU B 1 129 ? 51.815 35.455 4.606 1.00 20.13 129 LEU B O 1
ATOM 3542 N N . GLN B 1 130 ? 50.173 36.938 5.020 1.00 24.46 130 GLN B N 1
ATOM 3543 C CA . GLN B 1 130 ? 51.016 38.070 4.641 1.00 27.25 130 GLN B CA 1
ATOM 3544 C C . GLN B 1 130 ? 52.187 38.226 5.602 1.00 24.76 130 GLN B C 1
ATOM 3545 O O . GLN B 1 130 ? 53.324 38.435 5.178 1.00 24.40 130 GLN B O 1
ATOM 3551 N N . GLU B 1 131 ? 51.922 38.132 6.905 1.00 26.40 131 GLU B N 1
ATOM 3552 C CA . GLU B 1 131 ? 52.983 38.243 7.892 1.00 30.36 131 GLU B CA 1
ATOM 3553 C C . GLU B 1 131 ? 53.941 37.060 7.794 1.00 33.02 131 GLU B C 1
ATOM 3554 O O . GLU B 1 131 ? 55.153 37.219 7.984 1.00 28.00 131 GLU B O 1
ATOM 3560 N N . LEU B 1 132 ? 53.422 35.877 7.459 1.00 25.48 132 LEU B N 1
ATOM 3561 C CA . LEU B 1 132 ? 54.277 34.719 7.232 1.00 27.25 132 LEU B CA 1
ATOM 3562 C C . LEU B 1 132 ? 55.214 34.960 6.058 1.00 30.08 132 LEU B C 1
ATOM 3563 O O . LEU B 1 132 ? 56.424 34.743 6.166 1.00 26.65 132 LEU B O 1
ATOM 3568 N N . ASN B 1 133 ? 54.675 35.437 4.931 1.00 25.62 133 ASN B N 1
ATOM 3569 C CA . ASN B 1 133 ? 55.504 35.615 3.739 1.00 29.49 133 ASN B CA 1
ATOM 3570 C C . ASN B 1 133 ? 56.574 36.680 3.957 1.00 32.56 133 ASN B C 1
ATOM 3571 O O . ASN B 1 133 ? 57.704 36.535 3.478 1.00 29.16 133 ASN B O 1
ATOM 3576 N N . ILE B 1 134 ? 56.237 37.761 4.665 1.00 28.75 134 ILE B N 1
ATOM 3577 C CA . ILE B 1 134 ? 57.226 38.801 4.935 1.00 30.13 134 ILE B CA 1
ATOM 3578 C C . ILE B 1 134 ? 58.326 38.263 5.842 1.00 31.49 134 ILE B C 1
ATOM 3579 O O . ILE B 1 134 ? 59.521 38.501 5.618 1.00 30.44 134 ILE B O 1
ATOM 3584 N N . ARG B 1 135 ? 57.930 37.567 6.905 1.00 28.85 135 ARG B N 1
ATOM 3585 C CA . ARG B 1 135 ? 58.893 37.003 7.836 1.00 29.79 135 ARG B CA 1
ATOM 3586 C C . ARG B 1 135 ? 59.779 35.963 7.144 1.00 34.02 135 ARG B C 1
ATOM 3587 O O . ARG B 1 135 ? 60.987 35.868 7.421 1.00 28.81 135 ARG B O 1
ATOM 3595 N N . ALA B 1 136 ? 59.204 35.197 6.213 1.00 31.68 136 ALA B N 1
ATOM 3596 C CA . ALA B 1 136 ? 60.010 34.272 5.426 1.00 27.94 136 ALA B CA 1
ATOM 3597 C C . ALA B 1 136 ? 61.042 35.013 4.585 1.00 32.78 136 ALA B C 1
ATOM 3598 O O . ALA B 1 136 ? 62.185 34.561 4.461 1.00 29.13 136 ALA B O 1
ATOM 3600 N N . VAL B 1 137 ? 60.656 36.131 3.969 1.00 30.38 137 VAL B N 1
ATOM 3601 C CA . VAL B 1 137 ? 61.626 36.877 3.173 1.00 26.74 137 VAL B CA 1
ATOM 3602 C C . VAL B 1 137 ? 62.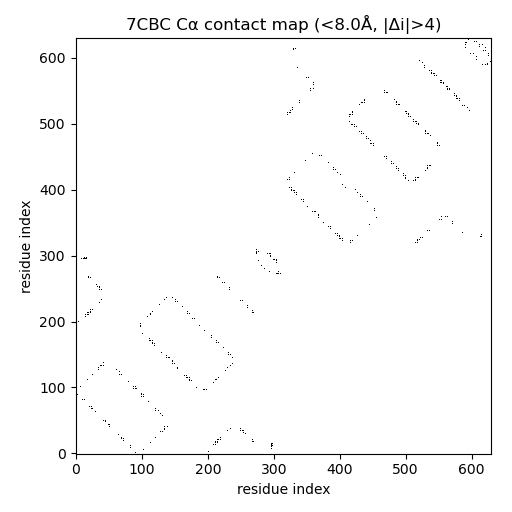658 37.538 4.084 1.00 33.03 137 VAL B C 1
ATOM 3603 O O . VAL B 1 137 ? 63.858 37.510 3.803 1.00 29.10 137 VAL B O 1
ATOM 3607 N N . GLU B 1 138 ? 62.203 38.098 5.211 1.00 34.00 138 GLU B N 1
ATOM 3608 C CA . GLU B 1 138 ? 63.091 38.646 6.238 1.00 31.16 138 GLU B CA 1
ATOM 3609 C C . GLU B 1 138 ? 64.151 37.636 6.661 1.00 36.65 138 GLU B C 1
ATOM 3610 O O . GLU B 1 138 ? 65.298 38.003 6.945 1.00 34.86 138 GLU B O 1
ATOM 3616 N N . LEU B 1 139 ? 63.776 36.356 6.734 1.00 29.75 139 LEU B N 1
ATOM 3617 C CA . LEU B 1 139 ? 64.702 35.327 7.189 1.00 35.44 139 LEU B CA 1
ATOM 3618 C C . LEU B 1 139 ? 65.610 34.868 6.064 1.00 32.53 139 LEU B C 1
ATOM 3619 O O . LEU B 1 139 ? 66.802 34.639 6.279 1.00 37.48 139 LEU B O 1
ATOM 3624 N N . LEU B 1 140 ? 65.069 34.746 4.856 1.00 29.29 140 LEU B N 1
ATOM 3625 C CA . LEU B 1 140 ? 65.868 34.233 3.755 1.00 32.01 140 LEU B CA 1
ATOM 3626 C C . LEU B 1 140 ? 66.952 35.210 3.313 1.00 36.47 140 LEU B C 1
ATOM 3627 O O . LEU B 1 140 ? 68.013 34.771 2.845 1.00 33.54 140 LEU B O 1
ATOM 3632 N N . VAL B 1 141 ? 66.721 36.524 3.440 1.00 31.41 141 VAL B N 1
ATOM 3633 C CA . VAL B 1 141 ? 67.787 37.466 3.089 1.00 38.15 141 VAL B CA 1
ATOM 3634 C C . VAL B 1 141 ? 68.966 37.327 4.042 1.00 35.65 141 VAL B C 1
ATOM 3635 O O . VAL B 1 141 ? 70.090 37.686 3.686 1.00 38.81 141 VAL B O 1
ATOM 3639 N N . LYS B 1 142 ? 68.729 36.803 5.247 1.00 36.02 142 LYS B N 1
ATOM 3640 C CA . LYS B 1 142 ? 69.771 36.593 6.248 1.00 36.99 142 LYS B CA 1
ATOM 3641 C C . LYS B 1 142 ? 70.543 35.299 6.011 1.00 42.09 142 LYS B C 1
ATOM 3642 O O . LYS B 1 142 ? 71.757 35.237 6.250 1.00 38.32 142 LYS B O 1
ATOM 3648 N N . LEU B 1 143 ? 69.846 34.248 5.592 1.00 37.53 143 LEU B N 1
ATOM 3649 C CA . LEU B 1 143 ? 70.411 32.911 5.502 1.00 41.95 143 LEU B CA 1
ATOM 3650 C C . LEU B 1 143 ? 71.110 32.707 4.170 1.00 40.73 143 LEU B C 1
ATOM 3651 O O . LEU B 1 143 ? 70.705 33.256 3.144 1.00 38.48 143 LEU B O 1
ATOM 3656 N N . TYR B 1 144 ? 72.172 31.901 4.195 1.00 44.70 144 TYR B N 1
ATOM 3657 C CA . TYR B 1 144 ? 72.861 31.509 2.971 1.00 44.44 144 TYR B CA 1
ATOM 3658 C C . TYR B 1 144 ? 73.072 30.006 2.834 1.00 41.83 144 TYR B C 1
ATOM 3659 O O . TYR B 1 144 ? 73.243 29.533 1.705 1.00 42.80 144 TYR B O 1
ATOM 3668 N N . ASP B 1 145 ? 73.016 29.240 3.915 1.00 40.15 145 ASP B N 1
ATOM 3669 C CA . ASP B 1 145 ? 73.141 27.784 3.817 1.00 38.47 145 ASP B CA 1
ATOM 3670 C C . ASP B 1 145 ? 71.880 27.206 3.179 1.00 34.84 145 ASP B C 1
ATOM 3671 O O . ASP B 1 145 ? 70.792 27.406 3.719 1.00 29.84 145 ASP B O 1
ATOM 3676 N N . PRO B 1 146 ? 71.985 26.516 2.038 1.00 33.77 146 PRO B N 1
ATOM 3677 C CA . PRO B 1 146 ? 70.769 26.085 1.327 1.00 35.07 146 PRO B CA 1
ATOM 3678 C C . PRO B 1 146 ? 69.884 25.142 2.125 1.00 35.90 146 PRO B C 1
ATOM 3679 O O . PRO B 1 146 ? 68.649 25.215 2.010 1.00 30.82 146 PRO B O 1
ATOM 3683 N N . ALA B 1 147 ? 70.486 24.251 2.916 1.00 31.37 147 ALA B N 1
ATOM 3684 C CA . ALA B 1 147 ? 69.724 23.337 3.760 1.00 33.50 147 ALA B CA 1
ATOM 3685 C C . ALA B 1 147 ? 68.834 24.089 4.741 1.00 31.39 147 ALA B C 1
ATOM 3686 O O . ALA B 1 147 ? 67.668 23.729 4.933 1.00 27.83 147 ALA B O 1
ATOM 3688 N N . THR B 1 148 ? 69.367 25.124 5.394 1.00 29.13 148 THR B N 1
ATOM 3689 C CA . THR B 1 148 ? 68.543 25.860 6.345 1.00 31.01 148 THR B CA 1
ATOM 3690 C C . THR B 1 148 ? 67.551 26.778 5.641 1.00 27.33 148 THR B C 1
ATOM 3691 O O . THR B 1 148 ? 66.492 27.070 6.199 1.00 30.09 148 THR B O 1
ATOM 3695 N N . ILE B 1 149 ? 67.871 27.232 4.427 1.00 29.27 149 ILE B N 1
ATOM 3696 C CA . ILE B 1 149 ? 66.876 27.929 3.613 1.00 29.06 149 ILE B CA 1
ATOM 3697 C C . ILE B 1 149 ? 65.705 27.000 3.312 1.00 29.62 149 ILE B C 1
ATOM 3698 O O . ILE B 1 149 ? 64.538 27.326 3.580 1.00 25.14 149 ILE B O 1
ATOM 3703 N N . ARG B 1 150 ? 66.003 25.822 2.751 1.00 27.11 150 ARG B N 1
ATOM 3704 C CA . ARG B 1 150 ? 64.955 24.849 2.460 1.00 30.61 150 ARG B CA 1
ATOM 3705 C C . ARG B 1 150 ? 64.104 24.584 3.689 1.00 31.97 150 ARG B C 1
ATOM 3706 O O . ARG B 1 150 ? 62.871 24.614 3.621 1.00 27.18 150 ARG B O 1
ATOM 3714 N N . GLU B 1 151 ? 64.748 24.340 4.833 1.00 26.67 151 GLU B N 1
ATOM 3715 C CA . GLU B 1 151 ? 63.983 24.033 6.042 1.00 29.62 151 GLU B CA 1
ATOM 3716 C C . GLU B 1 151 ? 63.031 25.169 6.409 1.00 31.83 151 GLU B C 1
ATOM 3717 O O . GLU B 1 151 ? 61.877 24.928 6.786 1.00 29.73 151 GLU B O 1
ATOM 3723 N N . ALA B 1 152 ? 63.487 26.418 6.286 1.00 33.81 152 ALA B N 1
ATOM 3724 C CA . ALA B 1 152 ? 62.609 27.548 6.584 1.00 30.11 152 ALA B CA 1
ATOM 3725 C C . ALA B 1 152 ? 61.450 27.612 5.599 1.00 28.20 152 ALA B C 1
ATOM 3726 O O . ALA B 1 152 ? 60.326 27.967 5.976 1.00 28.45 152 ALA B O 1
ATOM 3728 N N . LEU B 1 153 ? 61.694 27.236 4.342 1.00 25.39 153 LEU B N 1
ATOM 3729 C CA . LEU B 1 153 ? 60.616 27.174 3.366 1.00 27.33 153 LEU B CA 1
ATOM 3730 C C . LEU B 1 153 ? 59.659 26.017 3.648 1.00 27.44 153 LEU B C 1
ATOM 3731 O O . LEU B 1 153 ? 58.444 26.166 3.498 1.00 22.25 153 LEU B O 1
ATOM 3736 N N . GLU B 1 154 ? 60.173 24.854 4.063 1.00 28.67 154 GLU B N 1
ATOM 3737 C CA . GLU B 1 154 ? 59.269 23.754 4.423 1.00 27.60 154 GLU B CA 1
ATOM 3738 C C . GLU B 1 154 ? 58.397 24.123 5.619 1.00 27.70 154 GLU B C 1
ATOM 3739 O O . GLU B 1 154 ? 57.216 23.749 5.680 1.00 31.59 154 GLU B O 1
ATOM 3745 N N . HIS B 1 155 ? 58.948 24.882 6.569 1.00 26.73 155 HIS B N 1
ATOM 3746 C CA . HIS B 1 155 ? 58.125 25.423 7.648 1.00 27.69 155 HIS B CA 1
ATOM 3747 C C . HIS B 1 155 ? 57.058 26.376 7.107 1.00 28.94 155 HIS B C 1
ATOM 3748 O O . HIS B 1 155 ? 55.897 26.308 7.517 1.00 25.61 155 HIS B O 1
ATOM 3755 N N . ALA B 1 156 ? 57.433 27.276 6.189 1.00 27.84 156 ALA B N 1
ATOM 3756 C CA . ALA B 1 156 ? 56.459 28.229 5.647 1.00 29.67 156 ALA B CA 1
ATOM 3757 C C . ALA B 1 156 ? 55.326 27.518 4.903 1.00 25.27 156 ALA B C 1
ATOM 3758 O O . ALA B 1 156 ? 54.158 27.928 4.987 1.00 24.62 156 ALA B O 1
ATOM 3760 N N . LYS B 1 157 ? 55.649 26.446 4.175 1.00 27.90 157 LYS B N 1
ATOM 3761 C CA . LYS B 1 157 ? 54.631 25.680 3.455 1.00 27.98 157 LYS B CA 1
ATOM 3762 C C . LYS B 1 157 ? 53.685 24.975 4.416 1.00 27.20 157 LYS B C 1
ATOM 3763 O O . LYS B 1 157 ? 52.470 24.900 4.182 1.00 24.86 157 LYS B O 1
ATOM 3769 N N . ARG B 1 158 ? 54.230 24.452 5.506 1.00 24.88 158 ARG B N 1
ATOM 3770 C CA . ARG B 1 158 ? 53.437 23.755 6.508 1.00 28.72 158 ARG B CA 1
ATOM 3771 C C . ARG B 1 158 ? 52.514 24.727 7.226 1.00 31.23 158 ARG B C 1
ATOM 3772 O O . ARG B 1 158 ? 51.309 24.475 7.372 1.00 30.54 158 ARG B O 1
ATOM 3780 N N . ARG B 1 159 ? 53.046 25.882 7.622 1.00 23.98 159 ARG B N 1
ATOM 3781 C CA . ARG B 1 159 ? 52.212 26.893 8.261 1.00 24.92 159 ARG B CA 1
ATOM 3782 C C . ARG B 1 159 ? 51.171 27.466 7.288 1.00 23.68 159 ARG B C 1
ATOM 3783 O O . ARG B 1 159 ? 50.029 27.732 7.679 1.00 27.50 159 ARG B O 1
ATOM 3791 N N . SER B 1 160 ? 51.526 27.622 6.006 1.00 24.49 160 SER B N 1
ATOM 3792 C CA . SER B 1 160 ? 50.557 28.104 5.019 1.00 25.17 160 SER B CA 1
ATOM 3793 C C . SER B 1 160 ? 49.346 27.180 4.927 1.00 28.24 160 SER B C 1
ATOM 3794 O O . SER B 1 160 ? 48.196 27.645 4.812 1.00 27.26 160 SER B O 1
ATOM 3797 N N . LYS B 1 161 ? 49.580 25.865 4.956 1.00 24.69 161 LYS B N 1
ATOM 3798 C CA . LYS B 1 161 ? 48.457 24.931 4.946 1.00 29.75 161 LYS B CA 1
ATOM 3799 C C . LYS B 1 161 ? 47.652 25.018 6.233 1.00 30.56 161 LYS B C 1
ATOM 3800 O O . LYS B 1 161 ? 46.417 25.010 6.198 1.00 29.76 161 LYS B O 1
ATOM 3806 N N . GLU B 1 162 ? 48.326 25.094 7.377 1.00 25.46 162 GLU B N 1
ATOM 3807 C CA . GLU B 1 162 ? 47.604 25.261 8.634 1.00 29.47 162 GLU B CA 1
ATOM 3808 C C . GLU B 1 162 ? 46.678 26.470 8.598 1.00 28.78 162 GLU B C 1
ATOM 3809 O O . GLU B 1 162 ? 45.556 26.414 9.103 1.00 27.47 162 GLU B O 1
ATOM 3815 N N . ILE B 1 163 ? 47.139 27.577 8.014 1.00 23.71 163 ILE B N 1
ATOM 3816 C CA . ILE B 1 163 ? 46.341 28.798 7.997 1.00 28.47 163 ILE B CA 1
ATOM 3817 C C . ILE B 1 163 ? 45.155 28.647 7.052 1.00 25.61 163 ILE B C 1
ATOM 3818 O O . ILE B 1 163 ? 44.032 29.054 7.370 1.00 25.32 163 ILE B O 1
ATOM 3823 N N . ILE B 1 164 ? 45.390 28.059 5.879 1.00 21.22 164 ILE B N 1
ATOM 3824 C CA . ILE B 1 164 ? 44.328 27.849 4.908 1.00 29.89 164 ILE B CA 1
ATOM 3825 C C . ILE B 1 164 ? 43.312 26.836 5.426 1.00 32.72 164 ILE B C 1
ATOM 3826 O O . ILE B 1 164 ? 42.094 27.021 5.267 1.00 27.26 164 ILE B O 1
ATOM 3831 N N . ASP B 1 165 ? 43.784 25.754 6.061 1.00 31.10 165 ASP B N 1
ATOM 3832 C CA . ASP B 1 165 ? 42.850 24.811 6.671 1.00 29.84 165 ASP B CA 1
ATOM 3833 C C . ASP B 1 165 ? 42.006 25.482 7.743 1.00 33.02 165 ASP B C 1
ATOM 3834 O O . ASP B 1 165 ? 40.807 25.196 7.864 1.00 30.87 165 ASP B O 1
ATOM 3839 N N . GLU B 1 166 ? 42.616 26.359 8.547 1.00 26.79 166 GLU B N 1
ATOM 3840 C CA . GLU B 1 166 ? 41.845 27.080 9.558 1.00 28.22 166 GLU B CA 1
ATOM 3841 C C . GLU B 1 166 ? 40.713 27.869 8.918 1.00 31.01 166 GLU B C 1
ATOM 3842 O O . GLU B 1 166 ? 39.591 27.878 9.434 1.00 25.48 166 GLU B O 1
ATOM 3848 N N . ALA B 1 167 ? 40.986 28.535 7.790 1.00 25.65 167 ALA B N 1
ATOM 3849 C CA . ALA B 1 167 ? 39.937 29.317 7.143 1.00 28.11 167 ALA B CA 1
ATOM 3850 C C . ALA B 1 167 ? 38.894 28.415 6.506 1.00 29.21 167 ALA B C 1
ATOM 3851 O O . ALA B 1 167 ? 37.707 28.744 6.512 1.00 25.33 167 ALA B O 1
ATOM 3853 N N . GLU B 1 168 ? 39.316 27.267 5.971 1.00 29.85 168 GLU B N 1
ATOM 3854 C CA . GLU B 1 168 ? 38.373 26.347 5.351 1.00 28.92 168 GLU B CA 1
ATOM 3855 C C . GLU B 1 168 ? 37.405 25.758 6.376 1.00 33.87 168 GLU B C 1
ATOM 3856 O O . GLU B 1 168 ? 36.204 25.623 6.094 1.00 30.17 168 GLU B O 1
ATOM 3862 N N . ARG B 1 169 ? 37.896 25.396 7.566 1.00 31.31 169 ARG B N 1
ATOM 3863 C CA . ARG B 1 169 ? 37.000 24.919 8.625 1.00 31.05 169 ARG B CA 1
ATOM 3864 C C . ARG B 1 169 ? 36.003 25.997 9.021 1.00 31.48 169 ARG B C 1
ATOM 3865 O O . ARG B 1 169 ? 34.814 25.719 9.225 1.00 28.94 169 ARG B O 1
ATOM 3873 N N . ALA B 1 170 ? 36.469 27.242 9.144 1.00 30.94 170 ALA B N 1
ATOM 3874 C CA . ALA B 1 170 ? 35.546 28.333 9.455 1.00 28.89 170 ALA B CA 1
ATOM 3875 C C . ALA B 1 170 ? 34.481 28.489 8.376 1.00 34.12 170 ALA B C 1
ATOM 3876 O O . ALA B 1 170 ? 33.304 28.747 8.682 1.00 24.26 170 ALA B O 1
ATOM 3878 N N . ILE B 1 171 ? 34.867 28.346 7.105 1.00 28.57 171 ILE B N 1
ATOM 3879 C CA . ILE B 1 171 ? 33.864 28.529 6.061 1.00 28.73 171 ILE B CA 1
ATOM 3880 C C . ILE B 1 171 ? 32.982 27.290 5.931 1.00 28.52 171 ILE B C 1
ATOM 3881 O O . ILE B 1 171 ? 31.801 27.402 5.609 1.00 25.30 171 ILE B O 1
ATOM 3886 N N . ARG B 1 172 ? 33.531 26.099 6.184 1.00 30.25 172 ARG B N 1
ATOM 3887 C CA . ARG B 1 172 ? 32.698 24.910 6.337 1.00 30.65 172 ARG B CA 1
ATOM 3888 C C . ARG B 1 172 ? 31.687 25.103 7.456 1.00 32.06 172 ARG B C 1
ATOM 3889 O O . ARG B 1 172 ? 30.487 24.819 7.288 1.00 30.83 172 ARG B O 1
ATOM 3897 N N . ALA B 1 173 ? 32.145 25.630 8.592 1.00 27.37 173 ALA B N 1
ATOM 3898 C CA . ALA B 1 173 ? 31.261 25.856 9.733 1.00 28.86 173 ALA B CA 1
ATOM 3899 C C . ALA B 1 173 ? 30.150 26.847 9.398 1.00 31.36 173 ALA B C 1
ATOM 3900 O O . ALA B 1 173 ? 28.994 26.654 9.800 1.00 26.26 173 ALA B O 1
ATOM 3902 N N . ALA B 1 174 ? 30.465 27.915 8.657 1.00 29.05 174 ALA B N 1
ATOM 3903 C CA . ALA B 1 174 ? 29.396 28.843 8.282 1.00 29.14 174 ALA B CA 1
ATOM 3904 C C . ALA B 1 174 ? 28.353 28.152 7.423 1.00 28.51 174 ALA B C 1
ATOM 3905 O O . ALA B 1 174 ? 27.159 28.424 7.551 1.00 27.77 174 ALA B O 1
ATOM 3907 N N . LYS B 1 175 ? 28.779 27.266 6.526 1.00 27.15 175 LYS B N 1
ATOM 3908 C CA . LYS B 1 175 ? 27.812 26.612 5.657 1.00 28.90 175 LYS B CA 1
ATOM 3909 C C . LYS B 1 175 ? 27.005 25.578 6.426 1.00 34.19 175 LYS B C 1
ATOM 3910 O O . LYS B 1 175 ? 25.805 25.399 6.175 1.00 28.88 175 LYS B O 1
ATOM 3916 N N . ARG B 1 176 ? 27.656 24.881 7.357 1.00 30.54 176 ARG B N 1
ATOM 3917 C CA . ARG B 1 176 ? 26.970 23.887 8.174 1.00 33.41 176 ARG B CA 1
ATOM 3918 C C . ARG B 1 176 ? 25.919 24.541 9.065 1.00 34.39 176 ARG B C 1
ATOM 3919 O O . ARG B 1 176 ? 24.810 24.015 9.211 1.00 32.63 176 ARG B O 1
ATOM 3927 N N . GLU B 1 177 ? 26.235 25.703 9.646 1.00 30.26 177 GLU B N 1
ATOM 3928 C CA . GLU B 1 177 ? 25.245 26.386 10.470 1.00 32.43 177 GLU B CA 1
ATOM 3929 C C . GLU B 1 177 ? 24.153 27.024 9.610 1.00 29.17 177 GLU B C 1
ATOM 3930 O O . GLU B 1 177 ? 22.986 27.016 9.999 1.00 30.67 177 GLU B O 1
ATOM 3936 N N . SER B 1 178 ? 24.516 27.596 8.452 1.00 23.48 178 SER B N 1
ATOM 3937 C CA . SER B 1 178 ? 23.520 28.039 7.476 1.00 27.36 178 SER B CA 1
ATOM 3938 C C . SER B 1 178 ? 22.473 26.963 7.228 1.00 31.18 178 SER B C 1
ATOM 3939 O O . SER B 1 178 ? 21.268 27.245 7.207 1.00 27.45 178 SER B O 1
ATOM 3942 N N . GLU B 1 179 ? 22.921 25.724 7.015 1.00 29.40 179 GLU B N 1
ATOM 3943 C CA . GLU B 1 179 ? 21.994 24.625 6.757 1.00 31.44 179 GLU B CA 1
ATOM 3944 C C . GLU B 1 179 ? 21.178 24.279 7.998 1.00 36.99 179 GLU B C 1
ATOM 3945 O O . GLU B 1 179 ? 19.962 24.030 7.905 1.00 34.07 179 GLU B O 1
ATOM 3951 N N . ARG B 1 180 ? 21.812 24.281 9.173 1.00 32.52 180 ARG B N 1
ATOM 3952 C CA . ARG B 1 180 ? 21.059 23.993 10.393 1.00 37.13 180 ARG B CA 1
ATOM 3953 C C . ARG B 1 180 ? 20.022 25.074 10.672 1.00 36.99 180 ARG B C 1
ATOM 3954 O O . ARG B 1 180 ? 18.899 24.774 11.096 1.00 40.78 180 ARG B O 1
ATOM 3962 N N . ILE B 1 181 ? 20.381 26.342 10.459 1.00 33.26 181 ILE B N 1
ATOM 3963 C CA . ILE B 1 181 ? 19.409 27.414 10.644 1.00 31.52 181 ILE B CA 1
ATOM 3964 C C . ILE B 1 181 ? 18.199 27.189 9.743 1.00 35.75 181 ILE B C 1
ATOM 3965 O O . ILE B 1 181 ? 17.051 27.322 10.179 1.00 32.19 181 ILE B O 1
ATOM 3970 N N . ILE B 1 182 ? 18.440 26.786 8.494 1.00 32.05 182 ILE B N 1
ATOM 3971 C CA . ILE B 1 182 ? 17.362 26.621 7.527 1.00 32.23 182 ILE B CA 1
ATOM 3972 C C . ILE B 1 182 ? 16.475 25.434 7.899 1.00 39.30 182 ILE B C 1
ATOM 3973 O O . ILE B 1 182 ? 15.242 25.540 7.900 1.00 36.52 182 ILE B O 1
ATOM 3978 N N . GLU B 1 183 ? 17.088 24.297 8.232 1.00 38.24 183 GLU B N 1
ATOM 3979 C CA . GLU B 1 183 ? 16.334 23.078 8.510 1.00 37.10 183 GLU B CA 1
ATOM 3980 C C . GLU B 1 183 ? 15.469 23.215 9.761 1.00 43.94 183 GLU B C 1
ATOM 3981 O O . GLU B 1 183 ? 14.294 22.826 9.752 1.00 46.76 183 GLU B O 1
ATOM 3987 N N . GLU B 1 184 ? 16.026 23.757 10.845 1.00 44.38 184 GLU B N 1
ATOM 3988 C CA . GLU B 1 184 ? 15.207 24.167 11.983 1.00 45.89 184 GLU B CA 1
ATOM 3989 C C . GLU B 1 184 ? 14.013 25.000 11.518 1.00 47.29 184 GLU B C 1
ATOM 3990 O O . GLU B 1 184 ? 12.871 24.748 11.911 1.00 43.67 184 GLU B O 1
ATOM 3996 N N . ALA B 1 185 ? 14.269 26.017 10.689 1.00 39.15 185 ALA B N 1
ATOM 3997 C CA . ALA B 1 185 ? 13.202 26.894 10.219 1.00 40.50 185 ALA B CA 1
ATOM 3998 C C . ALA B 1 185 ? 12.190 26.116 9.402 1.00 43.40 185 ALA B C 1
ATOM 3999 O O . ALA B 1 185 ? 10.982 26.278 9.585 1.00 39.84 185 ALA B O 1
ATOM 4001 N N . ARG B 1 186 ? 12.672 25.258 8.501 1.00 40.58 186 ARG B N 1
ATOM 4002 C CA . ARG B 1 186 ? 11.767 24.416 7.736 1.00 39.40 186 ARG B CA 1
ATOM 4003 C C . ARG B 1 186 ? 10.863 23.582 8.646 1.00 49.74 186 ARG B C 1
ATOM 4004 O O . ARG B 1 186 ? 9.679 23.393 8.345 1.00 44.39 186 ARG B O 1
ATOM 4012 N N . ARG B 1 187 ? 11.386 23.077 9.769 1.00 46.27 187 ARG B N 1
ATOM 4013 C CA . ARG B 1 187 ? 10.519 22.262 10.615 1.00 51.50 187 ARG B CA 1
ATOM 4014 C C . ARG B 1 187 ? 9.507 23.119 11.359 1.00 51.43 187 ARG B C 1
ATOM 4015 O O . ARG B 1 187 ? 8.366 22.689 11.555 1.00 55.87 187 ARG B O 1
ATOM 4023 N N . LEU B 1 188 ? 9.872 24.334 11.754 1.00 43.54 188 LEU B N 1
ATOM 4024 C CA . LEU B 1 188 ? 8.852 25.182 12.355 1.00 51.83 188 LEU B CA 1
ATOM 4025 C C . LEU B 1 188 ? 7.844 25.729 11.349 1.00 49.76 188 LEU B C 1
ATOM 4026 O O . LEU B 1 188 ? 6.916 26.434 11.759 1.00 54.22 188 LEU B O 1
ATOM 4031 N N . ILE B 1 189 ? 7.992 25.417 10.061 1.00 49.08 189 ILE B N 1
ATOM 4032 C CA . ILE B 1 189 ? 6.987 25.757 9.060 1.00 49.00 189 ILE B CA 1
ATOM 4033 C C . ILE B 1 189 ? 6.248 24.481 8.671 1.00 51.50 189 ILE B C 1
ATOM 4034 O O . ILE B 1 189 ? 5.081 24.527 8.266 1.00 51.94 189 ILE B O 1
ATOM 4039 N N . GLU B 1 190 ? 6.928 23.332 8.820 1.00 56.81 190 GLU B N 1
ATOM 4040 C CA . GLU B 1 190 ? 6.413 21.990 8.535 1.00 56.85 190 GLU B CA 1
ATOM 4041 C C . GLU B 1 190 ? 5.052 21.769 9.182 1.00 54.71 190 GLU B C 1
ATOM 4042 O O . GLU B 1 190 ? 4.213 21.018 8.669 1.00 55.95 190 GLU B O 1
ATOM 4048 N N . LYS B 1 191 ? 4.842 22.419 10.324 1.00 54.21 191 LYS B N 1
ATOM 4049 C CA . LYS B 1 191 ? 3.739 22.113 11.214 1.00 59.22 191 LYS B CA 1
ATOM 4050 C C . LYS B 1 191 ? 2.479 22.890 10.880 1.00 58.16 191 LYS B C 1
ATOM 4051 O O . LYS B 1 191 ? 1.418 22.595 11.443 1.00 62.23 191 LYS B O 1
ATOM 4057 N N . GLY B 1 192 ? 2.574 23.872 9.991 1.00 53.15 192 GLY B N 1
ATOM 4058 C CA . GLY B 1 192 ? 1.423 24.663 9.619 1.00 50.51 192 GLY B CA 1
ATOM 4059 C C . GLY B 1 192 ? 0.936 24.310 8.233 1.00 47.78 192 GLY B C 1
ATOM 4060 O O . GLY B 1 192 ? 1.662 23.706 7.432 1.00 48.02 192 GLY B O 1
ATOM 4061 N N . SER B 1 193 ? -0.301 24.681 7.940 1.00 45.70 193 SER B N 1
ATOM 4062 C CA . SER B 1 193 ? -0.847 24.520 6.608 1.00 40.63 193 SER B CA 1
ATOM 4063 C C . SER B 1 193 ? -1.459 25.846 6.170 1.00 36.09 193 SER B C 1
ATOM 4064 O O . SER B 1 193 ? -1.576 26.797 6.950 1.00 38.06 193 SER B O 1
ATOM 4067 N N . GLY B 1 194 ? -1.832 25.921 4.901 1.00 34.01 194 GLY B N 1
A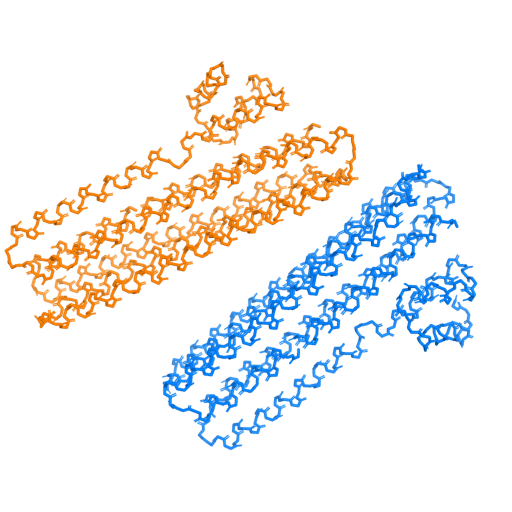TOM 4068 C CA . GLY B 1 194 ? -2.463 27.115 4.378 1.00 34.16 194 GLY B CA 1
ATOM 4069 C C . GLY B 1 194 ? -1.471 28.014 3.669 1.00 33.16 194 GLY B C 1
ATOM 4070 O O . GLY B 1 194 ? -0.246 27.829 3.723 1.00 30.14 194 GLY B O 1
ATOM 4071 N N . SER B 1 195 ? -2.032 29.031 3.010 1.00 25.31 195 SER B N 1
ATOM 4072 C CA . SER B 1 195 ? -1.240 29.841 2.083 1.00 29.40 195 SER B CA 1
ATOM 4073 C C . SER B 1 195 ? -0.061 30.536 2.762 1.00 29.56 195 SER B C 1
ATOM 4074 O O . SER B 1 195 ? 0.992 30.717 2.135 1.00 26.32 195 SER B O 1
ATOM 4077 N N . GLY B 1 196 ? -0.203 30.924 4.032 1.00 23.11 196 GLY B N 1
ATOM 4078 C CA . GLY B 1 196 ? 0.898 31.582 4.715 1.00 29.04 196 GLY B CA 1
ATOM 4079 C C . GLY B 1 196 ? 2.073 30.650 4.955 1.00 30.33 196 GLY B C 1
ATOM 4080 O O . GLY B 1 196 ? 3.234 31.054 4.811 1.00 25.02 196 GLY B O 1
ATOM 4081 N N . SER B 1 197 ? 1.787 29.393 5.326 1.00 25.52 197 SER B N 1
ATOM 4082 C CA . SER B 1 197 ? 2.833 28.376 5.447 1.00 32.17 197 SER B CA 1
ATOM 4083 C C . SER B 1 197 ? 3.554 28.172 4.124 1.00 29.90 197 SER B C 1
ATOM 4084 O O . SER B 1 197 ? 4.792 28.170 4.057 1.00 29.66 197 SER B O 1
ATOM 4087 N N . GLU B 1 198 ? 2.790 27.968 3.058 1.00 24.31 198 GLU B N 1
ATOM 4088 C CA . GLU B 1 198 ? 3.394 27.784 1.747 1.00 29.53 198 GLU B CA 1
ATOM 4089 C C . GLU B 1 198 ? 4.287 28.967 1.382 1.00 28.16 198 GLU B C 1
ATOM 4090 O O . GLU B 1 198 ? 5.432 28.780 0.945 1.00 26.07 198 GLU B O 1
ATOM 4096 N N . LEU B 1 199 ? 3.802 30.196 1.604 1.00 23.99 199 LEU B N 1
ATOM 4097 C CA . LEU B 1 199 ? 4.609 31.377 1.301 1.00 24.17 199 LEU B CA 1
ATOM 4098 C C . LEU B 1 199 ? 5.899 31.395 2.126 1.00 23.93 199 LEU B C 1
ATOM 4099 O O . LEU B 1 199 ? 6.978 31.717 1.607 1.00 20.98 199 LEU B O 1
ATOM 4104 N N . ALA B 1 200 ? 5.811 31.034 3.407 1.00 22.42 200 ALA B N 1
ATOM 4105 C CA . ALA B 1 200 ? 7.004 30.986 4.250 1.00 26.10 200 ALA B CA 1
ATOM 4106 C C . ALA B 1 200 ? 8.038 29.994 3.725 1.00 27.23 200 ALA B C 1
ATOM 4107 O O . ALA B 1 200 ? 9.243 30.224 3.860 1.00 27.60 200 ALA B O 1
ATOM 4109 N N . ARG B 1 201 ? 7.587 28.892 3.125 1.00 26.67 201 ARG B N 1
ATOM 4110 C CA . ARG B 1 201 ? 8.488 27.902 2.555 1.00 26.65 201 ARG B CA 1
ATOM 4111 C C . ARG B 1 201 ? 9.110 28.391 1.253 1.00 29.28 201 ARG B C 1
ATOM 4112 O O . ARG B 1 201 ? 10.293 28.120 0.987 1.00 26.60 201 ARG B O 1
ATOM 4120 N N . GLU B 1 202 ? 8.334 29.091 0.419 1.00 22.59 202 GLU B N 1
ATOM 4121 C CA . GLU B 1 202 ? 8.906 29.707 -0.782 1.00 25.64 202 GLU B CA 1
ATOM 4122 C C . GLU B 1 202 ? 9.955 30.751 -0.415 1.00 27.40 202 GLU B C 1
ATOM 4123 O O . GLU B 1 202 ? 10.982 30.879 -1.091 1.00 24.81 202 GLU B O 1
ATOM 4129 N N . LEU B 1 203 ? 9.721 31.496 0.669 1.00 21.69 203 LEU B N 1
ATOM 4130 C CA . LEU B 1 203 ? 10.695 32.485 1.098 1.00 24.09 203 LEU B CA 1
ATOM 4131 C C . LEU B 1 203 ? 11.954 31.816 1.638 1.00 26.10 203 LEU B C 1
ATOM 4132 O O . LEU B 1 203 ? 13.071 32.253 1.329 1.00 20.38 203 LEU B O 1
ATOM 4137 N N . LEU B 1 204 ? 11.790 30.764 2.450 1.00 22.27 204 LEU B N 1
ATOM 4138 C CA . LEU B 1 204 ? 12.942 29.996 2.920 1.00 29.02 204 LEU B CA 1
ATOM 4139 C C . LEU B 1 204 ? 13.735 29.429 1.753 1.00 28.21 204 LEU B C 1
ATOM 4140 O O . LEU B 1 204 ? 14.975 29.435 1.774 1.00 27.87 204 LEU B O 1
ATOM 4145 N N . ARG B 1 205 ? 13.047 28.931 0.722 1.00 21.29 205 ARG B N 1
ATOM 4146 C CA . ARG B 1 205 ? 13.765 28.511 -0.479 1.00 28.44 205 ARG B CA 1
ATOM 4147 C C . ARG B 1 205 ? 14.534 29.670 -1.106 1.00 28.35 205 ARG B C 1
ATOM 4148 O O . ARG B 1 205 ? 15.688 29.503 -1.520 1.00 25.10 205 ARG B O 1
ATOM 4156 N N . ALA B 1 206 ? 13.903 30.848 -1.216 1.00 23.71 206 ALA B N 1
ATOM 4157 C CA . ALA B 1 206 ? 14.626 32.012 -1.732 1.00 24.26 206 ALA B CA 1
ATOM 4158 C C . ALA B 1 206 ? 15.817 32.338 -0.854 1.00 21.11 206 ALA B C 1
ATOM 4159 O O . ALA B 1 206 ? 16.913 32.621 -1.355 1.00 21.94 206 ALA B O 1
ATOM 4161 N N . HIS B 1 207 ? 15.631 32.290 0.467 1.00 21.17 207 HIS B N 1
ATOM 4162 C CA . HIS B 1 207 ? 16.763 32.508 1.364 1.00 22.20 207 HIS B CA 1
ATOM 4163 C C . HIS B 1 207 ? 17.898 31.542 1.066 1.00 22.14 207 HIS B C 1
ATOM 4164 O O . HIS B 1 207 ? 19.072 31.936 1.051 1.00 22.69 207 HIS B O 1
ATOM 4171 N N . ALA B 1 208 ? 17.573 30.269 0.817 1.00 21.05 208 ALA B N 1
ATOM 4172 C CA . ALA B 1 208 ? 18.628 29.278 0.629 1.00 29.07 208 ALA B CA 1
ATOM 4173 C C . ALA B 1 208 ? 19.410 29.549 -0.650 1.00 29.90 208 ALA B C 1
ATOM 4174 O O . ALA B 1 208 ? 20.645 29.418 -0.673 1.00 27.83 208 ALA B O 1
ATOM 4176 N N . GLN B 1 209 ? 18.715 29.943 -1.721 1.00 24.96 209 GLN B N 1
ATOM 4177 C CA . GLN B 1 209 ? 19.417 30.331 -2.944 1.00 25.34 209 GLN B CA 1
ATOM 4178 C C . GLN B 1 209 ? 20.358 31.502 -2.695 1.00 26.68 209 GLN B C 1
ATOM 4179 O O . GLN B 1 209 ? 21.514 31.496 -3.147 1.00 23.91 209 GLN B O 1
ATOM 4185 N N . LEU B 1 210 ? 19.872 32.538 -1.998 1.00 24.22 210 LEU B N 1
ATOM 4186 C CA . LEU B 1 210 ? 20.697 33.733 -1.800 1.00 24.12 210 LEU B CA 1
ATOM 4187 C C . LEU B 1 210 ? 21.885 33.437 -0.891 1.00 22.50 210 LEU B C 1
ATOM 4188 O O . LEU B 1 210 ? 23.004 33.892 -1.151 1.00 21.84 210 LEU B O 1
ATOM 4193 N N . GLN B 1 211 ? 21.651 32.680 0.182 1.00 18.62 211 GLN B N 1
ATOM 4194 C CA . GLN B 1 211 ? 22.720 32.312 1.090 1.00 25.08 211 GLN B CA 1
ATOM 4195 C C . GLN B 1 211 ? 23.735 31.403 0.411 1.00 25.24 211 GLN B C 1
ATOM 4196 O O . GLN B 1 211 ? 24.933 31.471 0.726 1.00 23.06 211 GLN B O 1
ATOM 4202 N N . ARG B 1 212 ? 23.296 30.586 -0.553 1.00 21.78 212 ARG B N 1
ATOM 4203 C CA . ARG B 1 212 ? 24.260 29.819 -1.340 1.00 27.04 212 ARG B CA 1
ATOM 4204 C C . ARG B 1 212 ? 25.273 30.734 -2.013 1.00 24.34 212 ARG B C 1
ATOM 4205 O O . ARG B 1 212 ? 26.463 30.422 -2.052 1.00 26.99 212 ARG B O 1
ATOM 4213 N N . LEU B 1 213 ? 24.822 31.859 -2.569 1.00 25.85 213 LEU B N 1
ATOM 4214 C CA . LEU B 1 213 ? 25.752 32.800 -3.195 1.00 23.18 213 LEU B CA 1
ATOM 4215 C C . LEU B 1 213 ? 26.584 33.520 -2.144 1.00 27.00 213 LEU B C 1
ATOM 4216 O O . LEU B 1 213 ? 27.793 33.706 -2.327 1.00 22.37 213 LEU B O 1
ATOM 4221 N N . ASN B 1 214 ? 25.961 33.925 -1.031 1.00 21.42 214 ASN B N 1
ATOM 4222 C CA . ASN B 1 214 ? 26.713 34.585 0.036 1.00 23.15 214 ASN B CA 1
ATOM 4223 C C . ASN B 1 214 ? 27.927 33.774 0.460 1.00 24.29 214 ASN B C 1
ATOM 4224 O O . ASN B 1 214 ? 29.000 34.332 0.724 1.00 25.20 214 ASN B O 1
ATOM 4229 N N . LEU B 1 215 ? 27.773 32.454 0.559 1.00 21.75 215 LEU B N 1
ATOM 4230 C CA . LEU B 1 215 ? 28.873 31.599 0.976 1.00 26.80 215 LEU B CA 1
ATOM 4231 C C . LEU B 1 215 ? 29.856 31.378 -0.160 1.00 25.32 215 LEU B C 1
ATOM 4232 O O . LEU B 1 215 ? 31.073 31.408 0.051 1.00 26.65 215 LEU B O 1
ATOM 4237 N N . GLU B 1 216 ? 29.339 31.165 -1.372 1.00 25.25 216 GLU B N 1
ATOM 4238 C CA . GLU B 1 216 ? 30.203 30.976 -2.526 1.00 24.90 216 GLU B CA 1
ATOM 4239 C C . GLU B 1 216 ? 31.135 32.164 -2.733 1.00 28.53 216 GLU B C 1
ATOM 4240 O O . GLU B 1 216 ? 32.286 31.972 -3.152 1.00 26.13 216 GLU B O 1
ATOM 4246 N N . LEU B 1 217 ? 30.689 33.385 -2.406 1.00 20.98 217 LEU B N 1
ATOM 4247 C CA . LEU B 1 217 ? 31.590 34.536 -2.458 1.00 20.92 217 LEU B CA 1
ATOM 4248 C C . LEU B 1 217 ? 32.854 34.295 -1.641 1.00 25.12 217 LEU B C 1
ATOM 4249 O O . LEU B 1 217 ? 33.961 34.573 -2.101 1.00 19.47 217 LEU B O 1
ATOM 4254 N N . LEU B 1 218 ? 32.711 33.801 -0.413 1.00 23.45 218 LEU B N 1
ATOM 4255 C CA . LEU B 1 218 ? 33.905 33.585 0.397 1.00 20.90 218 LEU B CA 1
ATOM 4256 C C . LEU B 1 218 ? 34.664 32.344 -0.038 1.00 24.61 218 LEU B C 1
ATOM 4257 O O . LEU B 1 218 ? 35.895 32.306 0.074 1.00 18.59 218 LEU B O 1
ATOM 4262 N N . ARG B 1 219 ? 33.963 31.329 -0.537 1.00 21.70 219 ARG B N 1
ATOM 4263 C CA . ARG B 1 219 ? 34.651 30.142 -1.034 1.00 25.61 219 ARG B CA 1
ATOM 4264 C C . ARG B 1 219 ? 35.513 30.463 -2.244 1.00 25.17 219 ARG B C 1
ATOM 4265 O O . ARG B 1 219 ? 36.624 29.933 -2.369 1.00 29.28 219 ARG B O 1
ATOM 4273 N N . GLU B 1 220 ? 35.032 31.332 -3.142 1.00 20.80 220 GLU B N 1
ATOM 4274 C CA . GLU B 1 220 ? 35.852 31.741 -4.280 1.00 23.90 220 GLU B CA 1
ATOM 4275 C C . GLU B 1 220 ? 37.117 32.473 -3.824 1.00 23.16 220 GLU B C 1
ATOM 4276 O O . GLU B 1 220 ? 38.203 32.226 -4.360 1.00 20.04 220 GLU B O 1
ATOM 4282 N N . LEU B 1 221 ? 37.003 33.371 -2.838 1.00 20.64 221 LEU B N 1
ATOM 4283 C CA . LEU B 1 221 ? 38.197 34.084 -2.373 1.00 21.19 221 LEU B CA 1
ATOM 4284 C C . LEU B 1 221 ? 39.172 33.148 -1.679 1.00 24.74 221 LEU B C 1
ATOM 4285 O O . LEU B 1 221 ? 40.387 33.357 -1.748 1.00 23.75 221 LEU B O 1
ATOM 4290 N N . LEU B 1 222 ? 38.669 32.135 -0.971 1.00 21.54 222 LEU B N 1
ATOM 4291 C CA . LEU B 1 222 ? 39.583 31.236 -0.272 1.00 25.50 222 LEU B CA 1
ATOM 4292 C C . LEU B 1 222 ? 40.321 30.327 -1.259 1.00 25.44 222 LEU B C 1
ATOM 4293 O O . LEU B 1 222 ? 41.523 30.083 -1.106 1.00 24.48 222 LEU B O 1
ATOM 4298 N N . ARG B 1 223 ? 39.637 29.862 -2.309 1.00 23.14 223 ARG B N 1
ATOM 4299 C CA . ARG B 1 223 ? 40.319 29.143 -3.385 1.00 24.40 223 ARG B CA 1
ATOM 4300 C C . ARG B 1 223 ? 41.373 30.016 -4.069 1.00 29.36 223 ARG B C 1
ATOM 4301 O O . ARG B 1 223 ? 42.494 29.560 -4.342 1.00 26.55 223 ARG B O 1
ATOM 4309 N N . ALA B 1 224 ? 41.021 31.267 -4.388 1.00 24.62 224 ALA B N 1
ATOM 4310 C CA . ALA B 1 224 ? 42.016 32.184 -4.941 1.00 27.36 224 ALA B CA 1
ATOM 4311 C C . ALA B 1 224 ? 43.179 32.382 -3.974 1.00 25.69 224 ALA B C 1
ATOM 4312 O O . ALA B 1 224 ? 44.349 32.385 -4.385 1.00 21.52 224 ALA B O 1
ATOM 4314 N N . LEU B 1 225 ? 42.872 32.544 -2.681 1.00 24.91 225 LEU B N 1
ATOM 4315 C CA . LEU B 1 225 ? 43.910 32.721 -1.671 1.00 27.34 225 LEU B CA 1
ATOM 4316 C C . LEU B 1 225 ? 44.862 31.533 -1.640 1.00 25.56 225 LEU B C 1
ATOM 4317 O O . LEU B 1 225 ? 46.083 31.707 -1.573 1.00 22.41 225 LEU B O 1
ATOM 4322 N N . ALA B 1 226 ? 44.327 30.309 -1.686 1.00 21.29 226 ALA B N 1
ATOM 4323 C CA . ALA B 1 226 ? 45.206 29.144 -1.642 1.00 26.55 226 ALA B CA 1
ATOM 4324 C C . ALA B 1 226 ? 46.020 29.000 -2.923 1.00 25.87 226 ALA B C 1
ATOM 4325 O O . ALA B 1 226 ? 47.158 28.538 -2.872 1.00 26.31 226 ALA B O 1
ATOM 4327 N N . GLN B 1 227 ? 45.465 29.380 -4.079 1.00 25.99 227 GLN B N 1
ATOM 4328 C CA . GLN B 1 227 ? 46.252 29.318 -5.310 1.00 26.79 227 GLN B CA 1
ATOM 4329 C C . GLN B 1 227 ? 47.372 30.353 -5.307 1.00 30.32 227 GLN B C 1
ATOM 4330 O O . GLN B 1 227 ? 48.489 30.071 -5.762 1.00 25.70 227 GLN B O 1
ATOM 4336 N N . LEU B 1 228 ? 47.088 31.559 -4.808 1.00 23.34 228 LEU B N 1
ATOM 4337 C CA . LEU B 1 228 ? 48.120 32.585 -4.701 1.00 25.80 228 LEU B CA 1
ATOM 4338 C C . LEU B 1 228 ? 49.259 32.133 -3.798 1.00 25.21 228 LEU B C 1
ATOM 4339 O O . LEU B 1 228 ? 50.443 32.304 -4.129 1.00 25.73 228 LEU B O 1
ATOM 4344 N N . GLN B 1 229 ? 48.926 31.584 -2.627 1.00 23.13 229 GLN B N 1
ATOM 4345 C CA . GLN B 1 229 ? 49.969 31.239 -1.662 1.00 26.49 229 GLN B CA 1
ATOM 4346 C C . GLN B 1 229 ? 50.814 30.082 -2.170 1.00 28.39 229 GLN B C 1
ATOM 4347 O O . GLN B 1 229 ? 52.031 30.051 -1.950 1.00 29.92 229 GLN B O 1
ATOM 4353 N N . GLU B 1 230 ? 50.202 29.145 -2.887 1.00 30.09 230 GLU B N 1
ATOM 4354 C CA . GLU B 1 230 ? 50.984 28.182 -3.648 1.00 29.99 230 GLU B CA 1
ATOM 4355 C C . GLU B 1 230 ? 52.017 28.857 -4.529 1.00 33.11 230 GLU B C 1
ATOM 4356 O O . GLU B 1 230 ? 53.206 28.509 -4.483 1.00 29.27 230 GLU B O 1
ATOM 4362 N N . LEU B 1 231 ? 51.550 29.732 -5.430 1.00 28.89 231 LEU B N 1
ATOM 4363 C CA . LEU B 1 231 ? 52.436 30.527 -6.281 1.00 32.71 231 LEU B CA 1
ATOM 4364 C C . LEU B 1 231 ? 53.572 31.143 -5.481 1.00 28.33 231 LEU B C 1
ATOM 4365 O O . LEU B 1 231 ? 54.742 31.102 -5.891 1.00 27.13 231 LEU B O 1
ATOM 4370 N N . ASN B 1 232 ? 53.225 31.728 -4.329 1.00 24.12 232 ASN B N 1
ATOM 4371 C CA . ASN B 1 232 ? 54.206 32.419 -3.499 1.00 27.31 232 ASN B CA 1
ATOM 4372 C C . ASN B 1 232 ? 55.258 31.457 -2.947 1.00 27.68 232 ASN B C 1
ATOM 4373 O O . ASN B 1 232 ? 56.438 31.806 -2.851 1.00 28.43 232 ASN B O 1
ATOM 4378 N N . LEU B 1 233 ? 54.857 30.240 -2.582 1.00 25.74 233 LEU B N 1
ATOM 4379 C CA . LEU B 1 233 ? 55.819 29.280 -2.059 1.00 28.38 233 LEU B CA 1
ATOM 4380 C C . LEU B 1 233 ? 56.777 28.815 -3.146 1.00 28.29 233 LEU B C 1
ATOM 4381 O O . LEU B 1 233 ? 57.998 28.784 -2.938 1.00 28.27 233 LEU B O 1
ATOM 4386 N N . ASP B 1 234 ? 56.249 28.444 -4.314 1.00 27.89 234 ASP B N 1
ATOM 4387 C CA . ASP B 1 234 ? 57.131 28.071 -5.416 1.00 28.80 234 ASP B CA 1
ATOM 4388 C C . ASP B 1 234 ? 58.050 29.225 -5.792 1.00 31.89 234 ASP B C 1
ATOM 4389 O O . ASP B 1 234 ? 59.244 29.016 -6.022 1.00 30.12 234 ASP B O 1
ATOM 4394 N N . LEU B 1 235 ? 57.526 30.456 -5.836 1.00 25.66 235 LEU B N 1
ATOM 4395 C CA . LEU B 1 235 ? 58.396 31.592 -6.148 1.00 30.02 235 LEU B CA 1
ATOM 4396 C C . LEU B 1 235 ? 59.506 31.738 -5.117 1.00 29.51 235 LEU B C 1
ATOM 4397 O O . LEU B 1 235 ? 60.647 32.038 -5.469 1.00 22.49 235 LEU B O 1
ATOM 4402 N N . LEU B 1 236 ? 59.188 31.537 -3.837 1.00 25.48 236 LEU B N 1
ATOM 4403 C CA . LEU B 1 236 ? 60.208 31.599 -2.800 1.00 31.30 236 LEU B CA 1
ATOM 4404 C C . LEU B 1 236 ? 61.246 30.486 -2.962 1.00 30.04 236 LEU B C 1
ATOM 4405 O O . LEU B 1 236 ? 62.432 30.692 -2.680 1.00 30.98 236 LEU B O 1
ATOM 4410 N N . ARG B 1 237 ? 60.821 29.297 -3.407 1.00 28.80 237 ARG B N 1
ATOM 4411 C CA . ARG B 1 237 ? 61.770 28.220 -3.679 1.00 31.69 237 ARG B CA 1
ATOM 4412 C C . ARG B 1 237 ? 62.696 28.578 -4.832 1.00 34.73 237 ARG B C 1
ATOM 4413 O O . ARG B 1 237 ? 63.921 28.439 -4.723 1.00 34.39 237 ARG B O 1
ATOM 4421 N N . LEU B 1 238 ? 62.128 29.014 -5.962 1.00 30.38 238 LEU B N 1
ATOM 4422 C CA . LEU B 1 238 ? 62.965 29.419 -7.091 1.00 34.24 238 LEU B CA 1
ATOM 4423 C C . LEU B 1 238 ? 63.863 30.596 -6.721 1.00 37.39 238 LEU B C 1
ATOM 4424 O O . LEU B 1 238 ? 65.074 30.573 -6.982 1.00 34.58 238 LEU B O 1
ATOM 4429 N N . ALA B 1 239 ? 63.296 31.628 -6.092 1.00 26.95 239 ALA B N 1
ATOM 4430 C CA . ALA B 1 239 ? 64.082 32.818 -5.778 1.00 34.02 239 ALA B CA 1
ATOM 4431 C C . ALA B 1 239 ? 65.291 32.478 -4.916 1.00 35.87 239 ALA B C 1
ATOM 4432 O O . ALA B 1 239 ? 66.369 33.059 -5.083 1.00 29.41 239 ALA B O 1
ATOM 4434 N N . SER B 1 240 ? 65.124 31.560 -3.967 1.00 32.85 240 SER B N 1
ATOM 4435 C CA . SER B 1 240 ? 66.201 31.264 -3.040 1.00 37.66 240 SER B CA 1
ATOM 4436 C C . SER B 1 240 ? 67.245 30.330 -3.642 1.00 34.17 240 SER B C 1
ATOM 4437 O O . SER B 1 240 ? 68.325 30.168 -3.065 1.00 38.64 240 SER B O 1
ATOM 4440 N N . GLU B 1 241 ? 66.952 29.745 -4.799 1.00 37.87 241 GLU B N 1
ATOM 4441 C CA . GLU B 1 241 ? 67.768 28.710 -5.402 1.00 40.35 241 GLU B CA 1
ATOM 4442 C C . GLU B 1 241 ? 68.360 29.108 -6.735 1.00 40.09 241 GLU B C 1
ATOM 4443 O O . GLU B 1 241 ? 69.358 28.506 -7.148 1.00 41.91 241 GLU B O 1
ATOM 4449 N N . LEU B 1 242 ? 67.787 30.087 -7.421 1.00 31.25 242 LEU B N 1
ATOM 4450 C CA . LEU B 1 242 ? 68.349 30.525 -8.691 1.00 37.07 242 LEU B CA 1
ATOM 4451 C C . LEU B 1 242 ? 69.567 31.406 -8.458 1.00 38.94 242 LEU B C 1
ATOM 4452 O O . LEU B 1 242 ? 69.532 32.320 -7.629 1.00 34.15 242 LEU B O 1
ATOM 4457 N N . THR B 1 243 ? 70.647 31.139 -9.194 1.00 41.10 243 THR B N 1
ATOM 4458 C CA . THR B 1 243 ? 71.788 32.042 -9.114 1.00 42.71 243 THR B CA 1
ATOM 4459 C C . THR B 1 243 ? 71.765 33.103 -10.206 1.00 45.86 243 THR B C 1
ATOM 4460 O O . THR B 1 243 ? 72.285 34.201 -9.987 1.00 46.50 243 THR B O 1
ATOM 4464 N N . ASP B 1 244 ? 71.144 32.823 -11.360 1.00 44.29 244 ASP B N 1
ATOM 4465 C CA . ASP B 1 244 ? 71.110 33.802 -12.447 1.00 44.90 244 ASP B CA 1
ATOM 4466 C C . ASP B 1 244 ? 69.946 34.763 -12.250 1.00 50.95 244 ASP B C 1
ATOM 4467 O O . ASP B 1 244 ? 68.782 34.326 -12.262 1.00 45.94 244 ASP B O 1
ATOM 4472 N N . PRO B 1 245 ? 70.195 36.062 -12.055 1.00 52.44 245 PRO B N 1
ATOM 4473 C CA . PRO B 1 245 ? 69.085 36.995 -11.811 1.00 48.73 245 PRO B CA 1
ATOM 4474 C C . PRO B 1 245 ? 68.106 37.084 -12.967 1.00 51.67 245 PRO B C 1
ATOM 4475 O O . PRO B 1 245 ? 66.894 37.214 -12.745 1.00 48.86 245 PRO B O 1
ATOM 4479 N N . ASP B 1 246 ? 68.607 37.025 -14.203 1.00 51.20 246 ASP B N 1
ATOM 4480 C CA . ASP B 1 246 ? 67.733 37.052 -15.371 1.00 50.41 246 ASP B CA 1
ATOM 4481 C C . ASP B 1 246 ? 66.682 35.950 -15.290 1.00 48.82 246 ASP B C 1
ATOM 4482 O O . ASP B 1 246 ? 65.499 36.188 -15.556 1.00 44.69 246 ASP B O 1
ATOM 4487 N N . GLU B 1 247 ? 67.087 34.746 -14.881 1.00 46.70 247 GLU B N 1
ATOM 4488 C CA . GLU B 1 247 ? 66.122 33.667 -14.713 1.00 43.63 247 GLU B CA 1
ATOM 4489 C C . GLU B 1 247 ? 65.230 33.905 -13.500 1.00 44.49 247 GLU B C 1
ATOM 4490 O O . GLU B 1 247 ? 64.046 33.548 -13.526 1.00 41.20 247 GLU B O 1
ATOM 4496 N N . ALA B 1 248 ? 65.765 34.521 -12.442 1.00 41.44 248 ALA B N 1
ATOM 4497 C CA . ALA B 1 248 ? 64.941 34.811 -11.273 1.00 41.13 248 ALA B CA 1
ATOM 4498 C C . ALA B 1 248 ? 63.943 35.932 -11.546 1.00 41.62 248 ALA B C 1
ATOM 4499 O O . ALA B 1 248 ? 62.875 35.967 -10.928 1.00 38.66 248 ALA B O 1
ATOM 4501 N N . ARG B 1 249 ? 64.269 36.856 -12.454 1.00 41.36 249 ARG B N 1
ATOM 4502 C CA . ARG B 1 249 ? 63.311 37.898 -12.805 1.00 42.99 249 ARG B CA 1
ATOM 4503 C C . ARG B 1 249 ? 62.277 37.385 -13.801 1.00 40.29 249 ARG B C 1
ATOM 4504 O O . ARG B 1 249 ? 61.120 37.820 -13.777 1.00 39.08 249 ARG B O 1
ATOM 4512 N N . LYS B 1 250 ? 62.663 36.463 -14.687 1.00 38.03 250 LYS B N 1
ATOM 4513 C CA . LYS B 1 250 ? 61.653 35.805 -15.509 1.00 39.31 250 LYS B CA 1
ATOM 4514 C C . LYS B 1 250 ? 60.659 35.045 -14.643 1.00 36.89 250 LYS B C 1
ATOM 4515 O O . LYS B 1 250 ? 59.469 34.962 -14.982 1.00 38.95 250 LYS B O 1
ATOM 4521 N N . ALA B 1 251 ? 61.127 34.499 -13.520 1.00 33.98 251 ALA B N 1
ATOM 4522 C CA . ALA B 1 251 ? 60.257 33.753 -12.622 1.00 35.92 251 ALA B CA 1
ATOM 4523 C C . ALA B 1 251 ? 59.261 34.677 -11.932 1.00 35.20 251 ALA B C 1
ATOM 4524 O O . ALA B 1 251 ? 58.058 34.400 -11.907 1.00 32.66 251 ALA B O 1
ATOM 4526 N N . ILE B 1 252 ? 59.752 35.779 -11.360 1.00 37.37 252 ILE B N 1
ATOM 4527 C CA . ILE B 1 252 ? 58.875 36.716 -10.671 1.00 34.25 252 ILE B CA 1
ATOM 4528 C C . ILE B 1 252 ? 57.824 37.260 -11.628 1.00 33.79 252 ILE B C 1
ATOM 4529 O O . ILE B 1 252 ? 56.640 37.372 -11.279 1.00 33.52 252 ILE B O 1
ATOM 4534 N N . ALA B 1 253 ? 58.232 37.585 -12.856 1.00 35.72 253 ALA B N 1
ATOM 4535 C CA . ALA B 1 253 ? 57.286 38.112 -13.832 1.00 30.94 253 ALA B CA 1
ATOM 4536 C C . ALA B 1 253 ? 56.251 37.065 -14.218 1.00 37.31 253 ALA B C 1
ATOM 4537 O O . ALA B 1 253 ? 55.067 37.388 -14.401 1.00 36.94 253 ALA B O 1
ATOM 4539 N N . ARG B 1 254 ? 56.677 35.808 -14.352 1.00 31.46 254 ARG B N 1
ATOM 4540 C CA . ARG B 1 254 ? 55.720 34.742 -14.615 1.00 34.89 254 ARG B CA 1
ATOM 4541 C C . ARG B 1 254 ? 54.760 34.572 -13.439 1.00 37.27 254 ARG B C 1
ATOM 4542 O O . ARG B 1 254 ? 53.547 34.426 -13.638 1.00 34.08 254 ARG B O 1
ATOM 4550 N N . SER B 1 255 ? 55.282 34.620 -12.204 1.00 32.76 255 SER B N 1
ATOM 4551 C CA . SER B 1 255 ? 54.422 34.589 -11.022 1.00 33.62 255 SER B CA 1
ATOM 4552 C C . SER B 1 255 ? 53.431 35.748 -11.016 1.00 31.81 255 SER B C 1
ATOM 4553 O O . SER B 1 255 ? 52.257 35.565 -10.687 1.00 32.88 255 SER B O 1
ATOM 4556 N N . LYS B 1 256 ? 53.897 36.956 -11.342 1.00 32.17 256 LYS B N 1
ATOM 4557 C CA . LYS B 1 256 ? 53.008 38.109 -11.395 1.00 30.68 256 LYS B CA 1
ATOM 4558 C C . LYS B 1 256 ? 51.929 37.919 -12.446 1.00 35.68 256 LYS B C 1
ATOM 4559 O O . LYS B 1 256 ? 50.793 38.361 -12.258 1.00 32.25 256 LYS B O 1
ATOM 4565 N N . ARG 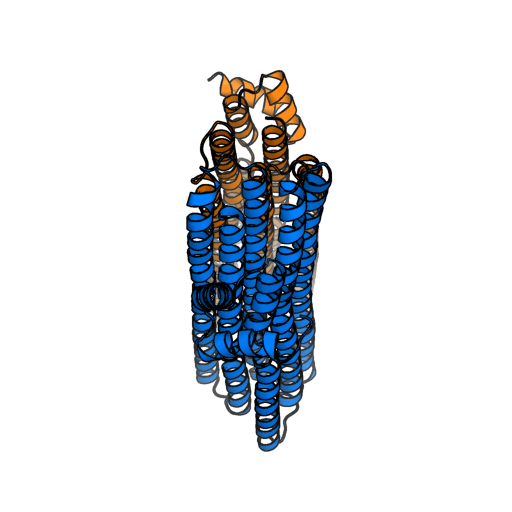B 1 257 ? 52.271 37.256 -13.551 1.00 37.61 257 ARG B N 1
ATOM 4566 C CA . ARG B 1 257 ? 51.304 36.975 -14.604 1.00 34.90 257 ARG B CA 1
ATOM 4567 C C . ARG B 1 257 ? 50.240 35.998 -14.123 1.00 36.30 257 ARG B C 1
ATOM 4568 O O . ARG B 1 257 ? 49.044 36.180 -14.398 1.00 30.73 257 ARG B O 1
ATOM 4576 N N . GLU B 1 258 ? 50.652 34.957 -13.397 1.00 31.50 258 GLU B N 1
ATOM 4577 C CA . GLU B 1 258 ? 49.673 34.022 -12.854 1.00 36.41 258 GLU B CA 1
ATOM 4578 C C . GLU B 1 258 ? 48.827 34.671 -11.763 1.00 32.43 258 GLU B C 1
ATOM 4579 O O . GLU B 1 258 ? 47.638 34.380 -11.650 1.00 28.26 258 GLU B O 1
ATOM 4585 N N . SER B 1 259 ? 49.416 35.547 -10.944 1.00 29.02 259 SER B N 1
ATOM 4586 C CA . SER B 1 259 ? 48.633 36.188 -9.885 1.00 26.78 259 SER B CA 1
ATOM 4587 C C . SER B 1 259 ? 47.537 37.068 -10.469 1.00 31.61 259 SER B C 1
ATOM 4588 O O . SER B 1 259 ? 46.397 37.062 -9.976 1.00 27.30 259 SER B O 1
ATOM 4591 N N . LYS B 1 260 ? 47.868 37.847 -11.506 1.00 32.94 260 LYS B N 1
ATOM 4592 C CA . LYS B 1 260 ? 46.862 38.685 -12.153 1.00 32.05 260 LYS B CA 1
ATOM 4593 C C . LYS B 1 260 ? 45.770 37.834 -12.782 1.00 36.11 260 LYS B C 1
ATOM 4594 O O . LYS B 1 260 ? 44.585 38.174 -12.694 1.00 31.73 260 LYS B O 1
ATOM 4600 N N . ARG B 1 261 ? 46.145 36.726 -13.428 1.00 34.74 261 ARG B N 1
ATOM 4601 C CA . ARG B 1 261 ? 45.136 35.830 -13.978 1.00 36.27 261 ARG B CA 1
ATOM 4602 C C . ARG B 1 261 ? 44.203 35.318 -12.889 1.00 35.74 261 ARG B C 1
ATOM 4603 O O . ARG B 1 261 ? 42.989 35.226 -13.097 1.00 32.69 261 ARG B O 1
ATOM 4611 N N . ILE B 1 262 ? 44.749 34.984 -11.719 1.00 30.52 262 ILE B N 1
ATOM 4612 C CA . ILE B 1 262 ? 43.924 34.446 -10.639 1.00 31.69 262 ILE B CA 1
ATOM 4613 C C . ILE B 1 262 ? 42.956 35.506 -10.124 1.00 33.00 262 ILE B C 1
ATOM 4614 O O . ILE B 1 262 ? 41.750 35.260 -9.945 1.00 30.78 262 ILE B O 1
ATOM 4619 N N . VAL B 1 263 ? 43.478 36.697 -9.844 1.00 34.26 263 VAL B N 1
ATOM 4620 C CA . VAL B 1 263 ? 42.642 37.764 -9.311 1.00 29.71 263 VAL B CA 1
ATOM 4621 C C . VAL B 1 263 ? 41.555 38.133 -10.310 1.00 35.40 263 VAL B C 1
ATOM 4622 O O . VAL B 1 263 ? 40.376 38.259 -9.957 1.00 29.32 263 VAL B O 1
ATOM 4626 N N . GLU B 1 264 ? 41.934 38.289 -11.581 1.00 36.10 264 GLU B N 1
ATOM 4627 C CA . GLU B 1 264 ? 40.969 38.688 -12.600 1.00 35.37 264 GLU B CA 1
ATOM 4628 C C . GLU B 1 264 ? 39.837 37.681 -12.734 1.00 34.96 264 GLU B C 1
ATOM 4629 O O . GLU B 1 264 ? 38.684 38.064 -12.966 1.00 36.62 264 GLU B O 1
ATOM 4635 N N . ASP B 1 265 ? 40.139 36.390 -12.590 1.00 34.00 265 ASP B N 1
ATOM 4636 C CA . ASP B 1 265 ? 39.084 35.383 -12.592 1.00 37.21 265 ASP B CA 1
ATOM 4637 C C . ASP B 1 265 ? 38.182 35.538 -11.379 1.00 37.08 265 ASP B C 1
ATOM 4638 O O . ASP B 1 265 ? 36.950 35.507 -11.499 1.00 37.31 265 ASP B O 1
ATOM 4643 N N . ALA B 1 266 ? 38.777 35.691 -10.193 1.00 30.36 266 ALA B N 1
ATOM 4644 C CA . ALA B 1 266 ? 37.959 35.949 -9.014 1.00 35.32 266 ALA B CA 1
ATOM 4645 C C . ALA B 1 266 ? 37.109 37.195 -9.200 1.00 33.16 266 ALA B C 1
ATOM 4646 O O . ALA B 1 266 ? 36.008 37.271 -8.664 1.00 29.30 266 ALA B O 1
ATOM 4648 N N . GLU B 1 267 ? 37.600 38.170 -9.973 1.00 32.76 267 GLU B N 1
ATOM 4649 C CA . GLU B 1 267 ? 36.860 39.404 -10.198 1.00 32.76 267 GLU B CA 1
ATOM 4650 C C . GLU B 1 267 ? 35.645 39.177 -11.087 1.00 33.85 267 GLU B C 1
ATOM 4651 O O . GLU B 1 267 ? 34.573 39.751 -10.850 1.00 38.32 267 GLU B O 1
ATOM 4657 N N . ARG B 1 268 ? 35.795 38.352 -12.125 1.00 34.42 268 ARG B N 1
ATOM 4658 C CA . ARG B 1 268 ? 34.674 38.044 -12.996 1.00 36.55 268 ARG B CA 1
ATOM 4659 C C . ARG B 1 268 ? 33.681 37.099 -12.331 1.00 35.73 268 ARG B C 1
ATOM 4660 O O . ARG B 1 268 ? 32.531 37.020 -12.775 1.00 36.00 268 ARG B O 1
ATOM 4668 N N . GLY B 1 269 ? 34.094 36.401 -11.271 1.00 31.43 269 GLY B N 1
ATOM 4669 C CA . GLY B 1 269 ? 33.189 35.662 -10.411 1.00 25.77 269 GLY B CA 1
ATOM 4670 C C . GLY B 1 269 ? 32.526 36.585 -9.407 1.00 33.39 269 GLY B C 1
ATOM 4671 O O . GLY B 1 269 ? 32.354 37.783 -9.653 1.00 36.94 269 GLY B O 1
ATOM 4672 N N . GLY B 1 270 ? 32.134 36.032 -8.265 1.00 28.73 270 GLY B N 1
ATOM 4673 C CA . GLY B 1 270 ? 31.554 36.853 -7.209 1.00 25.67 270 GLY B CA 1
ATOM 4674 C C . GLY B 1 270 ? 30.068 37.130 -7.435 1.00 28.47 270 GLY B C 1
ATOM 4675 O O . GLY B 1 270 ? 29.258 36.211 -7.575 1.00 24.51 270 GLY B O 1
ATOM 4676 N N . GLY B 1 271 ? 29.699 38.406 -7.465 1.00 24.66 271 GLY B N 1
ATOM 4677 C CA . GLY B 1 271 ? 28.284 38.736 -7.524 1.00 25.61 271 GLY B CA 1
ATOM 4678 C C . GLY B 1 271 ? 27.733 38.909 -8.924 1.00 27.90 271 GLY B C 1
ATOM 4679 O O . GLY B 1 271 ? 26.613 39.404 -9.097 1.00 30.45 271 GLY B O 1
ATOM 4680 N N . THR B 1 272 ? 28.488 38.451 -9.924 1.00 24.88 272 THR B N 1
ATOM 4681 C CA . THR B 1 272 ? 28.188 38.763 -11.319 1.00 28.78 272 THR B CA 1
ATOM 4682 C C . THR B 1 272 ? 26.739 38.459 -11.700 1.00 29.95 272 THR B C 1
ATOM 4683 O O . THR B 1 272 ? 26.102 39.249 -12.401 1.00 27.24 272 THR B O 1
ATOM 4687 N N . PHE B 1 273 ? 26.207 37.324 -11.248 1.00 26.85 273 PHE B N 1
ATOM 4688 C CA . PHE B 1 273 ? 24.899 36.837 -11.676 1.00 31.26 273 PHE B CA 1
ATOM 4689 C C . PHE B 1 273 ? 23.831 37.025 -10.615 1.00 29.31 273 PHE B C 1
ATOM 4690 O O . PHE B 1 273 ? 22.709 36.518 -10.771 1.00 29.57 273 PHE B O 1
ATOM 4698 N N . ALA B 1 274 ? 24.150 37.754 -9.547 1.00 28.28 274 ALA B N 1
ATOM 4699 C CA . ALA B 1 274 ? 23.210 37.936 -8.449 1.00 24.41 274 ALA B CA 1
ATOM 4700 C C . ALA B 1 274 ? 21.932 38.602 -8.912 1.00 27.47 274 ALA B C 1
ATOM 4701 O O . ALA B 1 274 ? 20.872 38.342 -8.348 1.00 25.49 274 ALA B O 1
ATOM 4703 N N . CYS B 1 275 ? 22.014 39.499 -9.899 1.00 22.08 275 CYS B N 1
ATOM 4704 C CA . CYS B 1 275 ? 20.814 40.207 -10.314 1.00 29.93 275 CYS B CA 1
ATOM 4705 C C . CYS B 1 275 ? 19.887 39.286 -11.101 1.00 27.58 275 CYS B C 1
ATOM 4706 O O . CYS B 1 275 ? 18.669 39.400 -10.982 1.00 30.42 275 CYS B O 1
ATOM 4709 N N . ARG B 1 276 ? 20.451 38.335 -11.857 1.00 32.53 276 ARG B N 1
ATOM 4710 C CA . ARG B 1 276 ? 19.646 37.346 -12.570 1.00 29.35 276 ARG B CA 1
ATOM 4711 C C . ARG B 1 276 ? 18.930 36.409 -11.603 1.00 30.64 276 ARG B C 1
ATOM 4712 O O . ARG B 1 276 ? 17.745 36.102 -11.780 1.00 29.80 276 ARG B O 1
ATOM 4720 N N . ILE B 1 277 ? 19.647 35.911 -10.598 1.00 27.80 277 ILE B N 1
ATOM 4721 C CA . ILE B 1 277 ? 19.038 35.033 -9.599 1.00 27.42 277 ILE B CA 1
ATOM 4722 C C . ILE B 1 277 ? 17.934 35.761 -8.858 1.00 29.55 277 ILE B C 1
ATOM 4723 O O . ILE B 1 277 ? 16.828 35.232 -8.666 1.00 28.32 277 ILE B O 1
ATOM 4728 N N . ALA B 1 278 ? 18.218 36.992 -8.423 1.00 24.31 278 ALA B N 1
ATOM 4729 C CA . ALA B 1 278 ? 17.203 37.783 -7.726 1.00 26.32 278 ALA B CA 1
ATOM 4730 C C . ALA B 1 278 ? 15.971 37.992 -8.599 1.00 26.12 278 ALA B C 1
ATOM 4731 O O . ALA B 1 278 ? 14.832 37.883 -8.125 1.00 27.54 278 ALA B O 1
ATOM 4733 N N . ALA B 1 279 ? 16.178 38.316 -9.878 1.00 25.97 279 ALA B N 1
ATOM 4734 C CA . ALA B 1 279 ? 15.043 38.557 -10.762 1.00 28.44 279 ALA B CA 1
ATOM 4735 C C . ALA B 1 279 ? 14.187 37.304 -10.912 1.00 28.56 279 ALA B C 1
ATOM 4736 O O . ALA B 1 279 ? 12.955 37.383 -10.925 1.00 26.24 279 ALA B O 1
ATOM 4738 N N . LYS B 1 280 ? 14.822 36.137 -11.021 1.00 32.02 280 LYS B N 1
ATOM 4739 C CA . LYS B 1 280 ? 14.066 34.892 -11.131 1.00 30.82 280 LYS B CA 1
ATOM 4740 C C . LYS B 1 280 ? 13.242 34.645 -9.879 1.00 33.00 280 LYS B C 1
ATOM 4741 O O . LYS B 1 280 ? 12.067 34.272 -9.967 1.00 31.99 280 LYS B O 1
ATOM 4747 N N . ILE B 1 281 ? 13.824 34.881 -8.702 1.00 28.23 281 ILE B N 1
ATOM 4748 C CA . ILE B 1 281 ? 13.076 34.702 -7.459 1.00 28.00 281 ILE B CA 1
ATOM 4749 C C . ILE B 1 281 ? 11.883 35.650 -7.413 1.00 30.46 281 ILE B C 1
ATOM 4750 O O . ILE B 1 281 ? 10.751 35.249 -7.094 1.00 28.93 281 ILE B O 1
ATOM 4755 N N . ALA B 1 282 ? 12.115 36.922 -7.743 1.00 25.85 282 ALA B N 1
ATOM 4756 C CA . ALA B 1 282 ? 11.036 37.901 -7.701 1.00 22.95 282 ALA B CA 1
ATOM 4757 C C . ALA B 1 282 ? 9.941 37.557 -8.705 1.00 26.91 282 ALA B C 1
ATOM 4758 O O . ALA B 1 282 ? 8.748 37.696 -8.407 1.00 26.53 282 ALA B O 1
ATOM 4760 N N . ALA B 1 283 ? 10.323 37.114 -9.903 1.00 22.12 283 ALA B N 1
ATOM 4761 C CA . ALA B 1 283 ? 9.321 36.681 -10.872 1.00 29.98 283 ALA B CA 1
ATOM 4762 C C . ALA B 1 283 ? 8.500 35.511 -10.335 1.00 30.68 283 ALA B C 1
ATOM 4763 O O . ALA B 1 283 ? 7.275 35.471 -10.504 1.00 35.09 283 ALA B O 1
ATOM 4765 N N . GLU B 1 284 ? 9.155 34.556 -9.662 1.00 32.58 284 GLU B N 1
ATOM 4766 C CA . GLU B 1 284 ? 8.432 33.434 -9.069 1.00 32.28 284 GLU B CA 1
ATOM 4767 C C . GLU B 1 284 ? 7.424 33.899 -8.028 1.00 34.20 284 GLU B C 1
ATOM 4768 O O . GLU B 1 284 ? 6.364 33.287 -7.876 1.00 31.16 284 GLU B O 1
ATOM 4774 N N . PHE B 1 285 ? 7.724 34.968 -7.301 1.00 28.64 285 PHE B N 1
ATOM 4775 C CA . PHE B 1 285 ? 6.755 35.443 -6.330 1.00 30.46 285 PHE B CA 1
ATOM 4776 C C . PHE B 1 285 ? 5.678 36.328 -6.947 1.00 33.56 285 PHE B C 1
ATOM 4777 O O . PHE B 1 285 ? 4.876 36.903 -6.199 1.00 32.64 285 PHE B O 1
ATOM 4785 N N . GLY B 1 286 ? 5.643 36.467 -8.272 1.00 26.67 286 GLY B N 1
ATOM 4786 C CA . GLY B 1 286 ? 4.583 37.224 -8.906 1.00 28.90 286 GLY B CA 1
ATOM 4787 C C . GLY B 1 286 ? 4.873 38.692 -9.104 1.00 31.33 286 GLY B C 1
ATOM 4788 O O . GLY B 1 286 ? 3.950 39.451 -9.404 1.00 21.69 286 GLY B O 1
ATOM 4789 N N . TYR B 1 287 ? 6.119 39.125 -8.940 1.00 28.18 287 TYR B N 1
ATOM 4790 C CA . TYR B 1 287 ? 6.445 40.527 -9.157 1.00 27.17 287 TYR B CA 1
ATOM 4791 C C . TYR B 1 287 ? 6.233 40.906 -10.615 1.00 28.12 287 TYR B C 1
ATOM 4792 O O . TYR B 1 287 ? 6.568 40.145 -11.525 1.00 32.21 287 TYR B O 1
ATOM 4801 N N . SER B 1 288 ? 5.699 42.101 -10.838 1.00 29.18 288 SER B N 1
ATOM 4802 C CA . SER B 1 288 ? 5.680 42.657 -12.180 1.00 34.23 288 SER B CA 1
ATOM 4803 C C . SER B 1 288 ? 7.089 43.098 -12.580 1.00 40.63 288 SER B C 1
ATOM 4804 O O . SER B 1 288 ? 8.019 43.086 -11.764 1.00 37.83 288 SER B O 1
ATOM 4807 N N . GLU B 1 289 ? 7.252 43.502 -13.851 1.00 40.98 289 GLU B N 1
ATOM 4808 C CA . GLU B 1 289 ? 8.548 44.029 -14.298 1.00 45.19 289 GLU B CA 1
ATOM 4809 C C . GLU B 1 289 ? 8.911 45.298 -13.526 1.00 41.44 289 GLU B C 1
ATOM 4810 O O . GLU B 1 289 ? 9.999 45.385 -12.932 1.00 42.55 289 GLU B O 1
ATOM 4816 N N . GLU B 1 290 ? 8.006 46.285 -13.511 1.00 39.60 290 GLU B N 1
ATOM 4817 C CA . GLU B 1 290 ? 8.138 47.429 -12.609 1.00 44.07 290 GLU B CA 1
ATOM 4818 C C . GLU B 1 290 ? 8.702 46.987 -11.260 1.00 39.47 290 GLU B C 1
ATOM 4819 O O . GLU B 1 290 ? 9.731 47.493 -10.809 1.00 34.46 290 GLU B O 1
ATOM 4825 N N . GLN B 1 291 ? 8.069 45.985 -10.643 1.00 36.07 291 GLN B N 1
ATOM 4826 C CA . GLN B 1 291 ? 8.425 45.587 -9.288 1.00 33.85 291 GLN B CA 1
ATOM 4827 C C . GLN B 1 291 ? 9.777 44.882 -9.231 1.00 34.13 291 GLN B C 1
ATOM 4828 O O . GLN B 1 291 ? 10.485 45.010 -8.227 1.00 31.66 291 GLN B O 1
ATOM 4834 N N . ILE B 1 292 ? 10.135 44.125 -10.276 1.00 28.26 292 ILE B N 1
ATOM 4835 C CA . ILE B 1 292 ? 11.438 43.476 -10.318 1.00 37.32 292 ILE B CA 1
ATOM 4836 C C . ILE B 1 292 ? 12.538 44.517 -10.452 1.00 35.55 292 ILE B C 1
ATOM 4837 O O . ILE B 1 292 ? 13.571 44.434 -9.774 1.00 32.74 292 ILE B O 1
ATOM 4842 N N . LYS B 1 293 ? 12.341 45.515 -11.323 1.00 34.37 293 LYS B N 1
ATOM 4843 C CA . LYS B 1 293 ? 13.370 46.540 -11.487 1.00 39.10 293 LYS B CA 1
ATOM 4844 C C . LYS B 1 293 ? 13.555 47.344 -10.205 1.00 38.51 293 LYS B C 1
ATOM 4845 O O . LYS B 1 293 ? 14.689 47.664 -9.825 1.00 35.07 293 LYS B O 1
ATOM 4851 N N . GLU B 1 294 ? 12.465 47.675 -9.517 1.00 34.23 294 GLU B N 1
ATOM 4852 C CA . GLU B 1 294 ? 12.623 48.334 -8.225 1.00 38.65 294 GLU B CA 1
ATOM 4853 C C . GLU B 1 294 ? 13.374 47.443 -7.245 1.00 38.84 294 GLU B C 1
ATOM 4854 O O . GLU B 1 294 ? 14.242 47.919 -6.505 1.00 34.82 294 GLU B O 1
ATOM 4860 N N . LEU B 1 295 ? 13.034 46.153 -7.203 1.00 32.92 295 LEU B N 1
ATOM 4861 C CA . LEU B 1 295 ? 13.752 45.248 -6.316 1.00 32.94 295 LEU B CA 1
ATOM 4862 C C . LEU B 1 295 ? 15.246 45.261 -6.624 1.00 28.51 295 LEU B C 1
ATOM 4863 O O . LEU B 1 295 ? 16.075 45.423 -5.720 1.00 26.52 295 LEU B O 1
ATOM 4868 N N . LEU B 1 296 ? 15.605 45.100 -7.901 1.00 27.73 296 LEU B N 1
ATOM 4869 C CA . LEU B 1 296 ? 17.010 45.068 -8.274 1.00 32.14 296 LEU B CA 1
ATOM 4870 C C . LEU B 1 296 ? 17.686 46.403 -7.990 1.00 35.48 296 LEU B C 1
ATOM 4871 O O . LEU B 1 296 ? 18.853 46.438 -7.584 1.00 33.64 296 LEU B O 1
ATOM 4876 N N . LYS B 1 297 ? 16.973 47.511 -8.211 1.00 33.42 297 LYS B N 1
ATOM 4877 C CA . LYS B 1 297 ? 17.540 48.822 -7.917 1.00 35.59 297 LYS B CA 1
ATOM 4878 C C . LYS B 1 297 ? 17.848 48.966 -6.437 1.00 32.79 297 LYS B C 1
ATOM 4879 O O . LYS B 1 297 ? 18.915 49.458 -6.057 1.00 36.46 297 LYS B O 1
ATOM 4885 N N . ASN B 1 298 ? 16.914 48.570 -5.577 1.00 29.19 298 ASN B N 1
ATOM 4886 C CA . ASN B 1 298 ? 17.179 48.701 -4.152 1.00 31.94 298 ASN B CA 1
ATOM 4887 C C . ASN B 1 298 ? 18.244 47.725 -3.690 1.00 32.41 298 ASN B C 1
ATOM 4888 O O . ASN B 1 298 ? 18.829 47.922 -2.616 1.00 28.69 298 ASN B O 1
ATOM 4893 N N . ALA B 1 299 ? 18.508 46.690 -4.493 1.00 26.14 299 ALA B N 1
ATOM 4894 C CA . ALA B 1 299 ? 19.537 45.703 -4.231 1.00 34.00 299 ALA B CA 1
ATOM 4895 C C . ALA B 1 299 ? 20.868 46.084 -4.872 1.00 27.28 299 ALA B C 1
ATOM 4896 O O . ALA B 1 299 ? 21.727 45.218 -5.038 1.00 29.40 299 ALA B O 1
ATOM 4898 N N . GLY B 1 300 ? 21.027 47.345 -5.289 1.00 27.95 300 GLY B N 1
ATOM 4899 C CA . GLY B 1 300 ? 22.298 47.832 -5.801 1.00 32.79 300 GLY B CA 1
ATOM 4900 C C . GLY B 1 300 ? 22.668 47.387 -7.198 1.00 36.97 300 GLY B C 1
ATOM 4901 O O . GLY B 1 300 ? 23.843 47.510 -7.583 1.00 30.94 300 GLY B O 1
ATOM 4902 N N . CYS B 1 301 ? 21.726 46.859 -7.974 1.00 28.94 301 CYS B N 1
ATOM 4903 C CA . CYS B 1 301 ? 22.042 46.485 -9.347 1.00 35.06 301 CYS B CA 1
ATOM 4904 C C . CYS B 1 301 ? 22.109 47.738 -10.208 1.00 41.00 301 CYS B C 1
ATOM 4905 O O . CYS B 1 301 ? 21.326 48.673 -10.027 1.00 42.18 301 CYS B O 1
ATOM 4908 N N . SER B 1 302 ? 23.054 47.767 -11.144 1.00 41.00 302 SER B N 1
ATOM 4909 C CA . SER B 1 302 ? 23.066 48.899 -12.058 1.00 43.56 302 SER B CA 1
ATOM 4910 C C . SER B 1 302 ? 21.883 48.787 -13.016 1.00 44.61 302 SER B C 1
ATOM 4911 O O . SER B 1 302 ? 21.211 47.753 -13.097 1.00 41.25 302 SER B O 1
ATOM 4914 N N . GLU B 1 303 ? 21.601 49.880 -13.731 1.00 45.83 303 GLU B N 1
ATOM 4915 C CA . GLU B 1 303 ? 20.447 49.864 -14.622 1.00 47.29 303 GLU B CA 1
ATOM 4916 C C . GLU B 1 303 ? 20.620 48.842 -15.737 1.00 46.65 303 GLU B C 1
ATOM 4917 O O . GLU B 1 303 ? 19.643 48.214 -16.168 1.00 46.88 303 GLU B O 1
ATOM 4923 N N . ASP B 1 304 ? 21.850 48.647 -16.196 1.00 42.55 304 ASP B N 1
ATOM 4924 C CA . ASP B 1 304 ? 22.124 47.672 -17.243 1.00 46.74 304 ASP B CA 1
ATOM 4925 C C . ASP B 1 304 ? 22.083 46.240 -16.725 1.00 43.79 304 ASP B C 1
ATOM 4926 O O . ASP B 1 304 ? 21.699 45.332 -17.472 1.00 43.59 304 ASP B O 1
ATOM 4931 N N . GLU B 1 305 ? 22.502 46.013 -15.474 1.00 44.22 305 GLU B N 1
ATOM 4932 C CA . GLU B 1 305 ? 22.422 44.670 -14.901 1.00 40.18 305 GLU B CA 1
ATOM 4933 C C . GLU B 1 305 ? 20.976 44.210 -14.806 1.00 39.15 305 GLU B C 1
ATOM 4934 O O . GLU B 1 305 ? 20.669 43.031 -15.019 1.00 38.71 305 GLU B O 1
ATOM 4940 N N . ALA B 1 306 ? 20.073 45.134 -14.492 1.00 39.90 306 ALA B N 1
ATOM 4941 C CA . ALA B 1 306 ? 18.664 44.798 -14.318 1.00 38.54 306 ALA B CA 1
ATOM 4942 C C . ALA B 1 306 ? 17.931 44.677 -15.651 1.00 35.42 306 ALA B C 1
ATOM 4943 O O . ALA B 1 306 ? 17.065 43.809 -15.809 1.00 37.53 306 ALA B O 1
ATOM 4945 N N . ARG B 1 307 ? 18.252 45.524 -16.622 1.00 41.85 307 ARG B N 1
ATOM 4946 C CA . ARG B 1 307 ? 17.788 45.245 -17.976 1.00 42.10 307 ARG B CA 1
ATOM 4947 C C . ARG B 1 307 ? 18.257 43.864 -18.421 1.00 42.59 307 ARG B C 1
ATOM 4948 O O . ARG B 1 307 ? 17.495 43.107 -19.039 1.00 37.74 307 ARG B O 1
ATOM 4956 N N . ASP B 1 308 ? 19.506 43.510 -18.085 1.00 39.93 308 ASP B N 1
ATOM 4957 C CA . ASP B 1 308 ? 20.039 42.195 -18.435 1.00 39.29 308 ASP B CA 1
ATOM 4958 C C . ASP B 1 308 ? 19.325 41.088 -17.683 1.00 35.09 308 ASP B C 1
ATOM 4959 O O . ASP B 1 308 ? 19.068 40.015 -18.242 1.00 36.91 308 ASP B O 1
ATOM 4964 N N . ALA B 1 309 ? 19.051 41.302 -16.395 1.00 33.37 309 ALA B N 1
ATOM 4965 C CA . ALA B 1 309 ? 18.423 40.251 -15.607 1.00 35.70 309 ALA B CA 1
ATOM 4966 C C . ALA B 1 309 ? 16.988 40.021 -16.061 1.00 37.39 309 ALA B C 1
ATOM 4967 O O . ALA B 1 309 ? 16.506 38.884 -16.048 1.00 39.61 309 ALA B O 1
ATOM 4969 N N . VAL B 1 310 ? 16.295 41.092 -16.461 1.00 36.45 310 VAL B N 1
ATOM 4970 C CA . VAL B 1 310 ? 14.931 40.970 -16.977 1.00 35.79 310 VAL B CA 1
ATOM 4971 C C . VAL B 1 310 ? 14.919 40.207 -18.298 1.00 38.64 310 VAL B C 1
ATOM 4972 O O . VAL B 1 310 ? 14.077 39.325 -18.515 1.00 42.88 310 VAL B O 1
ATOM 4976 N N . GLU B 1 311 ? 15.866 40.512 -19.194 1.00 41.10 311 GLU B N 1
ATOM 4977 C CA . GLU B 1 311 ? 15.957 39.760 -20.442 1.00 41.96 311 GLU B CA 1
ATOM 4978 C C . GLU B 1 311 ? 16.299 38.297 -20.186 1.00 46.09 311 GLU B C 1
ATOM 4979 O O . GLU B 1 311 ? 15.821 37.410 -20.907 1.00 48.15 311 GLU B O 1
ATOM 4985 N N . TYR B 1 312 ? 17.113 38.022 -19.166 1.00 42.31 312 TYR B N 1
ATOM 4986 C CA . TYR B 1 312 ? 17.414 36.639 -18.819 1.00 42.12 312 TYR B CA 1
ATOM 4987 C C . TYR B 1 312 ? 16.146 35.893 -18.419 1.00 43.31 312 TYR B C 1
ATOM 4988 O O . TYR B 1 312 ? 15.977 34.716 -18.759 1.00 46.15 312 TYR B O 1
ATOM 4997 N N . LEU B 1 313 ? 15.228 36.568 -17.722 1.00 40.80 313 LEU B N 1
ATOM 4998 C CA . LEU B 1 313 ? 13.974 35.919 -17.339 1.00 45.77 313 LEU B CA 1
ATOM 4999 C C . LEU B 1 313 ? 13.183 35.467 -18.562 1.00 43.86 313 LEU B C 1
ATOM 5000 O O . LEU B 1 313 ? 12.591 34.378 -18.562 1.00 44.56 313 LEU B O 1
ATOM 5005 N N . ARG B 1 314 ? 13.190 36.282 -19.622 1.00 46.20 314 ARG B N 1
ATOM 5006 C CA . ARG B 1 314 ? 12.526 35.935 -20.879 1.00 47.46 314 ARG B CA 1
ATOM 5007 C C . ARG B 1 314 ? 13.053 34.626 -21.449 1.00 51.11 314 ARG B C 1
ATOM 5008 O O . ARG B 1 314 ? 12.276 33.748 -21.841 1.00 52.32 314 ARG B O 1
ATOM 5016 N N . SER B 1 315 ? 14.377 34.496 -21.551 1.00 47.47 315 SER B N 1
ATOM 5017 C CA . SER B 1 315 ? 14.973 33.240 -21.991 1.00 47.89 315 SER B CA 1
ATOM 5018 C C . SER B 1 315 ? 15.955 32.683 -20.955 1.00 47.28 315 SER B C 1
ATOM 5019 O O . SER B 1 315 ? 16.021 31.472 -20.714 1.00 47.82 315 SER B O 1
#

B-factor: mean 38.19, std 10.93, range [15.8, 104.99]